Protein AF-A0A0W4ZV36-F1 (afdb_monomer_lite)

Foldseek 3Di:
DQLQFDDPPDDDDLQPCVVPQVPLPDLVVQLVVLCVVLVVCVVVVHDLVVVDPVNVLCNDNVSVSVCSVCVLVVLVVLLVVVVVLLVVQLVDALVRHDVVSLVCLVVLLVNVSVHVVCVVSSLSSSVSVLVSLVLVLLLLLLLLQCLQVLPQVSQLVSLLVVCVQCLQFFVSNVLCSLVSNVSSVVSVVVLQVLLQVLQVCQVPPDPPLQVCLQVSLLSCVRRQVNHDPVSHHPNVVSQVSNVVVVDDYDQQPPPDDVPDPDDDSCSNSVSVVSQVVCSVRRRHGGRAPDDAPLLVLLLQLPDPVFDDDQLSSLQVCLQVCQVVCCSPPRSVVQDDVSGGDPNSNVCSVCNVVVLVVLVVVLLVVVCVQFCDNDPPDSDDSSRGPDRDDSRNVSHSVSSCSRNPPD

Structure (mmCIF, N/CA/C/O backbone):
data_AF-A0A0W4ZV36-F1
#
_entry.id   AF-A0A0W4ZV36-F1
#
loop_
_atom_site.group_PDB
_atom_site.id
_atom_site.type_symbol
_atom_site.label_atom_id
_atom_site.label_alt_id
_atom_site.label_comp_id
_atom_site.label_asym_id
_atom_site.label_entity_id
_atom_site.label_seq_id
_atom_site.pdbx_PDB_ins_code
_atom_site.Cartn_x
_atom_site.Cartn_y
_atom_site.Cartn_z
_atom_site.occupancy
_atom_site.B_iso_or_equiv
_atom_site.auth_seq_id
_atom_site.auth_comp_id
_atom_site.auth_asym_id
_atom_site.auth_atom_id
_atom_site.pdbx_PDB_model_num
ATOM 1 N N . MET A 1 1 ? 9.684 -3.241 4.837 1.00 51.72 1 MET A N 1
ATOM 2 C CA . MET A 1 1 ? 8.518 -3.578 3.984 1.00 51.72 1 MET A CA 1
ATOM 3 C C . MET A 1 1 ? 8.936 -4.071 2.609 1.00 51.72 1 MET A C 1
ATOM 5 O O . MET A 1 1 ? 8.380 -5.029 2.102 1.00 51.72 1 MET A O 1
ATOM 9 N N . THR A 1 2 ? 9.937 -3.452 2.002 1.00 51.38 2 THR A N 1
ATOM 10 C CA . THR A 1 2 ? 10.257 -3.691 0.600 1.00 51.38 2 THR A CA 1
ATOM 11 C C . THR A 1 2 ? 10.768 -5.095 0.279 1.00 51.38 2 THR A C 1
ATOM 13 O O . THR A 1 2 ? 10.339 -5.595 -0.742 1.00 51.38 2 THR A O 1
ATOM 16 N N . LEU A 1 3 ? 11.496 -5.790 1.167 1.00 56.50 3 LEU A N 1
ATOM 17 C CA . LEU A 1 3 ? 12.067 -7.150 0.975 1.00 56.50 3 LEU A CA 1
ATOM 18 C C . LEU A 1 3 ? 11.120 -8.225 0.385 1.00 56.50 3 LEU A C 1
ATOM 20 O O . LEU A 1 3 ? 11.585 -9.241 -0.123 1.00 56.50 3 LEU A O 1
ATOM 24 N N . CYS A 1 4 ? 9.811 -7.990 0.436 1.00 63.84 4 CYS A N 1
ATOM 25 C CA . CYS A 1 4 ? 8.747 -8.871 -0.036 1.00 63.84 4 CYS A CA 1
ATOM 26 C C . CYS A 1 4 ? 8.231 -8.574 -1.450 1.00 63.84 4 CYS A C 1
ATOM 28 O O . CYS A 1 4 ? 7.361 -9.280 -1.950 1.00 63.84 4 CYS A O 1
ATOM 30 N N . GLY A 1 5 ? 8.730 -7.521 -2.102 1.00 53.72 5 GLY A N 1
ATOM 31 C CA . GLY A 1 5 ? 8.316 -7.129 -3.444 1.00 53.72 5 GLY A CA 1
ATOM 32 C C . GLY A 1 5 ? 9.300 -7.532 -4.540 1.00 53.72 5 GLY A C 1
ATOM 33 O O . GLY A 1 5 ? 10.479 -7.227 -4.454 1.00 53.72 5 GLY A O 1
ATOM 34 N N . ARG A 1 6 ? 8.801 -8.135 -5.625 1.00 50.25 6 ARG A N 1
ATOM 35 C CA . ARG A 1 6 ? 9.531 -8.603 -6.832 1.00 50.25 6 ARG A CA 1
ATOM 36 C C . ARG A 1 6 ? 10.352 -9.885 -6.683 1.00 50.25 6 ARG A C 1
ATOM 38 O O . ARG A 1 6 ? 11.576 -9.848 -6.604 1.00 50.25 6 ARG A O 1
ATOM 45 N N . TRP A 1 7 ? 9.668 -11.016 -6.849 1.00 45.12 7 TRP A N 1
ATOM 46 C CA . TRP A 1 7 ? 10.294 -12.330 -7.048 1.00 45.12 7 TRP A CA 1
ATOM 47 C C . TRP A 1 7 ? 9.604 -13.201 -8.118 1.00 45.12 7 TRP A C 1
ATOM 49 O O . TRP A 1 7 ? 9.466 -14.404 -7.956 1.00 45.12 7 TRP A O 1
ATOM 59 N N . ARG A 1 8 ? 9.193 -12.622 -9.259 1.00 29.67 8 ARG A N 1
ATOM 60 C CA . ARG A 1 8 ? 8.745 -13.412 -10.435 1.00 29.67 8 ARG A CA 1
ATOM 61 C C . ARG A 1 8 ? 9.574 -13.208 -11.712 1.00 29.67 8 ARG A C 1
ATOM 63 O O . ARG A 1 8 ? 9.084 -13.447 -12.804 1.00 29.67 8 ARG A O 1
ATOM 70 N N . GLY A 1 9 ? 10.839 -12.787 -11.601 1.00 29.09 9 GLY A N 1
ATOM 71 C CA . GLY A 1 9 ? 11.669 -12.516 -12.788 1.00 29.09 9 GLY A CA 1
ATOM 72 C C . GLY A 1 9 ? 13.179 -12.720 -12.652 1.00 29.09 9 GLY A C 1
ATOM 73 O O . GLY A 1 9 ? 13.924 -12.147 -13.438 1.00 29.09 9 GLY A O 1
ATOM 74 N N . ARG A 1 10 ? 13.662 -13.488 -11.669 1.00 31.31 10 ARG A N 1
ATOM 75 C CA . ARG A 1 10 ? 15.077 -13.891 -11.605 1.00 31.31 10 ARG A CA 1
ATOM 76 C C . ARG A 1 10 ? 15.191 -15.378 -11.301 1.00 31.31 10 ARG A C 1
ATOM 78 O O . ARG A 1 10 ? 15.397 -15.776 -10.161 1.00 31.31 10 ARG A O 1
ATOM 85 N N . LEU A 1 11 ? 15.068 -16.182 -12.352 1.00 26.19 11 LEU A N 1
ATOM 86 C CA . LEU A 1 11 ? 15.804 -17.437 -12.412 1.00 26.19 11 LEU A CA 1
ATOM 87 C C . LEU A 1 11 ? 17.299 -17.076 -12.367 1.00 26.19 11 LEU A C 1
ATOM 89 O O . LEU A 1 11 ? 17.743 -16.215 -13.122 1.00 26.19 11 LEU A O 1
ATOM 93 N N . SER A 1 12 ? 18.022 -17.705 -11.438 1.00 25.83 12 SER A N 1
ATOM 94 C CA . SER A 1 12 ? 19.484 -17.875 -11.472 1.00 25.83 12 SER A CA 1
ATOM 95 C C . SER A 1 12 ? 20.330 -16.595 -11.314 1.00 25.83 12 SER A C 1
ATOM 97 O O . SER A 1 12 ? 20.608 -15.893 -12.276 1.00 25.83 12 SER A O 1
ATOM 99 N N . GLY A 1 13 ? 20.816 -16.293 -10.100 1.00 28.34 13 GLY A N 1
ATOM 100 C CA . GLY A 1 13 ? 21.916 -15.314 -9.938 1.00 28.34 13 GLY A CA 1
ATOM 101 C C . GLY A 1 13 ? 21.978 -14.525 -8.625 1.00 28.34 13 GLY A C 1
ATOM 102 O O . GLY A 1 13 ? 22.876 -13.706 -8.441 1.00 28.34 13 GLY A O 1
ATOM 103 N N . GLY A 1 14 ? 21.046 -14.742 -7.691 1.00 31.02 14 GLY A N 1
ATOM 104 C CA . GLY A 1 14 ? 20.948 -13.950 -6.453 1.00 31.02 14 GLY A CA 1
ATOM 105 C C . GLY A 1 14 ? 22.168 -14.025 -5.523 1.00 31.02 14 GLY A C 1
ATOM 106 O O . GLY A 1 14 ? 22.467 -13.042 -4.850 1.00 31.02 14 GLY A O 1
ATOM 107 N N . LEU A 1 15 ? 22.915 -15.136 -5.527 1.00 28.75 15 LEU A N 1
ATOM 108 C CA . LEU A 1 15 ? 24.068 -15.321 -4.637 1.00 28.75 15 LEU A CA 1
ATOM 109 C C . LEU A 1 15 ? 25.349 -14.592 -5.091 1.00 28.75 15 LEU A C 1
ATOM 111 O O . LEU A 1 15 ? 26.258 -14.417 -4.280 1.00 28.75 15 LEU A O 1
ATOM 115 N N . HIS A 1 16 ? 25.444 -14.128 -6.344 1.00 32.59 16 HIS A N 1
ATOM 116 C CA . HIS A 1 16 ? 26.687 -13.525 -6.851 1.00 32.59 16 HIS A CA 1
ATOM 117 C C . HIS A 1 16 ? 26.851 -12.029 -6.535 1.00 32.59 16 HIS A C 1
ATOM 119 O O . HIS A 1 16 ? 27.973 -11.527 -6.459 1.00 32.59 16 HIS A O 1
ATOM 125 N N . LEU A 1 17 ? 25.760 -11.326 -6.219 1.00 38.16 17 LEU A N 1
ATOM 126 C CA . LEU A 1 17 ? 25.756 -9.864 -6.078 1.00 38.16 17 LEU A CA 1
ATOM 127 C C . LEU A 1 17 ? 26.418 -9.330 -4.793 1.00 38.16 17 LEU A C 1
ATOM 129 O O . LEU A 1 17 ? 26.786 -8.151 -4.749 1.00 38.16 17 LEU A O 1
ATOM 133 N N . HIS A 1 18 ? 26.606 -10.152 -3.752 1.00 35.16 18 HIS A N 1
ATOM 134 C CA . HIS A 1 18 ? 27.196 -9.681 -2.489 1.00 35.16 18 HIS A CA 1
ATOM 135 C C . HIS A 1 18 ? 28.712 -9.451 -2.596 1.00 35.16 18 HIS A C 1
ATOM 137 O O . HIS A 1 18 ? 29.240 -8.501 -2.013 1.00 35.16 18 HIS A O 1
ATOM 143 N N . ARG A 1 19 ? 29.412 -10.245 -3.423 1.00 37.31 19 ARG A N 1
ATOM 144 C CA . ARG A 1 19 ? 30.846 -10.057 -3.718 1.00 37.31 19 ARG A CA 1
ATOM 145 C C . ARG A 1 19 ? 31.117 -8.866 -4.640 1.00 37.31 19 ARG A C 1
ATOM 147 O O . ARG A 1 19 ? 32.275 -8.481 -4.825 1.00 37.31 19 ARG A O 1
ATOM 154 N N . GLU A 1 20 ? 30.085 -8.243 -5.209 1.00 44.28 20 GLU A N 1
ATOM 155 C CA . GLU A 1 20 ? 30.281 -7.333 -6.333 1.00 44.28 20 GLU A CA 1
ATOM 156 C C . GLU A 1 20 ? 30.490 -5.856 -5.982 1.00 44.28 20 GLU A C 1
ATOM 158 O O . GLU A 1 20 ? 31.045 -5.112 -6.791 1.00 44.28 20 GLU A O 1
ATOM 163 N N . ARG A 1 21 ? 30.122 -5.403 -4.778 1.00 51.62 21 ARG A N 1
ATOM 164 C CA . ARG A 1 21 ? 29.979 -3.955 -4.509 1.00 51.62 21 ARG A CA 1
ATOM 165 C C . ARG A 1 21 ? 31.144 -3.284 -3.781 1.00 51.62 21 ARG A C 1
ATOM 167 O O . ARG A 1 21 ? 31.262 -2.066 -3.862 1.00 51.62 21 ARG A O 1
ATOM 174 N N . LYS A 1 22 ? 32.082 -4.043 -3.199 1.00 41.53 22 LYS A N 1
ATOM 175 C CA . LYS A 1 22 ? 33.297 -3.478 -2.570 1.00 41.53 22 LYS A CA 1
ATOM 176 C C . LYS A 1 22 ? 34.319 -2.912 -3.581 1.00 41.53 22 LYS A C 1
ATOM 178 O O . LYS A 1 22 ? 35.343 -2.382 -3.175 1.00 41.53 22 LYS A O 1
ATOM 183 N N . MET A 1 23 ? 34.060 -2.997 -4.892 1.00 46.50 23 MET A N 1
ATOM 184 C CA . MET A 1 23 ? 35.067 -2.753 -5.941 1.00 46.50 23 MET A CA 1
ATOM 185 C C . MET A 1 23 ? 34.640 -1.795 -7.070 1.00 46.50 23 MET A C 1
ATOM 187 O O . MET A 1 23 ? 35.226 -1.812 -8.146 1.00 46.50 23 MET A O 1
ATOM 191 N N . ARG A 1 24 ? 33.659 -0.906 -6.863 1.00 50.53 24 ARG A N 1
ATOM 192 C CA . ARG A 1 24 ? 33.226 0.059 -7.907 1.00 50.53 24 ARG A CA 1
ATOM 193 C C . ARG A 1 24 ? 34.187 1.237 -8.150 1.00 50.53 24 ARG A C 1
ATOM 195 O O . ARG A 1 24 ? 33.874 2.128 -8.931 1.00 50.53 24 ARG A O 1
ATOM 202 N N . LYS A 1 25 ? 35.359 1.255 -7.505 1.00 53.41 25 LYS A N 1
ATOM 203 C CA . LYS A 1 25 ? 36.376 2.311 -7.671 1.00 53.41 25 LYS A CA 1
ATOM 204 C C . LYS A 1 25 ? 37.586 1.894 -8.515 1.00 53.41 25 LYS A C 1
ATOM 206 O O . LYS A 1 25 ? 38.404 2.760 -8.805 1.00 53.41 25 LYS A O 1
ATOM 211 N N . ASN A 1 26 ? 37.699 0.623 -8.915 1.00 66.12 26 ASN A N 1
ATOM 212 C CA . ASN A 1 26 ? 38.845 0.124 -9.676 1.00 66.12 26 ASN A CA 1
ATOM 213 C C . ASN A 1 26 ? 38.423 -0.280 -11.100 1.00 66.12 26 ASN A C 1
ATOM 215 O O . ASN A 1 26 ? 37.698 -1.256 -11.299 1.00 66.12 26 ASN A O 1
ATOM 219 N N . GLN A 1 27 ? 38.888 0.483 -12.091 1.00 73.19 27 GLN A N 1
ATOM 220 C CA . GLN A 1 27 ? 38.636 0.246 -13.513 1.00 73.19 27 GLN A CA 1
ATOM 221 C C . GLN A 1 27 ? 39.091 -1.153 -13.955 1.00 73.19 27 GLN A C 1
ATOM 223 O O . GLN A 1 27 ? 38.438 -1.774 -14.789 1.00 73.19 27 GLN A O 1
ATOM 228 N N . GLN A 1 28 ? 40.183 -1.665 -13.388 1.00 78.38 28 GLN A N 1
ATOM 229 C CA . GLN A 1 28 ? 40.723 -2.977 -13.733 1.00 78.38 28 GLN A CA 1
ATOM 230 C C . GLN A 1 28 ? 39.810 -4.109 -13.248 1.00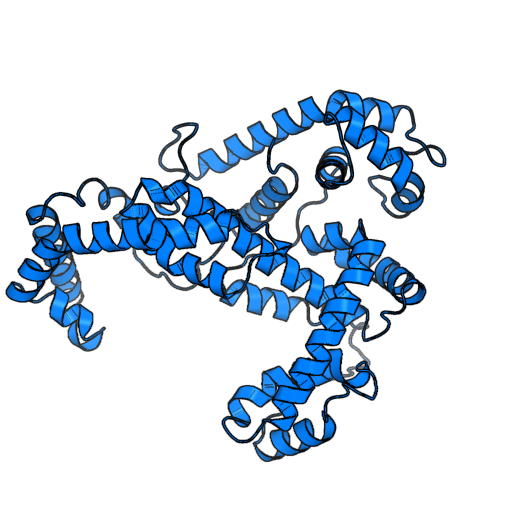 78.38 28 GLN A C 1
ATOM 232 O O . GLN A 1 28 ? 39.450 -4.982 -14.032 1.00 78.38 28 GLN A O 1
ATOM 237 N N . ALA A 1 29 ? 39.295 -4.003 -12.020 1.00 80.69 29 ALA A N 1
ATOM 238 C CA . ALA A 1 29 ? 38.321 -4.955 -11.484 1.00 80.69 29 ALA A CA 1
ATOM 239 C C . ALA A 1 29 ? 36.992 -4.963 -12.272 1.00 80.69 29 ALA A C 1
ATOM 241 O O . ALA A 1 29 ? 36.353 -6.007 -12.399 1.00 80.69 29 ALA A O 1
ATOM 242 N N . CYS A 1 30 ? 36.570 -3.810 -12.814 1.00 82.44 30 CYS A N 1
ATOM 243 C CA . CYS A 1 30 ? 35.417 -3.720 -13.723 1.00 82.44 30 CYS A CA 1
ATOM 244 C C . CYS A 1 30 ? 35.641 -4.560 -14.986 1.00 82.44 30 CYS A C 1
ATOM 246 O O . CYS A 1 30 ? 34.782 -5.362 -15.348 1.00 82.44 30 CYS A O 1
ATOM 248 N N . LYS A 1 31 ? 36.815 -4.416 -15.615 1.00 82.00 31 LYS A N 1
ATOM 249 C CA . LYS A 1 31 ? 37.173 -5.145 -16.839 1.00 82.00 31 LYS A CA 1
ATOM 250 C C . LYS A 1 31 ? 37.232 -6.651 -16.610 1.00 82.00 31 LYS A C 1
ATOM 252 O O . LYS A 1 31 ? 36.597 -7.397 -17.344 1.00 82.00 31 LYS A O 1
ATOM 257 N N . GLU A 1 32 ? 37.962 -7.089 -15.586 1.00 84.38 32 GLU A N 1
ATOM 258 C CA . GLU A 1 32 ? 38.171 -8.514 -15.296 1.00 84.38 32 GLU A CA 1
ATOM 259 C C . GLU A 1 32 ? 36.852 -9.251 -15.057 1.00 84.38 32 GLU A C 1
ATOM 261 O O . GLU A 1 32 ? 36.647 -10.351 -15.564 1.00 84.38 32 GLU A O 1
ATOM 266 N N . ARG A 1 33 ? 35.917 -8.628 -14.334 1.00 81.88 33 ARG A N 1
ATOM 267 C CA . ARG A 1 33 ? 34.604 -9.228 -14.076 1.00 81.88 33 ARG A CA 1
ATOM 268 C C . ARG A 1 33 ? 33.691 -9.218 -15.281 1.00 81.88 33 ARG A C 1
ATOM 270 O O . ARG A 1 33 ? 32.984 -10.195 -15.491 1.00 81.88 33 ARG A O 1
ATOM 277 N N . LEU A 1 34 ? 33.686 -8.129 -16.049 1.00 85.69 34 LEU A N 1
ATOM 278 C CA . LEU A 1 34 ? 32.883 -8.075 -17.263 1.00 85.69 34 LEU A CA 1
ATOM 279 C C . LEU A 1 34 ? 33.354 -9.141 -18.251 1.00 85.69 34 LEU A C 1
ATOM 281 O O . LEU A 1 34 ? 32.524 -9.865 -18.785 1.00 85.69 34 LEU A O 1
ATOM 285 N N . LYS A 1 35 ? 34.676 -9.307 -18.389 1.00 85.38 35 LYS A N 1
ATOM 286 C CA . LYS A 1 35 ? 35.276 -10.398 -19.154 1.00 85.38 35 LYS A CA 1
ATOM 287 C C . LYS A 1 35 ? 34.821 -11.761 -18.628 1.00 85.38 35 LYS A C 1
ATOM 289 O O . LYS A 1 35 ? 34.248 -12.519 -19.393 1.00 85.38 35 LYS A O 1
ATOM 294 N N . LYS A 1 36 ? 34.952 -12.019 -17.320 1.00 88.44 36 LYS A N 1
ATOM 295 C CA . LYS A 1 36 ? 34.502 -13.280 -16.706 1.00 88.44 36 LYS A CA 1
ATOM 296 C C . LYS A 1 36 ? 33.027 -13.583 -16.985 1.00 88.44 36 LYS A C 1
ATOM 298 O O . LYS A 1 36 ? 32.703 -14.710 -17.319 1.00 88.44 36 LYS A O 1
ATOM 303 N N . HIS A 1 37 ? 32.139 -12.596 -16.871 1.00 85.62 37 HIS A N 1
ATOM 304 C CA . HIS A 1 37 ? 30.719 -12.797 -17.173 1.00 85.62 37 HIS A CA 1
ATOM 305 C C . HIS A 1 37 ? 30.449 -13.052 -18.654 1.00 85.62 37 HIS A C 1
ATOM 307 O O . HIS A 1 37 ? 29.553 -13.821 -18.980 1.00 85.62 37 HIS A O 1
ATOM 313 N N . CYS A 1 38 ? 31.192 -12.412 -19.551 1.00 87.75 38 CYS A N 1
ATOM 314 C CA . CYS A 1 38 ? 31.082 -12.677 -20.981 1.00 87.75 38 CYS A CA 1
ATOM 315 C C . CYS A 1 38 ? 31.623 -14.064 -21.346 1.00 87.75 38 CYS A C 1
ATOM 317 O O . CYS A 1 38 ? 31.006 -14.750 -22.154 1.00 87.75 38 CYS A O 1
ATOM 319 N N . ASP A 1 39 ? 32.709 -14.500 -20.705 1.00 87.88 39 ASP A N 1
ATOM 320 C CA . ASP A 1 39 ? 33.247 -15.854 -20.844 1.00 87.88 39 ASP A CA 1
ATOM 321 C C . ASP A 1 39 ? 32.231 -16.889 -20.317 1.00 87.88 39 ASP A C 1
ATOM 323 O O . ASP A 1 39 ? 31.890 -17.819 -21.034 1.00 87.88 39 ASP A O 1
ATOM 327 N N . GLU A 1 40 ? 31.626 -16.664 -19.141 1.00 88.88 40 GLU A N 1
ATOM 328 C CA . GLU A 1 40 ? 30.563 -17.522 -18.580 1.00 88.88 40 GLU A CA 1
ATOM 329 C C . GLU A 1 40 ? 29.320 -17.620 -19.487 1.00 88.88 40 GLU A C 1
ATOM 331 O O . GLU A 1 40 ? 28.683 -18.672 -19.555 1.00 88.88 40 GLU A O 1
ATOM 336 N N . LEU A 1 41 ? 28.951 -16.536 -20.181 1.00 86.19 41 LEU A N 1
ATOM 337 C CA . LEU A 1 41 ? 27.867 -16.554 -21.170 1.00 86.19 41 LEU A CA 1
ATOM 338 C C . LEU A 1 41 ? 28.238 -17.411 -22.385 1.00 86.19 41 LEU A C 1
ATOM 340 O O . LEU A 1 41 ? 27.430 -18.232 -22.818 1.00 86.19 41 LEU A O 1
ATOM 344 N N . ASN A 1 42 ? 29.460 -17.254 -22.897 1.00 83.50 42 ASN A N 1
ATOM 345 C CA . ASN A 1 42 ? 29.959 -18.045 -24.020 1.00 83.50 42 ASN A CA 1
ATOM 346 C C . ASN A 1 42 ? 30.053 -19.536 -23.660 1.00 83.50 42 ASN A C 1
ATOM 348 O O . ASN A 1 42 ? 29.600 -20.368 -24.440 1.00 83.50 42 ASN A O 1
ATOM 352 N N . ASP A 1 43 ? 30.552 -19.869 -22.466 1.00 88.44 43 ASP A N 1
ATOM 353 C CA . ASP A 1 43 ? 30.640 -21.244 -21.953 1.00 88.44 43 ASP A CA 1
ATOM 354 C C . ASP A 1 43 ? 29.255 -21.899 -21.810 1.00 88.44 43 ASP A C 1
ATOM 356 O O . ASP A 1 43 ? 29.104 -23.111 -21.963 1.00 88.44 43 ASP A O 1
ATOM 360 N N . ALA A 1 44 ? 28.218 -21.098 -21.551 1.00 88.69 44 ALA A N 1
ATOM 361 C CA . ALA A 1 44 ? 26.827 -21.541 -21.526 1.00 88.69 44 ALA A CA 1
ATOM 362 C C . ALA A 1 44 ? 26.178 -21.629 -22.925 1.00 88.69 44 ALA A C 1
ATOM 364 O O . ALA A 1 44 ? 24.967 -21.840 -23.012 1.00 88.69 44 ALA A O 1
ATOM 365 N N . ASN A 1 45 ? 26.946 -21.455 -24.010 1.00 85.06 45 ASN A N 1
ATOM 366 C CA . ASN A 1 45 ? 26.462 -21.325 -25.390 1.00 85.06 45 ASN A CA 1
ATOM 367 C C . ASN A 1 45 ? 25.407 -20.215 -25.565 1.00 85.06 45 ASN A C 1
ATOM 369 O O . ASN A 1 45 ? 24.520 -20.308 -26.413 1.00 85.06 45 ASN A O 1
ATOM 373 N N . LEU A 1 46 ? 25.486 -19.156 -24.753 1.00 85.06 46 LEU A N 1
ATOM 374 C CA . LEU A 1 46 ? 24.596 -18.003 -24.827 1.00 85.06 46 LEU A CA 1
ATOM 375 C C . LEU A 1 46 ? 25.290 -16.855 -25.558 1.00 85.06 46 LEU A C 1
ATOM 377 O O . LEU A 1 46 ? 26.131 -16.149 -25.001 1.00 85.06 46 LEU A O 1
ATOM 381 N N . ASN A 1 47 ? 24.890 -16.621 -26.805 1.00 78.50 47 ASN A N 1
ATOM 382 C CA . ASN A 1 47 ? 25.427 -15.523 -27.593 1.00 78.50 47 ASN A CA 1
ATOM 383 C C . ASN A 1 47 ? 24.902 -14.171 -27.078 1.00 78.50 47 ASN A C 1
ATOM 385 O O . ASN A 1 47 ? 23.701 -13.886 -27.089 1.00 78.50 47 ASN A O 1
ATOM 389 N N . ALA A 1 48 ? 25.816 -13.294 -26.658 1.00 79.38 48 ALA A N 1
ATOM 390 C CA . ALA A 1 48 ? 25.488 -11.956 -26.172 1.00 79.38 48 ALA A CA 1
ATOM 391 C C . ALA A 1 48 ? 24.693 -11.113 -27.190 1.00 79.38 48 ALA A C 1
ATOM 393 O O . ALA A 1 48 ? 23.884 -10.272 -26.787 1.00 79.38 48 ALA A O 1
ATOM 394 N N . GLU A 1 49 ? 24.909 -11.329 -28.492 1.00 78.88 49 GLU A N 1
ATOM 395 C CA . GLU A 1 49 ? 24.177 -10.657 -29.571 1.00 78.88 49 GLU A CA 1
ATOM 396 C C . GLU A 1 49 ? 22.715 -11.100 -29.653 1.00 78.88 49 GLU A C 1
ATOM 398 O O . GLU A 1 49 ? 21.832 -10.258 -29.822 1.00 78.88 49 GLU A O 1
ATOM 403 N N . GLU A 1 50 ? 22.465 -12.393 -29.458 1.00 79.12 50 GLU A N 1
ATOM 404 C CA . GLU A 1 50 ? 21.124 -12.984 -29.465 1.00 79.12 50 GLU A CA 1
ATOM 405 C C . GLU A 1 50 ? 20.334 -12.611 -28.208 1.00 79.12 50 GLU A C 1
ATOM 407 O O . GLU A 1 50 ? 19.115 -12.460 -28.262 1.00 79.12 50 GLU A O 1
ATOM 412 N N . ILE A 1 51 ? 21.021 -12.392 -27.079 1.00 81.38 51 ILE A N 1
ATOM 413 C CA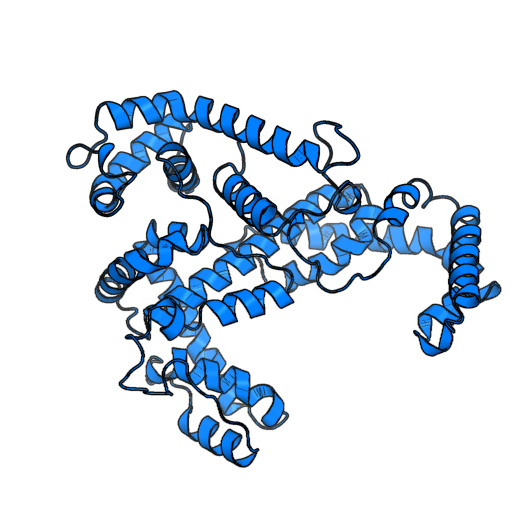 . ILE A 1 51 ? 20.382 -11.937 -25.841 1.00 81.38 51 ILE A CA 1
ATOM 414 C C . ILE A 1 51 ? 19.968 -10.465 -25.949 1.00 81.38 51 ILE A C 1
ATOM 416 O O . ILE A 1 51 ? 18.814 -10.121 -25.680 1.00 81.38 51 ILE A O 1
ATOM 420 N N . HIS A 1 52 ? 20.915 -9.566 -26.250 1.00 81.00 52 HIS A N 1
ATOM 421 C CA . HIS A 1 52 ? 20.640 -8.130 -26.338 1.00 81.00 52 HIS A CA 1
ATOM 422 C C . HIS A 1 52 ? 21.813 -7.355 -26.966 1.00 81.00 52 HIS A C 1
ATOM 424 O O . HIS A 1 52 ? 22.934 -7.410 -26.467 1.00 81.00 52 HIS A O 1
ATOM 430 N N . GLY A 1 53 ? 21.560 -6.470 -27.939 1.00 80.75 53 GLY A N 1
ATOM 431 C CA . GLY A 1 53 ? 22.627 -5.692 -28.605 1.00 80.75 53 GLY A CA 1
ATOM 432 C C . GLY A 1 53 ? 23.540 -4.884 -27.660 1.00 80.75 53 GLY A C 1
ATOM 433 O O . GLY A 1 53 ? 24.753 -4.835 -27.834 1.00 80.75 53 GLY A O 1
ATOM 434 N N . LYS A 1 54 ? 22.994 -4.316 -26.572 1.00 82.56 54 LYS A N 1
ATOM 435 C CA . LYS A 1 54 ? 23.814 -3.652 -25.528 1.00 82.56 54 LYS A CA 1
ATOM 436 C C . LYS A 1 54 ? 24.788 -4.592 -24.798 1.00 82.56 54 LYS A C 1
ATOM 438 O O . LYS A 1 54 ? 25.797 -4.101 -24.294 1.00 82.56 54 LYS A O 1
ATOM 443 N N . LEU A 1 55 ? 24.473 -5.885 -24.697 1.00 83.06 55 LEU A N 1
ATOM 444 C CA . LEU A 1 55 ? 25.327 -6.895 -24.068 1.00 83.06 55 LEU A CA 1
ATOM 445 C C . LEU A 1 55 ? 26.497 -7.260 -24.988 1.00 83.06 55 LEU A C 1
ATOM 447 O O . LEU A 1 55 ? 27.629 -7.291 -24.516 1.00 83.06 55 LEU A O 1
ATOM 451 N N . LYS A 1 56 ? 26.259 -7.380 -26.303 1.00 84.12 56 LYS A N 1
ATOM 452 C CA . LYS A 1 56 ? 27.327 -7.495 -27.315 1.00 84.12 56 LYS A CA 1
ATOM 453 C C . LYS A 1 56 ? 28.373 -6.389 -27.157 1.00 84.12 56 LYS A C 1
ATOM 455 O O . LYS A 1 56 ? 29.561 -6.657 -27.021 1.00 84.12 56 LYS A O 1
ATOM 460 N N . ASP A 1 57 ? 27.925 -5.137 -27.060 1.00 84.19 57 ASP A N 1
ATOM 461 C CA . ASP A 1 57 ? 28.826 -3.997 -26.855 1.00 84.19 57 ASP A CA 1
ATOM 462 C C . ASP A 1 57 ? 29.514 -3.974 -25.478 1.00 84.19 57 ASP A C 1
ATOM 464 O O . ASP A 1 57 ? 30.396 -3.145 -25.251 1.00 84.19 57 ASP A O 1
ATOM 468 N N . LEU A 1 58 ? 29.032 -4.738 -24.496 1.00 84.56 58 LEU A N 1
ATOM 469 C CA . LEU A 1 58 ? 29.673 -4.874 -23.184 1.00 84.56 58 LEU A CA 1
ATOM 470 C C . LEU A 1 58 ? 30.731 -5.982 -23.188 1.00 84.56 58 LEU A C 1
ATOM 472 O O . LEU A 1 58 ? 31.710 -5.846 -22.466 1.00 84.56 58 LEU A O 1
ATOM 476 N N . CYS A 1 59 ? 30.565 -7.019 -24.009 1.00 85.50 59 CYS A N 1
ATOM 477 C CA . CYS A 1 59 ? 31.524 -8.117 -24.139 1.00 85.50 59 CYS A CA 1
ATOM 478 C C . CYS A 1 59 ? 32.657 -7.852 -25.142 1.00 85.50 59 CYS A C 1
ATOM 480 O O . CYS A 1 59 ? 33.644 -8.579 -25.165 1.00 85.50 59 CYS A O 1
ATOM 482 N N . ASP A 1 60 ? 32.569 -6.781 -25.932 1.00 86.19 60 ASP A N 1
ATOM 483 C CA . ASP A 1 60 ? 33.681 -6.306 -26.755 1.00 86.19 60 ASP A CA 1
ATOM 484 C C . ASP A 1 60 ? 34.803 -5.694 -25.889 1.00 86.19 60 ASP A C 1
ATOM 486 O O . ASP A 1 60 ? 34.578 -4.770 -25.101 1.00 86.19 60 ASP A O 1
ATOM 490 N N . ASN A 1 61 ? 36.039 -6.179 -26.043 1.00 78.62 61 ASN A N 1
ATOM 491 C CA . ASN A 1 61 ? 37.194 -5.767 -25.229 1.00 78.62 61 ASN A CA 1
ATOM 492 C C . ASN A 1 61 ? 37.534 -4.266 -25.336 1.00 78.62 61 ASN A C 1
ATOM 494 O O . ASN A 1 61 ? 37.950 -3.649 -24.353 1.00 78.62 61 ASN A O 1
ATOM 498 N N . LYS A 1 62 ? 37.356 -3.647 -26.510 1.00 81.94 62 LYS A N 1
ATOM 499 C CA . LYS A 1 62 ? 37.683 -2.228 -26.714 1.00 81.94 62 LYS A CA 1
ATOM 500 C C . LYS A 1 62 ? 36.588 -1.338 -26.122 1.00 81.94 62 LYS A C 1
ATOM 502 O O . LYS A 1 62 ? 36.885 -0.397 -25.383 1.00 81.94 62 LYS A O 1
ATOM 507 N N . LYS A 1 63 ? 35.320 -1.670 -26.380 1.00 82.44 63 LYS A N 1
ATOM 508 C CA . LYS A 1 63 ? 34.152 -0.936 -25.865 1.00 82.44 63 LYS A CA 1
ATOM 509 C C . LYS A 1 63 ? 33.980 -1.099 -24.354 1.00 82.44 63 LYS A C 1
ATOM 511 O O . LYS A 1 63 ? 33.623 -0.138 -23.672 1.00 82.44 63 LYS A O 1
ATOM 516 N N . SER A 1 64 ? 34.248 -2.282 -23.804 1.00 80.19 64 SER A N 1
ATOM 517 C CA . SER A 1 64 ? 34.227 -2.525 -22.354 1.00 80.19 64 SER A CA 1
ATOM 518 C C . SER A 1 64 ? 35.241 -1.659 -21.613 1.00 80.19 64 SER A C 1
ATOM 520 O O . SER A 1 64 ? 34.915 -1.087 -20.570 1.00 80.19 64 SER A O 1
ATOM 522 N N . GLN A 1 65 ? 36.447 -1.499 -22.166 1.00 81.00 65 GLN A N 1
ATOM 523 C CA . GLN A 1 65 ? 37.485 -0.655 -21.586 1.00 81.00 65 GLN A CA 1
ATOM 524 C C . GLN A 1 65 ? 37.040 0.804 -21.472 1.00 81.00 65 GLN A C 1
ATOM 526 O O . GLN A 1 65 ? 37.148 1.379 -20.386 1.00 81.00 65 GLN A O 1
ATOM 531 N N . GLU A 1 66 ? 36.507 1.373 -22.550 1.00 84.00 66 GLU A N 1
ATOM 532 C CA . GLU A 1 66 ? 36.000 2.747 -22.566 1.00 84.00 66 GLU A CA 1
ATOM 533 C C . GLU A 1 66 ? 34.811 2.921 -21.604 1.00 84.00 66 GLU A C 1
ATOM 535 O O . GLU A 1 66 ? 34.748 3.876 -20.823 1.00 84.00 66 GLU A O 1
ATOM 540 N N . LYS A 1 67 ? 33.883 1.955 -21.590 1.00 82.31 67 LYS A N 1
ATOM 541 C CA . LYS A 1 67 ? 32.735 1.966 -20.674 1.00 82.31 67 LYS A CA 1
ATOM 542 C C . LYS A 1 67 ? 33.175 1.921 -19.214 1.00 82.31 67 LYS A C 1
ATOM 544 O O . LYS A 1 67 ? 32.674 2.723 -18.434 1.00 82.31 67 LYS A O 1
ATOM 549 N N . CYS A 1 68 ? 34.118 1.053 -18.842 1.00 83.88 68 CYS A N 1
ATOM 550 C CA . CYS A 1 68 ? 34.648 0.979 -17.477 1.00 83.88 68 CYS A CA 1
ATOM 551 C C . CYS A 1 68 ? 35.443 2.240 -17.082 1.00 83.88 68 CYS A C 1
ATOM 553 O O . CYS A 1 68 ? 35.375 2.635 -15.919 1.00 83.88 68 CYS A O 1
ATOM 555 N N . GLN A 1 69 ? 36.162 2.891 -18.011 1.00 83.69 69 GLN A N 1
ATOM 556 C CA . GLN A 1 69 ? 36.845 4.176 -17.755 1.00 83.69 69 GLN A CA 1
ATOM 557 C C . GLN A 1 69 ? 35.851 5.271 -17.379 1.00 83.69 69 GLN A C 1
ATOM 559 O O . GLN A 1 69 ? 35.983 5.922 -16.344 1.00 83.69 69 GLN A O 1
ATOM 564 N N . ASN A 1 70 ? 34.814 5.422 -18.200 1.00 83.25 70 ASN A N 1
ATOM 565 C CA . ASN A 1 70 ? 33.837 6.496 -18.061 1.00 83.25 70 ASN A CA 1
ATOM 566 C C . ASN A 1 70 ? 32.735 6.184 -17.037 1.00 83.25 70 ASN A C 1
ATOM 568 O O . ASN A 1 70 ? 31.936 7.056 -16.702 1.00 83.25 70 ASN A O 1
ATOM 572 N N . LEU A 1 71 ? 32.662 4.949 -16.529 1.00 83.56 71 LEU A N 1
ATOM 573 C CA . LEU A 1 71 ? 31.603 4.518 -15.616 1.00 83.56 71 LEU A CA 1
ATOM 574 C C . LEU A 1 71 ? 31.611 5.319 -14.315 1.00 83.56 71 LEU A C 1
ATOM 576 O O . LEU A 1 71 ? 30.549 5.695 -13.833 1.00 83.56 71 LEU A O 1
ATOM 580 N N . LYS A 1 72 ? 32.791 5.589 -13.748 1.00 80.31 72 LYS A N 1
ATOM 581 C CA . LYS A 1 72 ? 32.901 6.275 -12.454 1.00 80.31 72 LYS A CA 1
ATOM 582 C C . LYS A 1 72 ? 32.351 7.701 -12.519 1.00 80.31 72 LYS A C 1
ATOM 584 O O . LYS A 1 72 ? 31.547 8.066 -11.669 1.00 80.31 72 LYS A O 1
ATOM 589 N N . SER A 1 73 ? 32.757 8.482 -13.521 1.00 84.62 73 SER A N 1
ATOM 590 C CA . SER A 1 73 ? 32.282 9.859 -13.706 1.00 84.62 73 SER A CA 1
ATOM 591 C C . SER A 1 73 ? 30.799 9.899 -14.069 1.00 84.62 73 SER A C 1
ATOM 593 O O . SER A 1 73 ? 30.052 10.671 -13.478 1.00 84.62 73 SER A O 1
ATOM 595 N N . LYS A 1 74 ? 30.338 9.007 -14.959 1.00 86.88 74 LYS A N 1
ATOM 596 C CA . LYS A 1 74 ? 28.910 8.886 -15.296 1.00 86.88 74 LYS A CA 1
ATOM 597 C C . LYS A 1 74 ? 28.061 8.528 -14.078 1.00 86.88 74 LYS A C 1
ATOM 599 O O . LYS A 1 74 ? 27.032 9.154 -13.864 1.00 86.88 74 LYS A O 1
ATOM 604 N N . LEU A 1 75 ? 28.496 7.559 -13.269 1.00 85.06 75 LEU A N 1
ATOM 605 C CA . LEU A 1 75 ? 27.796 7.187 -12.040 1.00 85.06 75 LEU A CA 1
ATOM 606 C C . LEU A 1 75 ? 27.758 8.346 -11.050 1.00 85.06 75 LEU A C 1
ATOM 608 O O . LEU A 1 75 ? 26.697 8.598 -10.503 1.00 85.06 75 LEU A O 1
ATOM 612 N N . GLN A 1 76 ? 28.873 9.051 -10.842 1.00 85.38 76 GLN A N 1
ATOM 613 C CA . GLN A 1 76 ? 28.909 10.192 -9.928 1.00 85.38 76 GLN A CA 1
ATOM 614 C C . GLN A 1 76 ? 27.933 11.292 -10.372 1.00 85.38 76 GLN A C 1
ATOM 616 O O . GLN A 1 76 ? 27.101 11.719 -9.579 1.00 85.38 76 GLN A O 1
ATOM 621 N N . ASN A 1 77 ? 27.952 11.657 -11.655 1.00 90.00 77 ASN A N 1
ATOM 622 C CA . ASN A 1 77 ? 27.033 12.651 -12.210 1.00 90.00 77 ASN A CA 1
ATOM 623 C C . ASN A 1 77 ? 25.562 12.226 -12.067 1.00 90.00 77 ASN A C 1
ATOM 625 O O . ASN A 1 77 ? 24.715 13.048 -11.722 1.00 90.00 77 ASN A O 1
ATOM 629 N N . GLU A 1 78 ? 25.249 10.947 -12.296 1.00 90.19 78 GLU A N 1
ATOM 630 C CA . GLU A 1 78 ? 23.907 10.396 -12.064 1.00 90.19 78 GLU A CA 1
ATOM 631 C C . GLU A 1 78 ? 23.527 10.430 -10.576 1.00 90.19 78 GLU A C 1
ATOM 633 O O . GLU A 1 78 ? 22.402 10.807 -10.250 1.00 90.19 78 GLU A O 1
ATOM 638 N N . CYS A 1 79 ? 24.451 10.093 -9.663 1.00 89.12 79 CYS A N 1
ATOM 639 C CA . CYS A 1 79 ? 24.216 10.192 -8.221 1.00 89.12 79 CYS A CA 1
ATOM 640 C C . CYS A 1 79 ? 23.853 11.634 -7.827 1.00 89.12 79 CYS A C 1
ATOM 642 O O . CYS A 1 79 ? 22.866 11.855 -7.124 1.00 89.12 79 CYS A O 1
ATOM 644 N N . ASP A 1 80 ? 24.641 12.605 -8.289 1.00 91.12 80 ASP A N 1
ATOM 645 C CA . ASP A 1 80 ? 24.508 14.010 -7.901 1.00 91.12 80 ASP A CA 1
ATOM 646 C C . ASP A 1 80 ? 23.247 14.640 -8.502 1.00 91.12 80 ASP A C 1
ATOM 648 O O . ASP A 1 80 ? 22.490 15.308 -7.798 1.00 91.12 80 ASP A O 1
ATOM 652 N N . THR A 1 81 ? 22.952 14.341 -9.770 1.00 93.38 81 THR A N 1
ATOM 653 C CA . THR A 1 81 ? 21.743 14.833 -10.452 1.00 93.38 81 THR A CA 1
ATOM 654 C C . THR A 1 81 ? 20.471 14.238 -9.847 1.00 93.38 81 THR A C 1
ATOM 656 O O . THR A 1 81 ? 19.447 14.912 -9.742 1.00 93.38 81 THR A O 1
ATOM 659 N N . PHE A 1 82 ? 20.508 12.967 -9.435 1.00 93.19 82 PHE A N 1
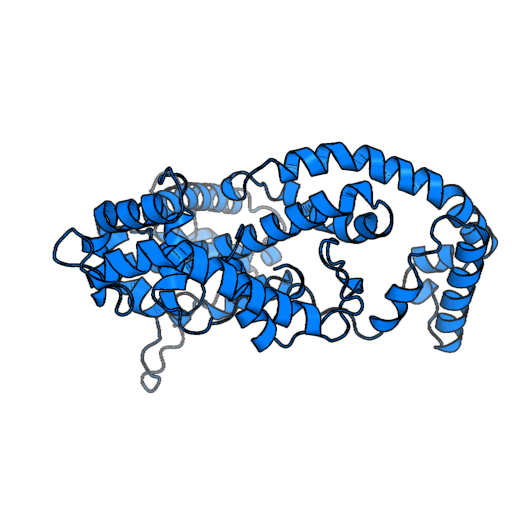ATOM 660 C CA . PHE A 1 82 ? 19.336 12.281 -8.895 1.00 93.19 82 PHE A CA 1
ATOM 661 C C . PHE A 1 82 ? 19.039 12.636 -7.430 1.00 93.19 82 PHE A C 1
ATOM 663 O O . PHE A 1 82 ? 17.906 12.456 -6.980 1.00 93.19 82 PHE A O 1
ATOM 670 N N . LYS A 1 83 ? 20.015 13.186 -6.699 1.00 91.56 83 LYS A N 1
ATOM 671 C CA . LYS A 1 83 ? 19.885 13.522 -5.276 1.00 91.56 83 LYS A CA 1
ATOM 672 C C . LYS A 1 83 ? 18.711 14.461 -4.985 1.00 91.56 83 LYS A C 1
ATOM 674 O O . LYS A 1 83 ? 17.914 14.173 -4.095 1.00 91.56 83 LYS A O 1
ATOM 679 N N . THR A 1 84 ? 18.579 15.557 -5.735 1.00 91.50 84 THR A N 1
ATOM 680 C CA . THR A 1 84 ? 17.526 16.559 -5.493 1.00 91.50 84 THR A CA 1
ATOM 681 C C . THR A 1 84 ? 16.122 16.011 -5.782 1.00 91.50 84 THR A C 1
ATOM 683 O O . THR A 1 84 ? 15.309 16.009 -4.856 1.00 91.50 84 THR A O 1
ATOM 686 N N . PRO A 1 85 ? 15.830 15.441 -6.975 1.00 91.44 85 PRO A N 1
ATOM 687 C CA . PRO A 1 85 ? 14.519 14.843 -7.247 1.00 91.44 85 PRO A CA 1
ATOM 688 C C . PRO A 1 85 ? 14.128 13.751 -6.248 1.00 91.44 85 PRO A C 1
ATOM 690 O O . PRO A 1 85 ? 12.961 13.638 -5.873 1.00 91.44 85 PRO A O 1
ATOM 693 N N . LEU A 1 86 ? 15.099 12.943 -5.808 1.00 93.12 86 LEU A N 1
ATOM 694 C CA . LEU A 1 86 ? 14.870 11.906 -4.811 1.00 93.12 86 LEU A CA 1
ATOM 695 C C . LEU A 1 86 ? 14.498 12.511 -3.449 1.00 93.12 86 LEU A C 1
ATOM 697 O O . LEU A 1 86 ? 13.506 12.093 -2.854 1.00 93.12 86 LEU A O 1
ATOM 701 N N . SER A 1 87 ? 15.252 13.507 -2.976 1.00 91.56 87 SER A N 1
ATOM 702 C CA . SER A 1 87 ? 14.975 14.183 -1.704 1.00 91.56 87 SER A CA 1
ATOM 703 C C . SER A 1 87 ? 13.590 14.834 -1.703 1.00 91.56 87 SER A C 1
ATOM 705 O O . SER A 1 87 ? 12.833 14.691 -0.740 1.00 91.56 87 SER A O 1
ATOM 707 N N . ASP A 1 88 ? 13.214 15.490 -2.800 1.00 92.31 88 ASP A N 1
ATOM 708 C CA . ASP A 1 88 ? 11.903 16.127 -2.935 1.00 92.31 88 ASP A CA 1
ATOM 709 C C . ASP A 1 88 ? 10.769 15.098 -2.933 1.00 92.31 88 ASP A C 1
ATOM 711 O O . ASP A 1 88 ? 9.773 15.279 -2.229 1.00 92.31 88 ASP A O 1
ATOM 715 N N . ALA A 1 89 ? 10.940 13.974 -3.635 1.00 93.31 89 ALA A N 1
ATOM 716 C CA . ALA A 1 89 ? 9.983 12.869 -3.618 1.00 93.31 89 ALA A CA 1
ATOM 717 C C . ALA A 1 89 ? 9.829 12.249 -2.218 1.00 93.31 89 ALA A C 1
ATOM 719 O O . ALA A 1 89 ? 8.723 11.922 -1.797 1.00 93.31 89 ALA A O 1
ATOM 720 N N . VAL A 1 90 ? 10.924 12.112 -1.469 1.00 92.12 90 VAL A N 1
ATOM 721 C CA . VAL A 1 90 ? 10.941 11.526 -0.120 1.00 92.12 90 VAL A CA 1
ATOM 722 C C . VAL A 1 90 ? 10.323 12.444 0.938 1.00 92.12 90 VAL A C 1
ATOM 724 O O . VAL A 1 90 ? 9.760 11.960 1.926 1.00 92.12 90 VAL A O 1
ATOM 727 N N . LYS A 1 91 ? 10.425 13.765 0.755 1.00 92.62 91 LYS A N 1
ATOM 728 C CA . LYS A 1 91 ? 9.760 14.761 1.612 1.00 92.62 91 LYS A CA 1
ATOM 729 C C . LYS A 1 91 ? 8.246 14.754 1.424 1.00 92.62 91 LYS A C 1
ATOM 731 O O . LYS A 1 91 ? 7.518 15.120 2.350 1.00 92.62 91 LYS A O 1
ATOM 736 N N . LYS A 1 92 ? 7.750 14.325 0.259 1.00 89.44 92 LYS A N 1
ATOM 737 C CA . LYS A 1 92 ? 6.318 14.094 0.068 1.00 89.44 92 LYS A CA 1
ATOM 738 C C . LYS A 1 92 ? 5.901 12.938 0.987 1.00 89.44 92 LYS A C 1
ATOM 740 O O . LYS A 1 92 ? 6.484 11.860 0.985 1.00 89.44 92 LYS A O 1
ATOM 745 N N . GLY A 1 93 ? 4.887 13.158 1.821 1.00 83.94 93 GLY A N 1
ATOM 746 C CA . GLY A 1 93 ? 4.230 12.059 2.533 1.00 83.94 93 GLY A CA 1
ATOM 747 C C . GLY A 1 93 ? 3.461 11.162 1.555 1.00 83.94 93 GLY A C 1
ATOM 748 O O . GLY A 1 93 ? 3.149 11.591 0.447 1.00 83.94 93 GLY A O 1
ATOM 749 N N . ILE A 1 94 ? 3.084 9.946 1.974 1.00 87.06 94 ILE A N 1
ATOM 750 C CA . ILE A 1 94 ? 2.400 8.938 1.125 1.00 87.06 94 ILE A CA 1
ATOM 751 C C . ILE A 1 94 ? 1.213 9.527 0.342 1.00 87.06 94 ILE A C 1
ATOM 753 O O . ILE A 1 94 ? 1.032 9.208 -0.829 1.00 87.06 94 ILE A O 1
ATOM 757 N N . SER A 1 95 ? 0.425 10.407 0.967 1.00 84.12 95 SER A N 1
ATOM 758 C CA . SER A 1 95 ? -0.760 11.033 0.364 1.00 84.12 95 SER A CA 1
ATOM 759 C C . SER A 1 95 ? -0.458 12.054 -0.737 1.00 84.12 95 SER A C 1
ATOM 761 O O . SER A 1 95 ? -1.341 12.340 -1.540 1.00 84.12 95 SER A O 1
ATOM 763 N N . LYS A 1 96 ? 0.758 12.613 -0.769 1.00 89.75 96 LYS A N 1
ATOM 764 C CA . LYS A 1 96 ? 1.202 13.620 -1.747 1.00 89.75 96 LYS A CA 1
ATOM 765 C C . LYS A 1 96 ? 2.162 13.055 -2.793 1.00 89.75 96 LYS A C 1
ATOM 767 O O . LYS A 1 96 ? 2.525 13.782 -3.710 1.00 89.75 96 LYS A O 1
ATOM 772 N N . LEU A 1 97 ? 2.600 11.801 -2.651 1.00 91.81 97 LEU A N 1
ATOM 773 C CA . LEU A 1 97 ? 3.415 11.158 -3.677 1.00 91.81 97 LEU A CA 1
ATOM 774 C C . LEU A 1 97 ? 2.611 11.034 -4.969 1.00 91.81 97 LEU A C 1
ATOM 776 O O . LEU A 1 97 ? 1.471 10.565 -4.972 1.00 91.81 97 LEU A O 1
ATOM 780 N N . GLU A 1 98 ? 3.248 11.338 -6.086 1.00 90.62 98 GLU A N 1
ATOM 781 C CA . GLU A 1 98 ? 2.734 11.106 -7.429 1.00 90.62 98 GLU A CA 1
ATOM 782 C C . GLU A 1 98 ? 3.300 9.802 -8.005 1.00 90.62 98 GLU A C 1
ATOM 784 O O . GLU A 1 98 ? 4.143 9.136 -7.402 1.00 90.62 98 GLU A O 1
ATOM 789 N N . ASP A 1 99 ? 2.772 9.354 -9.140 1.00 87.56 99 ASP A N 1
ATOM 790 C CA . ASP A 1 99 ? 3.280 8.141 -9.794 1.00 87.56 99 ASP A CA 1
ATOM 791 C C . ASP A 1 99 ? 4.625 8.407 -10.497 1.00 87.56 99 ASP A C 1
ATOM 793 O O . ASP A 1 99 ? 5.464 7.511 -10.600 1.00 87.56 99 ASP A O 1
ATOM 797 N N . SER A 1 100 ? 4.869 9.663 -10.888 1.00 88.75 100 SER A N 1
ATOM 798 C CA . SER A 1 100 ? 6.162 10.184 -11.346 1.00 88.75 100 SER A CA 1
ATOM 799 C C . SER A 1 100 ? 7.248 10.054 -10.270 1.00 88.75 100 SER A C 1
ATOM 801 O O . SER A 1 100 ? 8.361 9.631 -10.577 1.00 88.75 100 SER A O 1
ATOM 803 N N . ASP A 1 101 ? 6.912 10.322 -9.004 1.00 93.00 101 ASP A N 1
ATOM 804 C CA . ASP A 1 101 ? 7.825 10.142 -7.871 1.00 93.00 101 ASP A CA 1
ATOM 805 C C . ASP A 1 101 ? 8.210 8.666 -7.709 1.00 93.00 101 ASP A C 1
ATOM 807 O O . ASP A 1 101 ? 9.387 8.339 -7.572 1.00 93.00 101 ASP A O 1
ATOM 811 N N . CYS A 1 102 ? 7.238 7.752 -7.792 1.00 90.56 102 CYS A N 1
ATOM 812 C CA . CYS A 1 102 ? 7.492 6.314 -7.661 1.00 90.56 102 CYS A CA 1
ATOM 813 C C . CYS A 1 102 ? 8.196 5.691 -8.870 1.00 90.56 102 CYS A C 1
ATOM 815 O O . CYS A 1 102 ? 8.865 4.666 -8.736 1.00 90.56 102 CYS A O 1
ATOM 817 N N . ALA A 1 103 ? 8.162 6.329 -10.043 1.00 88.06 103 ALA A N 1
ATOM 818 C CA . ALA A 1 103 ? 8.982 5.900 -11.176 1.00 88.06 103 ALA A CA 1
ATOM 819 C C . ALA A 1 103 ? 10.491 5.907 -10.841 1.00 88.06 103 ALA A C 1
ATOM 821 O O . ALA A 1 103 ? 11.256 5.110 -11.402 1.00 88.06 103 ALA A O 1
ATOM 822 N N . ASN A 1 104 ? 10.909 6.735 -9.875 1.00 88.56 104 ASN A N 1
ATOM 823 C CA . ASN A 1 104 ? 12.285 6.817 -9.391 1.00 88.56 104 ASN A CA 1
ATOM 824 C C . ASN A 1 104 ? 12.745 5.578 -8.599 1.00 88.56 104 ASN A C 1
ATOM 826 O O . ASN A 1 104 ? 13.952 5.361 -8.477 1.00 88.56 104 ASN A O 1
ATOM 830 N N . GLU A 1 105 ? 11.841 4.696 -8.147 1.00 86.06 105 GLU A N 1
ATOM 831 C CA . GLU A 1 105 ? 12.217 3.433 -7.489 1.00 86.06 105 GLU A CA 1
ATOM 832 C C . GLU A 1 105 ? 13.135 2.576 -8.371 1.00 86.06 105 GLU A C 1
ATOM 834 O O . GLU A 1 105 ? 14.078 1.951 -7.882 1.00 86.06 105 GLU A O 1
ATOM 839 N N . LYS A 1 106 ? 12.902 2.575 -9.693 1.00 83.56 106 LYS A N 1
ATOM 840 C CA . LYS A 1 106 ? 13.755 1.851 -10.647 1.00 83.56 106 LYS A CA 1
ATOM 841 C C . LYS A 1 106 ? 15.185 2.386 -10.614 1.00 83.56 106 LYS A C 1
ATOM 843 O O . LYS A 1 106 ? 16.113 1.589 -10.527 1.00 83.56 106 LYS A O 1
ATOM 848 N N . LYS A 1 107 ? 15.361 3.713 -10.640 1.00 85.62 107 LYS A N 1
ATOM 849 C CA . LYS A 1 107 ? 16.683 4.355 -10.537 1.00 85.62 107 LYS A CA 1
ATOM 850 C C . LYS A 1 107 ? 17.347 4.021 -9.203 1.00 85.62 107 LYS A C 1
ATOM 852 O O . LYS A 1 107 ? 18.512 3.635 -9.191 1.00 85.62 107 LYS A O 1
ATOM 857 N N . CYS A 1 108 ? 16.586 4.052 -8.111 1.00 86.00 108 CYS A N 1
ATOM 858 C CA . CYS A 1 108 ? 17.067 3.673 -6.788 1.00 86.00 108 CYS A CA 1
ATOM 859 C C . CYS A 1 108 ? 17.636 2.252 -6.725 1.00 86.00 108 CYS A C 1
ATOM 861 O O . CYS A 1 108 ? 18.716 2.064 -6.176 1.00 86.00 108 CYS A O 1
ATOM 863 N N . VAL A 1 109 ? 16.984 1.261 -7.342 1.00 79.06 109 VAL A N 1
ATOM 864 C CA . VAL A 1 109 ? 17.498 -0.124 -7.377 1.00 79.06 109 VAL A CA 1
ATOM 865 C C . VAL A 1 109 ? 18.896 -0.211 -8.009 1.00 79.06 109 VAL A C 1
ATOM 867 O O . VAL A 1 109 ? 19.720 -1.016 -7.569 1.00 79.06 109 VAL A O 1
ATOM 870 N N . PHE A 1 110 ? 19.186 0.615 -9.018 1.00 78.06 110 PHE A N 1
ATOM 871 C CA . PHE A 1 110 ? 20.494 0.636 -9.678 1.00 78.06 110 PHE A CA 1
ATOM 872 C C . PHE A 1 110 ? 21.532 1.471 -8.914 1.00 78.06 110 PHE A C 1
ATOM 874 O O . PHE A 1 110 ? 22.681 1.038 -8.762 1.00 78.06 110 PHE A O 1
ATOM 881 N N . LEU A 1 111 ? 21.129 2.645 -8.421 1.00 82.00 111 LEU A N 1
ATOM 882 C CA . LEU A 1 111 ? 22.028 3.642 -7.840 1.00 82.00 111 LEU A CA 1
ATOM 883 C C . LEU A 1 111 ? 22.333 3.409 -6.358 1.00 82.00 111 LEU A C 1
ATOM 885 O O . LEU A 1 111 ? 23.444 3.705 -5.946 1.00 82.00 111 LEU A O 1
ATOM 889 N N . GLU A 1 112 ? 21.446 2.799 -5.569 1.00 75.94 112 GLU A N 1
ATOM 890 C CA . GLU A 1 112 ? 21.660 2.532 -4.130 1.00 75.94 112 GLU A CA 1
ATOM 891 C C . GLU A 1 112 ? 22.947 1.730 -3.858 1.00 75.94 112 GLU A C 1
ATOM 893 O O . GLU A 1 112 ? 23.633 1.942 -2.864 1.00 75.94 112 GLU A O 1
ATOM 898 N N . GLY A 1 113 ? 23.326 0.830 -4.773 1.00 70.38 113 GLY A N 1
ATOM 899 C CA . GLY A 1 113 ? 24.580 0.077 -4.673 1.00 70.38 113 GLY A CA 1
ATOM 900 C C . GLY A 1 113 ? 25.832 0.823 -5.154 1.00 70.38 113 GLY A C 1
ATOM 901 O O . GLY A 1 113 ? 26.934 0.309 -4.978 1.00 70.38 113 GLY A O 1
ATOM 902 N N . ALA A 1 114 ? 25.680 1.963 -5.835 1.00 74.19 114 ALA A N 1
ATOM 903 C CA . ALA A 1 114 ? 26.773 2.806 -6.338 1.00 74.19 114 ALA A CA 1
ATOM 904 C C . ALA A 1 114 ? 26.976 4.059 -5.474 1.00 74.19 114 ALA A C 1
ATOM 906 O O . ALA A 1 114 ? 28.111 4.452 -5.222 1.00 74.19 114 ALA A O 1
ATOM 907 N N . CYS A 1 115 ? 25.875 4.657 -5.030 1.00 82.44 115 CYS A N 1
ATOM 908 C CA . CYS A 1 115 ? 25.787 5.939 -4.357 1.00 82.44 115 CYS A CA 1
ATOM 909 C C . CYS A 1 115 ? 25.311 5.698 -2.917 1.00 82.44 115 CYS A C 1
ATOM 911 O O . CYS A 1 115 ? 24.111 5.719 -2.643 1.00 82.44 115 CYS A O 1
ATOM 913 N N . LEU A 1 116 ? 26.239 5.461 -1.984 1.00 75.50 116 LEU A N 1
ATOM 914 C CA . LEU A 1 116 ? 25.880 5.231 -0.573 1.00 75.50 116 LEU A CA 1
ATOM 915 C C . LEU A 1 116 ? 25.092 6.409 0.024 1.00 75.50 116 LEU A C 1
ATOM 917 O O . LEU A 1 116 ? 24.209 6.202 0.847 1.00 75.50 116 LEU A O 1
ATOM 921 N N . THR A 1 117 ? 25.355 7.627 -0.455 1.00 82.12 117 THR A N 1
ATOM 922 C CA . THR A 1 117 ? 24.653 8.858 -0.065 1.00 82.12 117 THR A CA 1
ATOM 923 C C . THR A 1 117 ? 23.170 8.876 -0.434 1.00 82.12 117 THR A C 1
ATOM 925 O O . THR A 1 117 ? 22.435 9.686 0.116 1.00 82.12 117 THR A O 1
ATOM 928 N N . LEU A 1 118 ? 22.720 8.011 -1.350 1.00 86.88 118 LEU A N 1
ATOM 929 C CA . LEU A 1 118 ? 21.319 7.918 -1.767 1.00 86.88 118 LEU A CA 1
ATOM 930 C C . LEU A 1 118 ? 20.582 6.747 -1.114 1.00 86.88 118 LEU A C 1
ATOM 932 O O . LEU A 1 118 ? 19.375 6.619 -1.300 1.00 86.88 118 LEU A O 1
ATOM 936 N N . ALA A 1 119 ? 21.283 5.868 -0.391 1.00 81.94 119 ALA A N 1
ATOM 937 C CA . ALA A 1 119 ? 20.709 4.617 0.094 1.00 81.94 119 ALA A CA 1
ATOM 938 C C . ALA A 1 119 ? 19.507 4.845 1.022 1.00 81.94 119 ALA A C 1
ATOM 940 O O . ALA A 1 119 ? 18.483 4.177 0.876 1.00 81.94 119 ALA A O 1
ATOM 941 N N . GLU A 1 120 ? 19.601 5.822 1.926 1.00 84.31 120 GLU A N 1
ATOM 942 C CA . GLU A 1 120 ? 18.541 6.125 2.892 1.00 84.31 120 GLU A CA 1
ATOM 943 C C . GLU A 1 120 ? 17.277 6.626 2.200 1.00 84.31 120 GLU A C 1
ATOM 945 O O . GLU A 1 120 ? 16.205 6.029 2.327 1.00 84.31 120 GLU A O 1
ATOM 950 N N . ASP A 1 121 ? 17.426 7.673 1.392 1.00 89.81 121 ASP A N 1
ATOM 951 C CA . ASP A 1 121 ? 16.323 8.272 0.656 1.00 89.81 121 ASP A CA 1
ATOM 952 C C . ASP A 1 121 ? 15.708 7.275 -0.336 1.00 89.81 121 ASP A C 1
ATOM 954 O O . ASP A 1 121 ? 14.487 7.179 -0.454 1.00 89.81 121 ASP A O 1
ATOM 958 N N . CYS A 1 122 ? 16.522 6.444 -0.990 1.00 87.88 122 CYS A N 1
ATOM 959 C CA . CYS A 1 122 ? 16.022 5.381 -1.854 1.00 87.88 122 CYS A CA 1
ATOM 960 C C . CYS A 1 122 ? 15.248 4.306 -1.089 1.00 87.88 122 CYS A C 1
ATOM 962 O O . CYS A 1 122 ? 14.231 3.808 -1.578 1.00 87.88 122 CYS A O 1
ATOM 964 N N . ASN A 1 123 ? 15.694 3.922 0.107 1.00 84.62 123 ASN A N 1
ATOM 965 C CA . ASN A 1 123 ? 14.943 3.013 0.966 1.00 84.62 123 ASN A CA 1
ATOM 966 C C . ASN A 1 123 ? 13.602 3.629 1.382 1.00 84.62 123 ASN A C 1
ATOM 968 O O . ASN A 1 123 ? 12.557 2.983 1.250 1.00 84.62 123 ASN A O 1
ATOM 972 N N . LYS A 1 124 ? 13.625 4.898 1.796 1.00 88.12 124 LYS A N 1
ATOM 973 C CA . LYS A 1 124 ? 12.441 5.642 2.219 1.00 88.12 124 LYS A CA 1
ATOM 974 C C . LYS A 1 124 ? 11.431 5.801 1.086 1.00 88.12 124 LYS A C 1
ATOM 976 O O . LYS A 1 124 ? 10.280 5.414 1.277 1.00 88.12 124 LYS A O 1
ATOM 981 N N . LEU A 1 125 ? 11.853 6.259 -0.098 1.00 90.62 125 LEU A N 1
ATOM 982 C CA . LEU A 1 125 ? 10.990 6.383 -1.279 1.00 90.62 125 LEU A CA 1
ATOM 983 C C . LEU A 1 125 ? 10.305 5.054 -1.600 1.00 90.62 125 LEU A C 1
ATOM 985 O O . LEU A 1 125 ? 9.092 5.001 -1.771 1.00 90.62 125 LEU A O 1
ATOM 989 N N . ARG A 1 126 ? 11.075 3.967 -1.621 1.00 88.25 126 ARG A N 1
ATOM 990 C CA . ARG A 1 126 ? 10.566 2.634 -1.950 1.00 88.25 126 ARG A CA 1
ATOM 991 C C . ARG A 1 126 ? 9.525 2.148 -0.946 1.00 88.25 126 ARG A C 1
ATOM 993 O O . ARG A 1 126 ? 8.505 1.592 -1.327 1.00 88.25 126 ARG A O 1
ATOM 1000 N N . ASN A 1 127 ? 9.743 2.383 0.349 1.00 87.19 127 ASN A N 1
ATOM 1001 C CA . ASN A 1 127 ? 8.747 2.049 1.370 1.00 87.19 127 ASN A CA 1
ATOM 1002 C C . ASN A 1 127 ? 7.477 2.909 1.227 1.00 87.19 127 ASN A C 1
ATOM 1004 O O . ASN A 1 127 ? 6.374 2.390 1.399 1.00 87.19 127 ASN A O 1
ATOM 1008 N N . LEU A 1 128 ? 7.614 4.202 0.900 1.00 90.94 128 LEU A N 1
ATOM 1009 C CA . LEU A 1 128 ? 6.477 5.099 0.659 1.00 90.94 128 LEU A CA 1
ATOM 1010 C C . LEU A 1 128 ? 5.656 4.645 -0.556 1.00 90.94 128 LEU A C 1
ATOM 1012 O O . LEU A 1 128 ? 4.439 4.515 -0.449 1.00 90.94 128 LEU A O 1
ATOM 1016 N N . CYS A 1 129 ? 6.314 4.353 -1.677 1.00 92.38 129 CYS A N 1
ATOM 1017 C CA . CYS A 1 129 ? 5.683 3.885 -2.910 1.00 92.38 129 CYS A CA 1
ATOM 1018 C C . CYS A 1 129 ? 5.040 2.506 -2.763 1.00 92.38 129 CYS A C 1
ATOM 1020 O O . CYS A 1 129 ? 3.900 2.312 -3.184 1.00 92.38 129 CYS A O 1
ATOM 1022 N N . TYR A 1 130 ? 5.714 1.578 -2.082 1.00 91.31 130 TYR A N 1
ATOM 1023 C CA . TYR A 1 130 ? 5.156 0.266 -1.770 1.00 91.31 130 TYR A CA 1
ATOM 1024 C C . TYR A 1 130 ? 3.863 0.382 -0.954 1.00 91.31 130 TYR A C 1
ATOM 1026 O O . TYR A 1 130 ? 2.844 -0.210 -1.309 1.00 91.31 130 TYR A O 1
ATOM 1034 N N . GLN A 1 131 ? 3.870 1.197 0.109 1.00 92.19 131 GLN A N 1
ATOM 1035 C CA . GLN A 1 131 ? 2.672 1.426 0.917 1.00 92.19 131 GLN A CA 1
ATOM 1036 C C . GLN A 1 131 ? 1.581 2.167 0.133 1.00 92.19 131 GLN A C 1
ATOM 1038 O O . GLN A 1 131 ? 0.403 1.856 0.291 1.00 92.19 131 GLN A O 1
ATOM 1043 N N . LYS A 1 132 ? 1.951 3.122 -0.731 1.00 93.25 132 LYS A N 1
ATOM 1044 C CA . LYS A 1 132 ? 1.008 3.838 -1.599 1.00 93.25 132 LYS A CA 1
ATOM 1045 C C . LYS A 1 132 ? 0.233 2.868 -2.489 1.00 93.25 132 LYS A C 1
ATOM 1047 O O . LYS A 1 132 ? -0.987 2.968 -2.561 1.00 93.25 132 LYS A O 1
ATOM 1052 N N . GLU A 1 133 ? 0.908 1.919 -3.136 1.00 93.12 133 GLU A N 1
ATOM 1053 C CA . GLU A 1 133 ? 0.232 0.932 -3.986 1.00 93.12 133 GLU A CA 1
ATOM 1054 C C . GLU A 1 133 ? -0.648 -0.032 -3.172 1.00 93.12 133 GLU A C 1
ATOM 1056 O O . GLU A 1 133 ? -1.754 -0.338 -3.614 1.00 93.12 133 GLU A O 1
ATOM 1061 N N . ARG A 1 134 ? -0.233 -0.453 -1.964 1.00 95.00 134 ARG A N 1
ATOM 1062 C CA . ARG A 1 134 ? -1.100 -1.250 -1.068 1.00 95.00 134 ARG A CA 1
ATOM 1063 C C . ARG A 1 134 ? -2.365 -0.487 -0.665 1.00 95.00 134 ARG A C 1
ATOM 1065 O O . ARG A 1 134 ? -3.461 -1.035 -0.765 1.00 95.00 134 ARG A O 1
ATOM 1072 N N . ASN A 1 135 ? -2.225 0.789 -0.294 1.00 94.31 135 ASN A N 1
ATOM 1073 C CA . ASN A 1 135 ? -3.360 1.656 0.036 1.00 94.31 135 ASN A CA 1
ATOM 1074 C C . ASN A 1 135 ? -4.316 1.799 -1.156 1.00 94.31 135 ASN A C 1
ATOM 1076 O O . ASN A 1 135 ? -5.515 1.589 -0.997 1.00 94.31 135 ASN A O 1
ATOM 1080 N N . LYS A 1 136 ? -3.786 2.060 -2.363 1.00 93.12 136 LYS A N 1
ATOM 1081 C CA . LYS A 1 136 ? -4.593 2.156 -3.593 1.00 93.12 136 LYS A CA 1
ATOM 1082 C C . LYS A 1 136 ? -5.404 0.887 -3.853 1.00 93.12 136 LYS A C 1
ATOM 1084 O O . LYS A 1 136 ? -6.539 0.971 -4.310 1.00 93.12 136 LYS A O 1
ATOM 1089 N N . VAL A 1 137 ? -4.833 -0.293 -3.603 1.00 95.50 137 VAL A N 1
ATOM 1090 C CA . VAL A 1 137 ? -5.541 -1.568 -3.794 1.00 95.50 137 VAL A CA 1
ATOM 1091 C C . VAL A 1 137 ? -6.702 -1.706 -2.807 1.00 95.50 137 VAL A C 1
ATOM 1093 O O . VAL A 1 137 ? -7.804 -2.056 -3.227 1.00 95.50 137 VAL A O 1
ATOM 1096 N N . ALA A 1 138 ? -6.483 -1.394 -1.527 1.00 96.25 138 ALA A N 1
ATOM 1097 C CA . ALA A 1 138 ? -7.530 -1.440 -0.506 1.00 96.25 138 ALA A CA 1
ATOM 1098 C C . ALA A 1 138 ? -8.647 -0.411 -0.768 1.00 96.25 138 ALA A C 1
ATOM 1100 O O . ALA A 1 138 ? -9.828 -0.744 -0.699 1.00 96.25 138 ALA A O 1
ATOM 1101 N N . GLU A 1 139 ? -8.285 0.812 -1.159 1.00 93.38 139 GLU A N 1
ATOM 1102 C CA . GLU A 1 139 ? -9.227 1.867 -1.559 1.00 93.38 139 GLU A CA 1
ATOM 1103 C C . GLU A 1 139 ? -10.054 1.448 -2.775 1.00 93.38 139 GLU A C 1
ATOM 1105 O O . GLU A 1 139 ? -11.278 1.579 -2.778 1.00 93.38 139 GLU A O 1
ATOM 1110 N N . LYS A 1 140 ? -9.405 0.852 -3.782 1.00 92.12 140 LYS A N 1
ATOM 1111 C CA . LYS A 1 140 ? -10.086 0.324 -4.966 1.00 92.12 140 LYS A CA 1
ATOM 1112 C C . LYS A 1 140 ? -11.053 -0.807 -4.615 1.00 92.12 140 LYS A C 1
ATOM 1114 O O . LYS A 1 140 ? -12.143 -0.848 -5.182 1.00 92.12 140 LYS A O 1
ATOM 1119 N N . ALA A 1 141 ? -10.676 -1.700 -3.699 1.00 94.19 141 ALA A N 1
ATOM 1120 C CA . ALA A 1 141 ? -11.546 -2.771 -3.222 1.00 94.19 141 ALA A CA 1
ATOM 1121 C C . ALA A 1 141 ? -12.799 -2.207 -2.532 1.00 94.19 141 ALA A C 1
ATOM 1123 O O . ALA A 1 141 ? -13.909 -2.572 -2.908 1.00 94.19 141 ALA A O 1
ATOM 1124 N N . LEU A 1 142 ? -12.646 -1.257 -1.602 1.00 93.00 142 LEU A N 1
ATOM 1125 C CA . LEU A 1 142 ? -13.791 -0.628 -0.934 1.00 93.00 142 LEU A CA 1
ATOM 1126 C C . LEU A 1 142 ? -14.655 0.202 -1.888 1.00 93.00 142 LEU A C 1
ATOM 1128 O O . LEU A 1 142 ? -15.879 0.166 -1.778 1.00 93.00 142 LEU A O 1
ATOM 1132 N N . SER A 1 143 ? -14.055 0.895 -2.859 1.00 89.19 143 SER A N 1
ATOM 1133 C CA . SER A 1 143 ? -14.817 1.622 -3.881 1.00 89.19 143 SER A CA 1
ATOM 1134 C C . SER A 1 143 ? -15.757 0.690 -4.664 1.00 89.19 143 SER A C 1
ATOM 1136 O O . SER A 1 143 ? -16.940 1.002 -4.829 1.00 89.19 143 SER A O 1
ATOM 1138 N N . ARG A 1 144 ? -15.281 -0.509 -5.045 1.00 89.81 144 ARG A N 1
ATOM 1139 C CA . ARG A 1 144 ? -16.114 -1.535 -5.705 1.00 89.81 144 ARG A CA 1
ATOM 1140 C C . ARG A 1 144 ? -17.290 -1.987 -4.839 1.00 89.81 144 ARG A C 1
ATOM 1142 O O . ARG A 1 144 ? -18.366 -2.219 -5.374 1.00 89.81 144 ARG A O 1
ATOM 1149 N N . VAL A 1 145 ? -17.110 -2.079 -3.519 1.00 89.19 145 VAL A N 1
ATOM 1150 C CA . VAL A 1 145 ? -18.208 -2.426 -2.597 1.00 89.19 145 VAL A CA 1
ATOM 1151 C C . VAL A 1 145 ? -19.257 -1.320 -2.527 1.00 89.19 145 VAL A C 1
ATOM 1153 O O . VAL A 1 145 ? -20.462 -1.579 -2.519 1.00 89.19 145 VAL A O 1
ATOM 1156 N N . LEU A 1 146 ? -18.809 -0.067 -2.444 1.00 84.38 146 LEU A N 1
ATOM 1157 C CA . LEU A 1 146 ? -19.715 1.067 -2.298 1.00 84.38 146 LEU A CA 1
ATOM 1158 C C . LEU A 1 146 ? -20.591 1.253 -3.537 1.00 84.38 146 LEU A C 1
ATOM 1160 O O . LEU A 1 146 ? -21.749 1.663 -3.379 1.00 84.38 146 LEU A O 1
ATOM 1164 N N . ASN A 1 147 ? -20.066 0.895 -4.719 1.00 76.19 147 ASN A N 1
ATOM 1165 C CA . ASN A 1 147 ? -20.764 0.909 -6.005 1.00 76.19 147 ASN A CA 1
ATOM 1166 C C . ASN A 1 147 ? -21.603 2.190 -6.145 1.00 76.19 147 ASN A C 1
ATOM 1168 O O . ASN A 1 147 ? -22.825 2.131 -6.230 1.00 76.19 147 ASN A O 1
ATOM 1172 N N . GLY A 1 148 ? -20.968 3.360 -6.011 1.00 62.78 148 GLY A N 1
ATOM 1173 C CA . GLY A 1 148 ? -21.628 4.651 -6.236 1.00 62.78 148 GLY A CA 1
ATOM 1174 C C . GLY A 1 148 ? -22.318 5.329 -5.073 1.00 62.78 148 GLY A C 1
ATOM 1175 O O . GLY A 1 148 ? -22.584 6.531 -5.137 1.00 62.78 148 GLY A O 1
ATOM 1176 N N . ASN A 1 149 ? -22.587 4.603 -3.993 1.00 65.50 149 ASN A N 1
ATOM 1177 C CA . ASN A 1 149 ? -23.312 5.155 -2.855 1.00 65.50 149 ASN A CA 1
ATOM 1178 C C . ASN A 1 149 ? -22.365 5.901 -1.909 1.00 65.50 149 ASN A C 1
ATOM 1180 O O . ASN A 1 149 ? -22.118 5.481 -0.781 1.00 65.50 149 ASN A O 1
ATOM 1184 N N . PHE A 1 150 ? -21.836 7.025 -2.393 1.00 65.75 150 PHE A N 1
ATOM 1185 C CA . PHE A 1 150 ? -20.838 7.838 -1.694 1.00 65.75 150 PHE A CA 1
ATOM 1186 C C . PHE A 1 150 ? -21.436 8.960 -0.836 1.00 65.75 150 PHE A C 1
ATOM 1188 O O . PHE A 1 150 ? -20.691 9.727 -0.234 1.00 65.75 150 PHE A O 1
ATOM 1195 N N . GLN A 1 151 ? -22.768 9.080 -0.759 1.00 70.38 151 GLN A N 1
ATOM 1196 C CA . GLN A 1 151 ? -23.394 9.957 0.235 1.00 70.38 151 GLN A CA 1
ATOM 1197 C C . GLN A 1 151 ? -22.954 9.512 1.633 1.00 70.38 151 GLN A C 1
ATOM 1199 O O . GLN A 1 151 ? -23.108 8.341 1.966 1.00 70.38 151 GLN A O 1
ATOM 1204 N N . THR A 1 152 ? -22.432 10.432 2.447 1.00 69.94 152 THR A N 1
ATOM 1205 C CA . THR A 1 152 ? -21.719 10.125 3.700 1.00 69.94 152 THR A CA 1
ATOM 1206 C C . THR A 1 152 ? -22.426 9.100 4.592 1.00 69.94 152 THR A C 1
ATOM 1208 O O . THR A 1 152 ? -21.792 8.139 5.014 1.00 69.94 152 THR A O 1
ATOM 1211 N N . ASN A 1 153 ? -23.732 9.246 4.841 1.00 76.31 153 ASN A N 1
ATOM 1212 C CA . ASN A 1 153 ? -24.471 8.312 5.703 1.00 76.31 153 ASN A CA 1
ATOM 1213 C C . ASN A 1 153 ? -24.615 6.922 5.062 1.00 76.31 153 ASN A C 1
ATOM 1215 O O . ASN A 1 153 ? -24.328 5.915 5.703 1.00 76.31 153 ASN A O 1
ATOM 1219 N N . VAL A 1 154 ? -24.962 6.870 3.772 1.00 84.56 154 VAL A N 1
ATOM 1220 C CA . VAL A 1 154 ? -25.107 5.613 3.017 1.00 84.56 154 VAL A CA 1
ATOM 1221 C C . VAL A 1 154 ? -23.761 4.897 2.875 1.00 84.56 154 VAL A C 1
ATOM 1223 O O . VAL A 1 154 ? -23.683 3.673 2.984 1.00 84.56 154 VAL A O 1
ATOM 1226 N N . CYS A 1 155 ? -22.686 5.662 2.675 1.00 87.81 155 CYS A N 1
ATOM 1227 C CA . CYS A 1 155 ? -21.332 5.140 2.589 1.00 87.81 155 CYS A CA 1
ATOM 1228 C C . CYS A 1 155 ? -20.924 4.449 3.892 1.00 87.81 155 CYS A C 1
ATOM 1230 O O . CYS A 1 155 ? -20.471 3.308 3.850 1.00 87.81 155 CYS A O 1
ATOM 1232 N N . LYS A 1 156 ? -21.143 5.092 5.048 1.00 85.69 156 LYS A N 1
ATOM 1233 C CA . LYS A 1 156 ? -20.805 4.518 6.359 1.00 85.69 156 LYS A CA 1
ATOM 1234 C C . LYS A 1 156 ? -21.551 3.215 6.628 1.00 85.69 156 LYS A C 1
ATOM 1236 O O . LYS A 1 156 ? -20.937 2.237 7.043 1.00 85.69 156 LYS A O 1
ATOM 1241 N N . GLU A 1 157 ? -22.853 3.166 6.352 1.00 87.56 157 GLU A N 1
ATOM 1242 C CA . GLU A 1 157 ? -23.651 1.952 6.561 1.00 87.56 157 GLU A CA 1
ATOM 1243 C C . GLU A 1 157 ? -23.179 0.784 5.688 1.00 87.56 157 GLU A C 1
ATOM 1245 O O . GLU A 1 157 ? -23.024 -0.339 6.178 1.00 87.56 157 GLU A O 1
ATOM 1250 N N . LYS A 1 158 ? -22.907 1.041 4.402 1.00 88.88 158 LYS A N 1
ATOM 1251 C CA . LYS A 1 158 ? -22.345 0.024 3.506 1.00 88.88 158 LYS A CA 1
ATOM 1252 C C . LYS A 1 158 ? -20.953 -0.408 3.943 1.00 88.88 158 LYS A C 1
ATOM 1254 O O . LYS A 1 158 ? -20.674 -1.604 3.961 1.00 88.88 158 LYS A O 1
ATOM 1259 N N . LEU A 1 159 ? -20.100 0.546 4.307 1.00 90.44 159 LEU A N 1
ATOM 1260 C CA . LEU A 1 159 ? -18.738 0.271 4.740 1.00 90.44 159 LEU A CA 1
ATOM 1261 C C . LEU A 1 159 ? -18.736 -0.571 6.018 1.00 90.44 159 LEU A C 1
ATOM 1263 O O . LEU A 1 159 ? -18.002 -1.548 6.086 1.00 90.44 159 LEU A O 1
ATOM 1267 N N . LYS A 1 160 ? -19.617 -0.285 6.983 1.00 88.75 160 LYS A N 1
ATOM 1268 C CA . LYS A 1 160 ? -19.768 -1.091 8.202 1.00 88.75 160 LYS A CA 1
ATOM 1269 C C . LYS A 1 160 ? -20.077 -2.558 7.891 1.00 88.75 160 LYS A C 1
ATOM 1271 O O . LYS A 1 160 ? -19.453 -3.433 8.483 1.00 88.75 160 LYS A O 1
ATOM 1276 N N . LYS A 1 161 ? -20.983 -2.831 6.945 1.00 89.56 161 LYS A N 1
ATOM 1277 C CA . LYS A 1 161 ? -21.289 -4.203 6.494 1.00 89.56 161 LYS A CA 1
ATOM 1278 C C . LYS A 1 161 ? -20.094 -4.836 5.779 1.00 89.56 161 LYS A C 1
ATOM 1280 O O . LYS A 1 161 ? -19.666 -5.920 6.152 1.00 89.56 161 LYS A O 1
ATOM 1285 N N . ALA A 1 162 ? -19.502 -4.117 4.826 1.00 92.00 162 ALA A N 1
ATOM 1286 C CA . ALA A 1 162 ? -18.340 -4.573 4.065 1.00 92.00 162 ALA A CA 1
ATOM 1287 C C . ALA A 1 162 ? -17.146 -4.931 4.960 1.00 92.00 162 ALA A C 1
ATOM 1289 O O . ALA A 1 162 ? -16.453 -5.919 4.739 1.00 92.00 162 ALA A O 1
ATOM 1290 N N . CYS A 1 163 ? -16.916 -4.133 5.999 1.00 91.94 163 CYS A N 1
ATOM 1291 C CA . CYS A 1 163 ? -15.809 -4.298 6.926 1.00 91.94 163 CYS A CA 1
ATOM 1292 C C . CYS A 1 163 ? -15.908 -5.556 7.783 1.00 91.94 163 CYS A C 1
ATOM 1294 O O . CYS A 1 163 ? -14.879 -6.017 8.263 1.00 91.94 163 CYS A O 1
ATOM 1296 N N . ILE A 1 164 ? -17.098 -6.133 7.966 1.00 89.19 164 ILE A N 1
ATOM 1297 C CA . ILE A 1 164 ? -17.237 -7.424 8.652 1.00 89.19 164 ILE A CA 1
ATOM 1298 C C . ILE A 1 164 ? -16.536 -8.524 7.846 1.00 89.19 164 ILE A C 1
ATOM 1300 O O . ILE A 1 164 ? -15.865 -9.365 8.435 1.00 89.19 164 ILE A O 1
ATOM 1304 N N . GLU A 1 165 ? -16.638 -8.473 6.516 1.00 91.06 165 GLU A N 1
ATOM 1305 C CA . GLU A 1 165 ? -16.070 -9.479 5.613 1.00 91.06 165 GLU A CA 1
ATOM 1306 C C . GLU A 1 165 ? -14.635 -9.147 5.170 1.00 91.06 165 GLU A C 1
ATOM 1308 O O . GLU A 1 165 ? -13.814 -10.044 5.018 1.00 91.06 165 GLU A O 1
ATOM 1313 N N . LEU A 1 166 ? -14.308 -7.865 4.965 1.00 93.94 166 LEU A N 1
ATOM 1314 C CA . LEU A 1 166 ? -13.066 -7.464 4.287 1.00 93.94 166 LEU A CA 1
ATOM 1315 C C . LEU A 1 166 ? -11.925 -7.041 5.211 1.00 93.94 166 LEU A C 1
ATOM 1317 O O . LEU A 1 166 ? -10.773 -7.034 4.778 1.00 93.94 166 LEU A O 1
ATOM 1321 N N . ARG A 1 167 ? -12.196 -6.665 6.469 1.00 91.06 167 ARG A N 1
ATOM 1322 C CA . ARG A 1 167 ? -11.154 -6.105 7.354 1.00 91.06 167 ARG A CA 1
ATOM 1323 C C . ARG A 1 167 ? -10.008 -7.076 7.631 1.00 91.06 167 ARG A C 1
ATOM 1325 O O . ARG A 1 167 ? -8.926 -6.646 7.993 1.00 91.06 167 ARG A O 1
ATOM 1332 N N . GLU A 1 168 ? -10.247 -8.374 7.493 1.00 91.94 168 GLU A N 1
ATOM 1333 C CA . GLU A 1 168 ? -9.232 -9.394 7.742 1.00 91.94 168 GLU A CA 1
ATOM 1334 C C . GLU A 1 168 ? -8.383 -9.690 6.507 1.00 91.94 168 GLU A C 1
ATOM 1336 O O . GLU A 1 168 ? -7.361 -10.343 6.645 1.00 91.94 168 GLU A O 1
ATOM 1341 N N . GLU A 1 169 ? -8.765 -9.215 5.319 1.00 95.38 169 GLU A N 1
ATOM 1342 C CA . GLU A 1 169 ? -8.080 -9.551 4.065 1.00 95.38 169 GLU A CA 1
ATOM 1343 C C . GLU A 1 169 ? -6.760 -8.783 3.884 1.00 95.38 169 GLU A C 1
ATOM 1345 O O . GLU A 1 169 ? -5.831 -9.281 3.246 1.00 95.38 169 GLU A O 1
ATOM 1350 N N . SER A 1 170 ? -6.628 -7.596 4.490 1.00 95.62 170 SER A N 1
ATOM 1351 C CA . SER A 1 170 ? -5.354 -6.877 4.592 1.00 95.62 170 SER A CA 1
ATOM 1352 C C . SER A 1 170 ? -5.341 -5.843 5.722 1.00 95.62 170 SER A C 1
ATOM 1354 O O . SER A 1 170 ? -6.381 -5.319 6.121 1.00 95.62 170 SER A O 1
ATOM 1356 N N . ASP A 1 171 ? -4.145 -5.475 6.195 1.00 95.00 171 ASP A N 1
ATOM 1357 C CA . ASP A 1 171 ? -3.990 -4.412 7.201 1.00 95.00 171 ASP A CA 1
ATOM 1358 C C . ASP A 1 171 ? -4.493 -3.049 6.697 1.00 95.00 171 ASP A C 1
ATOM 1360 O O . ASP A 1 171 ? -5.024 -2.243 7.461 1.00 95.00 171 ASP A O 1
ATOM 1364 N N . GLU A 1 172 ? -4.351 -2.777 5.395 1.00 95.62 172 GLU A N 1
ATOM 1365 C CA . GLU A 1 172 ? -4.877 -1.559 4.783 1.00 95.62 172 GLU A CA 1
ATOM 1366 C C . GLU A 1 172 ? -6.406 -1.515 4.805 1.00 95.62 172 GLU A C 1
ATOM 1368 O O . GLU A 1 172 ? -6.972 -0.461 5.093 1.00 95.62 172 GLU A O 1
ATOM 1373 N N . LEU A 1 173 ? -7.078 -2.640 4.533 1.00 95.62 173 LEU A N 1
ATOM 1374 C CA . LEU A 1 173 ? -8.536 -2.731 4.620 1.00 95.62 173 LEU A CA 1
ATOM 1375 C C . LEU A 1 173 ? -9.002 -2.541 6.062 1.00 95.62 173 LEU A C 1
ATOM 1377 O O . LEU A 1 173 ? -9.912 -1.750 6.301 1.00 95.62 173 LEU A O 1
ATOM 1381 N N . LEU A 1 174 ? -8.332 -3.176 7.027 1.00 93.00 174 LEU A N 1
ATOM 1382 C CA . LEU A 1 174 ? -8.592 -2.955 8.448 1.00 93.00 174 LEU A CA 1
ATOM 1383 C C . LEU A 1 174 ? -8.456 -1.478 8.830 1.00 93.00 174 LEU A C 1
ATOM 1385 O O . LEU A 1 174 ? -9.342 -0.930 9.486 1.00 93.00 174 LEU A O 1
ATOM 1389 N N . LYS A 1 175 ? -7.386 -0.811 8.384 1.00 91.88 175 LYS A N 1
ATOM 1390 C CA . LYS A 1 175 ? -7.195 0.621 8.632 1.00 91.88 175 LYS A CA 1
ATOM 1391 C C . LYS A 1 175 ? -8.354 1.442 8.070 1.00 91.88 175 LYS A C 1
ATOM 1393 O O . LYS A 1 175 ? -8.931 2.240 8.797 1.00 91.88 175 LYS A O 1
ATOM 1398 N N . LEU A 1 176 ? -8.726 1.244 6.808 1.00 93.00 176 LEU A N 1
ATOM 1399 C CA . LEU A 1 176 ? -9.840 1.980 6.198 1.00 93.00 176 LEU A CA 1
ATOM 1400 C C . LEU A 1 176 ? -11.170 1.713 6.927 1.00 93.00 176 LEU A C 1
ATOM 1402 O O . LEU A 1 176 ? -11.974 2.623 7.120 1.00 93.00 176 LEU A O 1
ATOM 1406 N N . CYS A 1 177 ? -11.369 0.490 7.417 1.00 91.12 177 CYS A N 1
ATOM 1407 C CA . CYS A 1 177 ? -12.522 0.127 8.232 1.00 91.12 177 CYS A CA 1
ATOM 1408 C C . CYS A 1 177 ? -12.567 0.838 9.589 1.00 91.12 177 CYS A C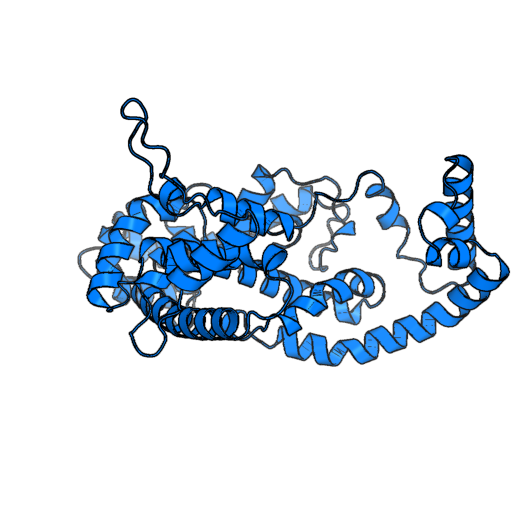 1
ATOM 1410 O O . CYS A 1 177 ? -13.656 1.194 10.044 1.00 91.12 177 CYS A O 1
ATOM 1412 N N . LEU A 1 178 ? -11.415 1.078 10.221 1.00 87.44 178 LEU A N 1
ATOM 1413 C CA . LEU A 1 178 ? -11.322 1.822 11.482 1.00 87.44 178 LEU A CA 1
ATOM 1414 C C . LEU A 1 178 ? -11.604 3.325 11.300 1.00 87.44 178 LEU A C 1
ATOM 1416 O O . LEU A 1 178 ? -12.183 3.940 12.192 1.00 87.44 178 LEU A O 1
ATOM 1420 N N . TYR A 1 179 ? -11.261 3.892 10.138 1.00 86.69 179 TYR A N 1
ATOM 1421 C CA . TYR A 1 179 ? -11.422 5.314 9.800 1.00 86.69 179 TYR A CA 1
ATOM 1422 C C . TYR A 1 179 ? -12.522 5.532 8.749 1.00 86.69 179 TYR A C 1
ATOM 1424 O O . TYR A 1 179 ? -12.262 5.993 7.635 1.00 86.69 179 TYR A O 1
ATOM 1432 N N . GLN A 1 180 ? -13.761 5.146 9.066 1.00 86.00 180 GLN A N 1
ATOM 1433 C CA . GLN A 1 180 ? -14.862 5.120 8.089 1.00 86.00 180 GLN A CA 1
ATOM 1434 C C . GLN A 1 180 ? -15.194 6.501 7.512 1.00 86.00 180 GLN A C 1
ATOM 1436 O O . GLN A 1 180 ? -15.459 6.625 6.316 1.00 86.00 180 GLN A O 1
ATOM 1441 N N . ASP A 1 181 ? -15.159 7.544 8.340 1.00 83.94 181 ASP A N 1
ATOM 1442 C CA . ASP A 1 181 ? -15.506 8.912 7.950 1.00 83.94 181 ASP A CA 1
ATOM 1443 C C . ASP A 1 181 ? -14.516 9.471 6.924 1.00 83.94 181 ASP A C 1
ATOM 1445 O O . ASP A 1 181 ? -14.910 9.971 5.865 1.00 83.94 181 ASP A O 1
ATOM 1449 N N . GLU A 1 182 ? -13.225 9.363 7.226 1.00 86.88 182 GLU A N 1
ATOM 1450 C CA . GLU A 1 182 ? -12.130 9.759 6.346 1.00 86.88 182 GLU A CA 1
ATOM 1451 C C . GLU A 1 182 ? -12.119 8.907 5.077 1.00 86.88 182 GLU A C 1
ATOM 1453 O O . GLU A 1 182 ? -11.958 9.443 3.979 1.00 86.88 182 GLU A O 1
ATOM 1458 N N . THR A 1 183 ? -12.350 7.600 5.215 1.00 90.31 183 THR A N 1
ATOM 1459 C CA . THR A 1 183 ? -12.411 6.656 4.094 1.00 90.31 183 THR A CA 1
ATOM 1460 C C . THR A 1 183 ? -13.530 7.020 3.126 1.00 90.31 183 THR A C 1
ATOM 1462 O O . THR A 1 183 ? -13.279 7.143 1.929 1.00 90.31 183 THR A O 1
ATOM 1465 N N . CYS A 1 184 ? -14.743 7.284 3.620 1.00 89.12 184 CYS A N 1
ATOM 1466 C CA . CYS A 1 184 ? -15.869 7.696 2.784 1.00 89.12 184 CYS A CA 1
ATOM 1467 C C . CYS A 1 184 ? -15.585 9.001 2.030 1.00 89.12 184 CYS A C 1
ATOM 1469 O O . CYS A 1 184 ? -15.780 9.062 0.816 1.00 89.12 184 CYS A O 1
ATOM 1471 N N . LYS A 1 185 ? -15.054 10.025 2.716 1.00 88.50 185 LYS A N 1
ATOM 1472 C CA . LYS A 1 185 ? -14.671 11.303 2.084 1.00 88.50 185 LYS A CA 1
ATOM 1473 C C . LYS A 1 185 ? -13.601 11.108 1.010 1.00 88.50 185 LYS A C 1
ATOM 1475 O O . LYS A 1 185 ? -13.648 11.746 -0.045 1.00 88.50 185 LYS A O 1
ATOM 1480 N N . LYS A 1 186 ? -12.622 10.243 1.283 1.00 88.50 186 LYS A N 1
ATOM 1481 C CA . LYS A 1 186 ? -11.533 9.944 0.356 1.00 88.50 186 LYS A CA 1
ATOM 1482 C C . LYS A 1 186 ? -12.049 9.240 -0.898 1.00 88.50 186 LYS A C 1
ATOM 1484 O O . LYS A 1 186 ? -11.790 9.732 -1.997 1.00 88.50 186 LYS A O 1
ATOM 1489 N N . ILE A 1 187 ? -12.819 8.163 -0.737 1.00 87.56 187 ILE A N 1
ATOM 1490 C CA . ILE A 1 187 ? -13.375 7.406 -1.864 1.00 87.56 187 ILE A CA 1
ATOM 1491 C C . ILE A 1 187 ? -14.303 8.297 -2.701 1.00 87.56 187 ILE A C 1
ATOM 1493 O O . ILE A 1 187 ? -14.185 8.310 -3.922 1.00 87.56 187 ILE A O 1
ATOM 1497 N N . GLU A 1 188 ? -15.153 9.123 -2.080 1.00 84.62 188 GLU A N 1
ATOM 1498 C CA . GLU A 1 188 ? -16.025 10.049 -2.819 1.00 84.62 188 GLU A CA 1
ATOM 1499 C C . GLU A 1 188 ? -15.224 10.996 -3.735 1.00 84.62 188 GLU A C 1
ATOM 1501 O O . GLU A 1 188 ? -15.617 11.266 -4.876 1.00 84.62 188 GLU A O 1
ATOM 1506 N N . LYS A 1 189 ? -14.094 11.523 -3.246 1.00 85.81 189 LYS A N 1
ATOM 1507 C CA . LYS A 1 189 ? -13.223 12.410 -4.028 1.00 85.81 189 LYS A CA 1
ATOM 1508 C C . LYS A 1 189 ? -12.556 11.668 -5.187 1.00 85.81 189 LYS A C 1
ATOM 1510 O O . LYS A 1 189 ? -12.510 12.198 -6.296 1.00 85.81 189 LYS A O 1
ATOM 1515 N N . GLU A 1 190 ? -12.037 10.472 -4.937 1.00 84.38 190 GLU A N 1
ATOM 1516 C CA . GLU A 1 190 ? -11.375 9.654 -5.959 1.00 84.38 190 GLU A CA 1
ATOM 1517 C C . GLU A 1 190 ? -12.344 9.224 -7.059 1.00 84.38 190 GLU A C 1
ATOM 1519 O O . GLU A 1 190 ? -12.010 9.293 -8.238 1.00 84.38 190 GLU A O 1
ATOM 1524 N N . GLU A 1 191 ? -13.580 8.896 -6.701 1.00 81.81 191 GLU A N 1
ATOM 1525 C CA . GLU A 1 191 ? -14.599 8.453 -7.649 1.00 81.81 191 GLU A CA 1
ATOM 1526 C C . GLU A 1 191 ? -15.054 9.563 -8.596 1.00 81.81 191 GLU A C 1
ATOM 1528 O O . GLU A 1 191 ? -15.212 9.335 -9.797 1.00 81.81 191 GLU A O 1
ATOM 1533 N N . LYS A 1 192 ? -15.146 10.808 -8.110 1.00 82.94 192 LYS A N 1
ATOM 1534 C CA . LYS A 1 192 ? -15.374 11.976 -8.982 1.00 82.94 192 LYS A CA 1
ATOM 1535 C C . LYS A 1 192 ? -14.294 12.084 -10.063 1.00 82.94 192 LYS A C 1
ATOM 1537 O O . LYS A 1 192 ? -14.622 12.270 -11.237 1.00 82.94 192 LYS A O 1
ATOM 1542 N N . ASN A 1 193 ? -13.028 11.914 -9.678 1.00 85.12 193 ASN A N 1
ATOM 1543 C CA . ASN A 1 193 ? -11.900 11.946 -10.608 1.00 85.12 193 ASN A CA 1
ATOM 1544 C C . ASN A 1 193 ? -11.920 10.739 -11.562 1.00 85.12 193 ASN A C 1
ATOM 1546 O O . ASN A 1 193 ? -11.703 10.908 -12.763 1.00 85.12 193 ASN A O 1
ATOM 1550 N N . ASN A 1 194 ? -12.230 9.541 -11.054 1.00 84.56 194 ASN A N 1
ATOM 1551 C CA . ASN A 1 194 ? -12.313 8.311 -11.844 1.00 84.56 194 ASN A CA 1
ATOM 1552 C C . ASN A 1 194 ? -13.379 8.409 -12.939 1.00 84.56 194 ASN A C 1
ATOM 1554 O O . ASN A 1 194 ? -13.100 8.033 -14.078 1.00 84.56 194 ASN A O 1
ATOM 1558 N N . CYS A 1 195 ? -14.560 8.947 -12.619 1.00 87.06 195 CYS A N 1
ATOM 1559 C CA . CYS A 1 195 ? -15.636 9.191 -13.578 1.00 87.06 195 CYS A CA 1
ATOM 1560 C C . CYS A 1 195 ? -15.216 10.165 -14.682 1.00 87.06 195 CYS A C 1
ATOM 1562 O O . CYS A 1 195 ? -15.413 9.888 -15.864 1.00 87.06 195 CYS A O 1
ATOM 1564 N N . GLN A 1 196 ? -14.592 11.287 -14.308 1.00 88.69 196 GLN A N 1
ATOM 1565 C CA . GLN A 1 196 ? -14.127 12.281 -15.274 1.00 88.69 196 GLN A CA 1
ATOM 1566 C C . GLN A 1 196 ? -13.049 11.707 -16.202 1.00 88.69 196 GLN A C 1
ATOM 1568 O O . GLN A 1 196 ? -13.161 11.841 -17.419 1.00 88.69 196 GLN A O 1
ATOM 1573 N N . SER A 1 197 ? -12.049 11.014 -15.648 1.00 89.06 197 SER A N 1
ATOM 1574 C CA . SER A 1 197 ? -11.008 10.342 -16.436 1.00 89.06 197 SER A CA 1
ATOM 1575 C C . SER A 1 197 ? -11.598 9.272 -17.357 1.00 89.06 197 SER A C 1
ATOM 1577 O O . SER A 1 197 ? -11.244 9.229 -18.533 1.00 89.06 197 SER A O 1
ATOM 1579 N N . LEU A 1 198 ? -12.524 8.444 -16.859 1.00 90.00 198 LEU A N 1
ATOM 1580 C CA . LEU A 1 198 ? -13.156 7.387 -17.650 1.00 90.00 198 LEU A CA 1
ATOM 1581 C C . LEU A 1 198 ? -13.935 7.970 -18.833 1.00 90.00 198 LEU A C 1
ATOM 1583 O O . LEU A 1 198 ? -13.802 7.477 -19.951 1.00 90.00 198 LEU A O 1
ATOM 1587 N N . LYS A 1 199 ? -14.688 9.052 -18.606 1.00 90.81 199 LYS A N 1
ATOM 1588 C CA . LYS A 1 199 ? -15.392 9.784 -19.664 1.00 90.81 199 LYS A CA 1
ATOM 1589 C C . LYS A 1 199 ? -14.416 10.310 -20.720 1.00 90.81 199 LYS A C 1
ATOM 1591 O O . LYS A 1 199 ? -14.580 10.002 -21.893 1.00 90.81 199 LYS A O 1
ATOM 1596 N N . THR A 1 200 ? -13.363 11.022 -20.313 1.00 90.06 200 THR A N 1
ATOM 1597 C CA . THR A 1 200 ? -12.356 11.561 -21.243 1.00 90.06 200 THR A CA 1
ATOM 1598 C C . THR A 1 200 ? -11.660 10.464 -22.053 1.00 90.06 200 THR A C 1
ATOM 1600 O O . THR A 1 200 ? -11.427 10.633 -23.249 1.00 90.06 200 THR A O 1
ATOM 1603 N N . GLU A 1 201 ? -11.342 9.326 -21.433 1.00 89.38 201 GLU A N 1
ATOM 1604 C CA . GLU A 1 201 ? -10.728 8.193 -22.131 1.00 89.38 201 GLU A CA 1
ATOM 1605 C C . GLU A 1 201 ? -11.677 7.543 -23.145 1.00 89.38 201 GLU A C 1
ATOM 1607 O O . GLU A 1 201 ? -11.227 7.165 -24.229 1.00 89.38 201 GLU A O 1
ATOM 1612 N N . ILE A 1 202 ? -12.974 7.450 -22.825 1.00 89.12 202 ILE A N 1
ATOM 1613 C CA . ILE A 1 202 ? -14.020 6.946 -23.730 1.00 89.12 202 ILE A CA 1
ATOM 1614 C C . ILE A 1 202 ? -14.295 7.915 -24.882 1.00 89.12 202 ILE A C 1
ATOM 1616 O O . ILE A 1 202 ? -14.440 7.479 -26.023 1.00 89.12 202 ILE A O 1
ATOM 1620 N N . ASP A 1 203 ? -14.302 9.220 -24.628 1.00 85.88 203 ASP A N 1
ATOM 1621 C CA . ASP A 1 203 ? -14.518 10.234 -25.663 1.00 85.88 203 ASP A CA 1
ATOM 1622 C C . ASP A 1 203 ? -13.308 10.343 -26.612 1.00 85.88 203 ASP A C 1
ATOM 1624 O O . ASP A 1 203 ? -13.456 10.549 -27.819 1.00 85.88 203 ASP A O 1
ATOM 1628 N N . GLY A 1 204 ? -12.094 10.150 -26.083 1.00 82.88 204 GLY A N 1
ATOM 1629 C CA . GLY A 1 204 ? -10.830 10.196 -26.827 1.00 82.88 204 GLY A CA 1
ATOM 1630 C C . GLY A 1 204 ? -10.447 8.901 -27.558 1.00 82.88 204 GLY A C 1
ATOM 1631 O O . GLY A 1 204 ? -9.353 8.814 -28.125 1.00 82.88 204 GLY A O 1
ATOM 1632 N N . LEU A 1 205 ? -11.304 7.878 -27.544 1.00 75.38 205 LEU A N 1
ATOM 1633 C CA . LEU A 1 205 ? -11.028 6.555 -28.109 1.00 75.38 205 LEU A CA 1
ATOM 1634 C C . LEU A 1 205 ? -11.024 6.579 -29.648 1.00 75.38 205 LEU A C 1
ATOM 1636 O O . LEU A 1 205 ? -12.018 6.287 -30.305 1.00 75.38 205 LEU A O 1
ATOM 1640 N N . LYS A 1 206 ? -9.869 6.923 -30.230 1.00 68.75 206 LYS A N 1
ATOM 1641 C CA . LYS A 1 206 ? -9.625 6.893 -31.686 1.00 68.75 206 LYS A CA 1
ATOM 1642 C C . LYS A 1 206 ? -8.706 5.739 -32.119 1.00 68.75 206 LYS A C 1
ATOM 1644 O O . LYS A 1 206 ? -8.999 5.068 -33.102 1.00 68.75 206 LYS A O 1
ATOM 1649 N N . SER A 1 207 ? -7.623 5.460 -31.381 1.00 66.50 207 SER A N 1
ATOM 1650 C CA . SER A 1 207 ? -6.639 4.399 -31.683 1.00 66.50 207 SER A CA 1
ATOM 1651 C C . SER A 1 207 ? -6.361 3.492 -30.468 1.00 66.50 207 SER A C 1
ATOM 1653 O O . SER A 1 207 ? -6.597 3.883 -29.324 1.00 66.50 207 SER A O 1
ATOM 1655 N N . LYS A 1 208 ? -5.888 2.254 -30.708 1.00 73.12 208 LYS A N 1
ATOM 1656 C CA . LYS A 1 208 ? -5.624 1.205 -29.686 1.00 73.12 208 LYS A CA 1
ATOM 1657 C C . LYS A 1 208 ? -6.850 0.714 -28.898 1.00 73.12 208 LYS A C 1
ATOM 1659 O O . LYS A 1 208 ? -6.728 0.239 -27.771 1.00 73.12 208 LYS A O 1
ATOM 1664 N N . LEU A 1 209 ? -8.032 0.773 -29.517 1.00 78.81 209 LEU A N 1
ATOM 1665 C CA . LEU A 1 209 ? -9.301 0.307 -28.942 1.00 78.81 209 LEU A CA 1
ATOM 1666 C C . LEU A 1 209 ? -9.183 -1.112 -28.356 1.00 78.81 209 LEU A C 1
ATOM 1668 O O . LEU A 1 209 ? -9.494 -1.306 -27.187 1.00 78.81 209 LEU A O 1
ATOM 1672 N N . LYS A 1 210 ? -8.645 -2.076 -29.119 1.00 81.19 210 LYS A N 1
ATOM 1673 C CA . LYS A 1 210 ? -8.533 -3.482 -28.685 1.00 81.19 210 LYS A CA 1
ATOM 1674 C C . LYS A 1 210 ? -7.701 -3.653 -27.405 1.00 81.19 210 LYS A C 1
ATOM 1676 O O . LYS A 1 210 ? -8.098 -4.411 -26.529 1.00 81.19 210 LYS A O 1
ATOM 1681 N N . GLU A 1 211 ? -6.591 -2.926 -27.280 1.00 85.50 211 GLU A N 1
ATOM 1682 C CA . GLU A 1 211 ? -5.701 -2.981 -26.107 1.00 85.50 211 GLU A CA 1
ATOM 1683 C C . GLU A 1 211 ? -6.332 -2.329 -24.870 1.00 85.50 211 GLU A C 1
ATOM 1685 O O . GLU A 1 211 ? -6.161 -2.814 -23.754 1.00 85.50 211 GLU A O 1
ATOM 1690 N N . LYS A 1 212 ? -7.072 -1.229 -25.057 1.00 87.50 212 LYS A N 1
ATOM 1691 C CA . LYS A 1 212 ? -7.674 -0.466 -23.953 1.00 87.50 212 LYS A CA 1
ATOM 1692 C C . LYS A 1 212 ? -9.014 -1.028 -23.477 1.00 87.50 212 LYS A C 1
ATOM 1694 O O . LYS A 1 212 ? -9.375 -0.822 -22.319 1.00 87.50 212 LYS A O 1
ATOM 1699 N N . CYS A 1 213 ? -9.735 -1.742 -24.343 1.00 89.75 213 CYS A N 1
ATOM 1700 C CA . CYS A 1 213 ? -11.062 -2.285 -24.061 1.00 89.75 213 CYS A CA 1
ATOM 1701 C C . CYS A 1 213 ? -11.155 -3.058 -22.737 1.00 89.75 213 CYS A C 1
ATOM 1703 O O . CYS A 1 213 ? -12.027 -2.708 -21.947 1.00 89.75 213 CYS A O 1
ATOM 1705 N N . PRO A 1 214 ? -10.278 -4.032 -22.414 1.00 89.56 214 PRO A N 1
ATOM 1706 C CA . PRO A 1 214 ? -10.422 -4.807 -21.180 1.00 89.56 214 PRO A CA 1
ATOM 1707 C C . PRO A 1 214 ? -10.418 -3.931 -19.920 1.00 89.56 214 PRO A C 1
ATOM 1709 O O . PRO A 1 214 ? -11.285 -4.071 -19.061 1.00 89.56 214 PRO A O 1
ATOM 1712 N N . SER A 1 215 ? -9.488 -2.973 -19.839 1.00 89.06 215 SER A N 1
ATOM 1713 C CA . SER A 1 215 ? -9.371 -2.086 -18.678 1.00 89.06 215 SER A CA 1
ATOM 1714 C C . SER A 1 215 ? -10.523 -1.085 -18.582 1.00 89.06 215 SER A C 1
ATOM 1716 O O . SER A 1 215 ? -10.984 -0.796 -17.478 1.00 89.06 215 SER A O 1
ATOM 1718 N N . LEU A 1 216 ? -10.991 -0.547 -19.712 1.00 91.12 216 LEU A N 1
ATOM 1719 C CA . LEU A 1 216 ? -12.094 0.415 -19.723 1.00 91.12 216 LEU A CA 1
ATOM 1720 C C . LEU A 1 216 ? -13.444 -0.256 -19.453 1.00 91.12 216 LEU A C 1
ATOM 1722 O O . LEU A 1 216 ? -14.263 0.313 -18.739 1.00 91.12 216 LEU A O 1
ATOM 1726 N N . LEU A 1 217 ? -13.661 -1.473 -19.961 1.00 91.62 217 LEU A N 1
ATOM 1727 C CA . LEU A 1 217 ? -14.866 -2.256 -19.683 1.00 91.62 217 LEU A CA 1
ATOM 1728 C C . LEU A 1 217 ? -14.944 -2.662 -18.205 1.00 91.62 217 LEU A C 1
ATOM 1730 O O . LEU A 1 217 ? -15.999 -2.499 -17.600 1.00 91.62 217 LEU A O 1
ATOM 1734 N N . GLU A 1 218 ? -13.829 -3.096 -17.601 1.00 89.94 218 GLU A N 1
ATOM 1735 C CA . GLU A 1 218 ? -13.745 -3.354 -16.154 1.00 89.94 218 GLU A CA 1
ATOM 1736 C C . GLU A 1 218 ? -14.133 -2.101 -15.350 1.00 89.94 218 GLU A C 1
ATOM 1738 O O . GLU A 1 218 ? -14.922 -2.169 -14.410 1.00 89.94 218 GLU A O 1
ATOM 1743 N N . ARG A 1 219 ? -13.610 -0.928 -15.733 1.00 89.12 219 ARG A N 1
ATOM 1744 C CA . ARG A 1 219 ? -13.953 0.338 -15.068 1.00 89.12 219 ARG A CA 1
ATOM 1745 C C . ARG A 1 219 ? -15.420 0.719 -15.269 1.00 89.12 219 ARG A C 1
ATOM 1747 O O . ARG A 1 219 ? -16.050 1.180 -14.326 1.00 89.12 219 ARG A O 1
ATOM 1754 N N . CYS A 1 220 ? -15.971 0.518 -16.461 1.00 89.69 220 CYS A N 1
AT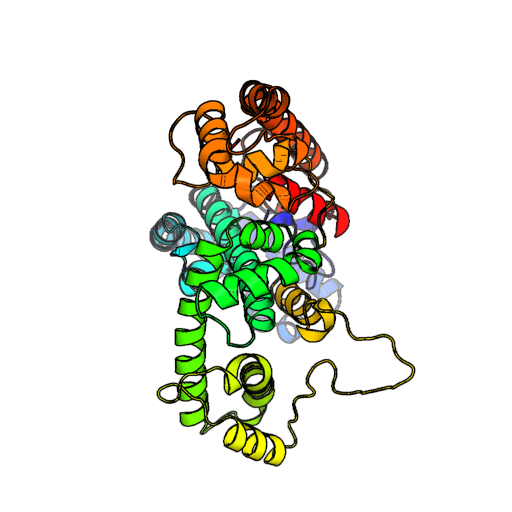OM 1755 C CA . CYS A 1 220 ? -17.389 0.746 -16.719 1.00 89.69 220 CYS A CA 1
ATOM 1756 C C . CYS A 1 220 ? -18.283 -0.144 -15.854 1.00 89.69 220 CYS A C 1
ATOM 1758 O O . CYS A 1 220 ? -19.264 0.355 -15.314 1.00 89.69 220 CYS A O 1
ATOM 1760 N N . HIS A 1 221 ? -17.917 -1.415 -15.672 1.00 88.44 221 HIS A N 1
ATOM 1761 C CA . HIS A 1 221 ? -18.657 -2.337 -14.815 1.00 88.44 221 HIS A CA 1
ATOM 1762 C C . HIS A 1 221 ? -18.680 -1.885 -13.347 1.00 88.44 221 HIS A C 1
ATOM 1764 O O . HIS A 1 221 ? -19.746 -1.827 -12.751 1.00 88.44 221 HIS A O 1
ATOM 1770 N N . PHE A 1 222 ? -17.527 -1.523 -12.775 1.00 86.19 222 PHE A N 1
ATOM 1771 C CA . PHE A 1 222 ? -17.453 -1.172 -11.350 1.00 86.19 222 PHE A CA 1
ATOM 1772 C C . PHE A 1 222 ? -17.828 0.283 -11.023 1.00 86.19 222 PHE A C 1
ATOM 1774 O O . PHE A 1 222 ? -18.221 0.572 -9.896 1.00 86.19 222 PHE A O 1
ATOM 1781 N N . TYR A 1 223 ? -17.672 1.215 -11.969 1.00 82.56 223 TYR A N 1
ATOM 1782 C CA . TYR A 1 223 ? -17.777 2.656 -11.692 1.00 82.56 223 TYR A CA 1
ATOM 1783 C C . TYR A 1 223 ? -18.789 3.385 -12.588 1.00 82.56 223 TYR A C 1
ATOM 1785 O O . TYR A 1 223 ? -19.255 4.465 -12.232 1.00 82.56 223 TYR A O 1
ATOM 1793 N N . GLY A 1 224 ? -19.146 2.829 -13.752 1.00 80.81 224 GLY A N 1
ATOM 1794 C CA . GLY A 1 224 ? -19.863 3.554 -14.808 1.00 80.81 224 GLY A CA 1
ATOM 1795 C C . GLY A 1 224 ? -21.286 3.979 -14.441 1.00 80.81 224 GLY A C 1
ATOM 1796 O O . GLY A 1 224 ? -21.675 5.117 -14.712 1.00 80.81 224 GLY A O 1
ATOM 1797 N N . GLU A 1 225 ? -22.053 3.098 -13.794 1.00 75.81 225 GLU A N 1
ATOM 1798 C CA . GLU A 1 225 ? -23.448 3.369 -13.399 1.00 75.81 225 GLU A CA 1
ATOM 1799 C C . GLU A 1 225 ? -23.570 4.513 -12.388 1.00 75.81 225 GLU A C 1
ATOM 1801 O O . GLU A 1 225 ? -24.579 5.216 -12.332 1.00 75.81 225 GLU A O 1
ATOM 1806 N N . ASN A 1 226 ? -22.493 4.741 -11.649 1.00 72.12 226 ASN A N 1
ATOM 1807 C CA . ASN A 1 226 ? -22.460 5.559 -10.450 1.00 72.12 226 ASN A CA 1
ATOM 1808 C C . ASN A 1 226 ? -21.981 6.989 -10.687 1.00 72.12 226 ASN A C 1
ATOM 1810 O O . ASN A 1 226 ? -22.018 7.841 -9.794 1.00 72.12 226 ASN A O 1
ATOM 1814 N N . CYS A 1 227 ? -21.516 7.268 -11.899 1.00 81.00 227 CYS A N 1
ATOM 1815 C CA . CYS A 1 227 ? -21.084 8.595 -12.280 1.00 81.00 227 CYS A CA 1
ATOM 1816 C C . CYS A 1 227 ? -22.286 9.537 -12.412 1.00 81.00 227 CYS A C 1
ATOM 1818 O O . CYS A 1 227 ? -23.283 9.238 -13.077 1.00 81.00 227 CYS A O 1
ATOM 1820 N N . LYS A 1 228 ? -22.177 10.724 -11.800 1.00 81.12 228 LYS A N 1
ATOM 1821 C CA . LYS A 1 228 ? -23.183 11.789 -11.932 1.00 81.12 228 LYS A CA 1
ATOM 1822 C C . LYS A 1 228 ? -23.385 12.138 -13.406 1.00 81.12 228 LYS A C 1
ATOM 1824 O O . LYS A 1 228 ? -22.438 12.087 -14.182 1.00 81.12 228 LYS A O 1
ATOM 1829 N N . LYS A 1 229 ? -24.591 12.584 -13.781 1.00 79.31 229 LYS A N 1
ATOM 1830 C CA . LYS A 1 229 ? -24.957 12.902 -15.179 1.00 79.31 229 LYS A CA 1
ATOM 1831 C C . LYS A 1 229 ? -23.907 13.745 -15.923 1.00 79.31 229 LYS A C 1
ATOM 1833 O O . LYS A 1 229 ? -23.606 13.449 -17.071 1.00 79.31 229 LYS A O 1
ATOM 1838 N N . SER A 1 230 ? -23.307 14.748 -15.276 1.00 78.69 230 SER A N 1
ATOM 1839 C CA . SER A 1 230 ? -22.282 15.610 -15.889 1.00 78.69 230 SER A CA 1
ATOM 1840 C C . SER A 1 230 ? -20.973 14.879 -16.235 1.00 78.69 230 SER A C 1
ATOM 1842 O O . SER A 1 230 ? -20.341 15.179 -17.253 1.00 78.69 230 SER A O 1
ATOM 1844 N N . THR A 1 231 ? -20.577 13.895 -15.428 1.00 82.06 231 THR A N 1
ATOM 1845 C CA . THR A 1 231 ? -19.348 13.101 -15.581 1.00 82.06 231 THR A CA 1
ATOM 1846 C C . THR A 1 231 ? -19.618 11.668 -16.035 1.00 82.06 231 THR A C 1
ATOM 1848 O O . THR A 1 231 ? -18.713 10.839 -15.982 1.00 82.06 231 THR A O 1
ATOM 1851 N N . LYS A 1 232 ? -20.841 11.362 -16.487 1.00 87.19 232 LYS A N 1
ATOM 1852 C CA . LYS A 1 232 ? -21.231 10.004 -16.860 1.00 87.19 232 LYS A CA 1
ATOM 1853 C C . LYS A 1 232 ? -20.487 9.561 -18.131 1.00 87.19 232 LYS A C 1
ATOM 1855 O O . LYS A 1 232 ? -20.620 10.232 -19.157 1.00 87.19 232 LYS A O 1
ATOM 1860 N N . PRO A 1 233 ? -19.694 8.479 -18.073 1.00 88.44 233 PRO A N 1
ATOM 1861 C CA . PRO A 1 233 ? -19.053 7.902 -19.247 1.00 88.44 233 PRO A CA 1
ATOM 1862 C C . PRO A 1 233 ? -20.070 7.184 -20.142 1.00 88.44 233 PRO A C 1
ATOM 1864 O O . PRO A 1 233 ? -21.011 6.562 -19.645 1.00 88.44 233 PRO A O 1
ATOM 1867 N N . ASP A 1 234 ? -19.847 7.199 -21.458 1.00 90.62 234 ASP A N 1
ATOM 1868 C CA . ASP A 1 234 ? -20.659 6.447 -22.424 1.00 90.62 234 ASP A CA 1
ATOM 1869 C C . ASP A 1 234 ? -20.210 4.973 -22.502 1.00 90.62 234 ASP A C 1
ATOM 1871 O O . ASP A 1 234 ? -19.587 4.502 -23.461 1.00 90.62 234 ASP A O 1
ATOM 1875 N N . CYS A 1 235 ? -20.479 4.240 -21.420 1.00 90.44 235 CYS A N 1
ATOM 1876 C CA . CYS A 1 235 ? -20.109 2.832 -21.293 1.00 90.44 235 CYS A CA 1
ATOM 1877 C C . CYS A 1 235 ? -20.846 1.928 -22.290 1.00 90.44 235 CYS A C 1
ATOM 1879 O O . CYS A 1 235 ? -20.280 0.934 -22.741 1.00 90.44 235 CYS A O 1
ATOM 1881 N N . GLU A 1 236 ? -22.071 2.272 -22.692 1.00 89.75 236 GLU A N 1
ATOM 1882 C CA . GLU A 1 236 ? -22.821 1.509 -23.695 1.00 89.75 236 GLU A CA 1
ATOM 1883 C C . GLU A 1 236 ? -22.145 1.567 -25.066 1.00 89.75 236 GLU A C 1
ATOM 1885 O O . GLU A 1 236 ? -21.956 0.534 -25.721 1.00 89.75 236 GLU A O 1
ATOM 1890 N N . LYS A 1 237 ? -21.720 2.763 -25.488 1.00 89.56 237 LYS A N 1
ATOM 1891 C CA . LYS A 1 237 ? -20.933 2.935 -26.711 1.00 89.56 237 LYS A CA 1
ATOM 1892 C C . LYS A 1 237 ? -19.605 2.198 -26.628 1.00 89.56 237 LYS A C 1
ATOM 1894 O O . LYS A 1 237 ? -19.227 1.531 -27.592 1.00 89.56 237 LYS A O 1
ATOM 1899 N N . LEU A 1 238 ? -18.914 2.255 -25.485 1.00 91.44 238 LEU A N 1
ATOM 1900 C CA . LEU A 1 238 ? -17.684 1.489 -25.277 1.00 91.44 238 LEU A CA 1
ATOM 1901 C C . LEU A 1 238 ? -17.925 -0.020 -25.453 1.00 91.44 238 LEU A C 1
ATOM 1903 O O . LEU A 1 238 ? -17.174 -0.667 -26.181 1.00 91.44 238 LEU A O 1
ATOM 1907 N N . ILE A 1 239 ? -18.980 -0.574 -24.846 1.00 90.94 239 ILE A N 1
ATOM 1908 C CA . ILE A 1 239 ? -19.336 -1.997 -24.965 1.00 90.94 239 ILE A CA 1
ATOM 1909 C C . ILE A 1 239 ? -19.555 -2.381 -26.430 1.00 90.94 239 ILE A C 1
ATOM 1911 O O . ILE A 1 239 ? -18.993 -3.378 -26.887 1.00 90.94 239 ILE A O 1
ATOM 1915 N N . LYS A 1 240 ? -20.325 -1.588 -27.186 1.00 90.31 240 LYS A N 1
ATOM 1916 C CA . LYS A 1 240 ? -20.570 -1.829 -28.620 1.00 90.31 240 LYS A CA 1
ATOM 1917 C C . LYS A 1 240 ? -19.266 -1.793 -29.426 1.00 90.31 240 LYS A C 1
ATOM 1919 O O . LYS A 1 240 ? -18.987 -2.719 -30.188 1.00 90.31 240 LYS A O 1
ATOM 1924 N N . ASN A 1 241 ? -18.432 -0.779 -29.199 1.00 89.12 241 ASN A N 1
ATOM 1925 C CA . ASN A 1 241 ? -17.154 -0.613 -29.893 1.00 89.12 241 ASN A CA 1
ATOM 1926 C C . ASN A 1 241 ? -16.169 -1.755 -29.596 1.00 89.12 241 ASN A C 1
ATOM 1928 O O . ASN A 1 241 ? -15.498 -2.247 -30.502 1.00 89.12 241 ASN A O 1
ATOM 1932 N N . CYS A 1 242 ? -16.087 -2.200 -28.341 1.00 91.25 242 CYS A N 1
ATOM 1933 C CA . CYS A 1 242 ? -15.215 -3.301 -27.940 1.00 91.25 242 CYS A CA 1
ATOM 1934 C C . CYS A 1 242 ? -15.696 -4.654 -28.475 1.00 91.25 242 CYS A C 1
ATOM 1936 O O . CYS A 1 242 ? -14.883 -5.424 -28.996 1.00 91.25 242 CYS A O 1
ATOM 1938 N N . LYS A 1 243 ? -17.013 -4.911 -28.449 1.00 91.12 243 LYS A N 1
ATOM 1939 C CA . LYS A 1 243 ? -17.616 -6.106 -29.061 1.00 91.12 243 LYS A CA 1
ATOM 1940 C C . LYS A 1 243 ? -17.306 -6.194 -30.554 1.00 91.12 243 LYS A C 1
ATOM 1942 O O . LYS A 1 243 ? -16.904 -7.255 -31.014 1.00 91.12 243 LYS A O 1
ATOM 1947 N N . ALA A 1 244 ? -17.361 -5.077 -31.284 1.00 89.25 244 ALA A N 1
ATOM 1948 C CA . ALA A 1 244 ? -16.975 -5.019 -32.699 1.00 89.25 244 ALA A CA 1
ATOM 1949 C C . ALA A 1 244 ? -15.491 -5.366 -32.966 1.00 89.25 244 ALA A C 1
ATOM 1951 O O . ALA A 1 244 ? -15.091 -5.564 -34.112 1.00 89.25 244 ALA A O 1
ATOM 1952 N N . LYS A 1 245 ? -14.651 -5.435 -31.924 1.00 87.88 245 LYS A N 1
ATOM 1953 C CA . LYS A 1 245 ? -13.250 -5.889 -31.986 1.00 87.88 245 LYS A CA 1
ATOM 1954 C C . LYS A 1 245 ? -13.030 -7.257 -31.334 1.00 87.88 245 LYS A C 1
ATOM 1956 O O . LYS A 1 245 ? -11.878 -7.611 -31.071 1.00 87.88 245 LYS A O 1
ATOM 1961 N N . ASN A 1 246 ? -14.103 -8.012 -31.090 1.00 89.00 246 ASN A N 1
ATOM 1962 C CA . ASN A 1 246 ? -14.098 -9.301 -30.395 1.00 89.00 246 ASN A CA 1
ATOM 1963 C C . ASN A 1 246 ? -13.468 -9.220 -28.995 1.00 89.00 246 ASN A C 1
ATOM 1965 O O . ASN A 1 246 ? -12.771 -10.136 -28.566 1.00 89.00 246 ASN A O 1
ATOM 1969 N N . VAL A 1 247 ? -13.677 -8.101 -28.292 1.00 88.25 247 VAL A N 1
ATOM 1970 C CA . VAL A 1 247 ? -13.275 -7.938 -26.892 1.00 88.25 247 VAL A CA 1
ATOM 1971 C C . VAL A 1 247 ? -14.520 -7.775 -26.034 1.00 88.25 247 VAL A C 1
ATOM 1973 O O . VAL A 1 247 ? -15.263 -6.802 -26.168 1.00 88.25 247 VAL A O 1
ATOM 1976 N N . THR A 1 248 ? -14.720 -8.717 -25.122 1.00 86.69 248 THR A N 1
ATOM 1977 C CA . THR A 1 248 ? -15.784 -8.695 -24.117 1.00 86.69 248 THR A CA 1
ATOM 1978 C C . THR A 1 248 ? -15.179 -8.716 -22.722 1.00 86.69 248 THR A C 1
ATOM 1980 O O . THR A 1 248 ? -14.098 -9.261 -22.509 1.00 86.69 248 THR A O 1
ATOM 1983 N N . TYR A 1 249 ? -15.884 -8.120 -21.767 1.00 84.88 249 TYR A N 1
ATOM 1984 C CA . TYR A 1 249 ? -15.558 -8.220 -20.351 1.00 84.88 249 TYR A CA 1
ATOM 1985 C C . TYR A 1 249 ? -16.590 -9.122 -19.689 1.00 84.88 249 TYR A C 1
ATOM 1987 O O . TYR A 1 249 ? -17.790 -8.880 -19.817 1.00 84.88 249 TYR A O 1
ATOM 1995 N N . ILE A 1 250 ? -16.110 -10.167 -19.026 1.00 81.94 250 ILE A N 1
ATOM 1996 C CA . ILE A 1 250 ? -16.941 -11.051 -18.219 1.00 81.94 250 ILE A CA 1
ATOM 1997 C C . ILE A 1 250 ? -16.841 -10.511 -16.800 1.00 81.94 250 ILE A C 1
ATOM 1999 O O . ILE A 1 250 ? -15.772 -10.565 -16.189 1.00 81.94 250 ILE A O 1
ATOM 2003 N N . ALA A 1 251 ? -17.928 -9.916 -16.318 1.00 79.56 251 ALA A N 1
ATOM 2004 C CA . ALA A 1 251 ? -17.985 -9.463 -14.943 1.00 79.56 251 ALA A CA 1
ATOM 2005 C C . ALA A 1 251 ? -17.917 -10.659 -13.979 1.00 79.56 251 ALA A C 1
ATOM 2007 O O . ALA A 1 251 ? -18.395 -11.751 -14.313 1.00 79.56 251 ALA A O 1
ATOM 2008 N N . PRO A 1 252 ? -17.355 -10.457 -12.778 1.00 75.38 252 PRO A N 1
ATOM 2009 C CA . PRO A 1 252 ? -17.466 -11.436 -11.708 1.00 75.38 252 PRO A CA 1
ATOM 2010 C C . PRO A 1 252 ? -18.948 -11.745 -11.464 1.00 75.38 252 PRO A C 1
ATOM 2012 O O . PRO A 1 252 ? -19.779 -10.843 -11.552 1.00 75.38 252 PRO A O 1
ATOM 2015 N N . ASN A 1 253 ? -19.279 -13.001 -11.149 1.00 66.88 253 ASN A N 1
ATOM 2016 C CA . ASN A 1 253 ? -20.642 -13.435 -10.802 1.00 66.88 253 ASN A CA 1
ATOM 2017 C C . ASN A 1 253 ? -21.682 -13.476 -11.956 1.00 66.88 253 ASN A C 1
ATOM 2019 O O . ASN A 1 253 ? -22.878 -13.516 -11.687 1.00 66.88 253 ASN A O 1
ATOM 2023 N N . LEU A 1 254 ? -21.273 -13.480 -13.234 1.00 63.75 254 LEU A N 1
ATOM 2024 C CA . LEU A 1 254 ? -22.214 -13.653 -14.364 1.00 63.75 254 LEU A CA 1
ATOM 2025 C C . LEU A 1 254 ? -22.512 -15.115 -14.743 1.00 63.75 254 LEU A C 1
ATOM 2027 O O . LEU A 1 254 ? -23.432 -15.359 -15.519 1.00 63.75 254 LEU A O 1
ATOM 2031 N N . ASP A 1 255 ? -21.765 -16.079 -14.205 1.00 63.53 255 ASP A N 1
ATOM 2032 C CA . ASP A 1 255 ? -22.039 -17.510 -14.372 1.00 63.53 255 ASP A CA 1
ATOM 2033 C C . ASP A 1 255 ? -22.993 -17.964 -13.257 1.00 63.53 255 ASP A C 1
ATOM 2035 O O . ASP A 1 255 ? -22.558 -18.504 -12.237 1.00 63.53 255 ASP A O 1
ATOM 2039 N N . PHE A 1 256 ? -24.283 -17.628 -13.395 1.00 58.97 256 PHE A N 1
ATOM 2040 C CA . PHE A 1 256 ? -25.310 -18.075 -12.454 1.00 58.97 256 PHE A CA 1
ATOM 2041 C C . PHE A 1 256 ? -25.486 -19.586 -12.595 1.00 58.97 256 PHE A C 1
ATOM 2043 O O . PHE A 1 256 ? -26.151 -20.074 -13.509 1.00 58.97 256 PHE A O 1
ATOM 2050 N N . ASP A 1 257 ? -24.884 -20.310 -11.663 1.00 71.19 257 ASP A N 1
ATOM 2051 C CA . ASP A 1 257 ? -25.113 -21.728 -11.461 1.00 71.19 257 ASP A CA 1
ATOM 2052 C C . ASP A 1 257 ? -25.968 -21.884 -10.192 1.00 71.19 257 ASP A C 1
ATOM 2054 O O . ASP A 1 257 ? -25.474 -21.592 -9.099 1.00 71.19 257 ASP A O 1
ATOM 2058 N N . PRO A 1 258 ? -27.237 -22.319 -10.301 1.00 71.38 258 PRO A N 1
ATOM 2059 C CA . PRO A 1 258 ? -28.143 -22.439 -9.158 1.00 71.38 258 PRO A CA 1
ATOM 2060 C C . PRO A 1 258 ? -27.694 -23.484 -8.122 1.00 71.38 258 PRO A C 1
ATOM 2062 O O . PRO A 1 258 ? -28.287 -23.559 -7.048 1.00 71.38 258 PRO A O 1
ATOM 2065 N N . ILE A 1 259 ? -26.675 -24.294 -8.432 1.00 80.56 259 ILE A N 1
ATOM 2066 C CA . ILE A 1 259 ? -26.095 -25.298 -7.532 1.00 80.56 259 ILE A CA 1
ATOM 2067 C C . ILE A 1 259 ? -24.873 -24.727 -6.788 1.00 80.56 259 ILE A C 1
ATOM 2069 O O . ILE A 1 259 ? -24.479 -25.253 -5.743 1.00 80.56 259 ILE A O 1
ATOM 2073 N N . LYS A 1 260 ? -24.263 -23.639 -7.285 1.00 75.75 260 LYS A N 1
ATOM 2074 C CA . LYS A 1 260 ? -23.116 -23.006 -6.621 1.00 75.75 260 LYS A CA 1
ATOM 2075 C C . LYS A 1 260 ? -23.569 -22.196 -5.396 1.00 75.75 260 LYS A C 1
ATOM 2077 O O . LYS A 1 260 ? -24.637 -21.585 -5.422 1.00 75.75 260 LYS A O 1
ATOM 2082 N N . PRO A 1 261 ? -22.750 -22.151 -4.326 1.00 74.94 261 PRO A N 1
ATOM 2083 C CA . PRO A 1 261 ? -22.985 -21.263 -3.193 1.00 74.94 261 PRO A CA 1
ATOM 2084 C C . PRO A 1 261 ? -23.116 -19.803 -3.631 1.00 74.94 261 PRO A C 1
ATOM 2086 O O . PRO A 1 261 ? -22.549 -19.398 -4.648 1.00 74.94 261 PRO A O 1
ATOM 2089 N N . GLU A 1 262 ? -23.820 -18.999 -2.830 1.00 76.44 262 GLU A N 1
ATOM 2090 C CA . GLU A 1 262 ? -23.899 -17.561 -3.074 1.00 76.44 262 GLU A CA 1
ATOM 2091 C C . GLU A 1 262 ? -22.492 -16.950 -3.114 1.00 76.44 262 GLU A C 1
ATOM 2093 O O . GLU A 1 262 ? -21.647 -17.235 -2.261 1.00 76.44 262 GLU A O 1
ATOM 2098 N N . THR A 1 263 ? -22.243 -16.091 -4.103 1.00 81.06 263 THR A N 1
ATOM 2099 C CA . THR A 1 263 ? -20.950 -15.428 -4.244 1.00 81.06 263 THR A CA 1
ATOM 2100 C C . THR A 1 263 ? -20.657 -14.511 -3.066 1.00 81.06 263 THR A C 1
ATOM 2102 O O . THR A 1 263 ? -21.447 -13.634 -2.685 1.00 81.06 263 THR A O 1
ATOM 2105 N N . THR A 1 264 ? -19.463 -14.695 -2.519 1.00 88.44 264 THR A N 1
ATOM 2106 C CA . THR A 1 264 ? -18.919 -13.899 -1.420 1.00 88.44 264 THR A CA 1
ATOM 2107 C C . THR A 1 264 ? -18.657 -12.457 -1.859 1.00 88.44 264 THR A C 1
ATOM 2109 O O . THR A 1 264 ? -18.518 -12.155 -3.051 1.00 88.44 264 THR A O 1
ATOM 2112 N N . LEU A 1 265 ? -18.550 -11.525 -0.905 1.00 90.56 265 LEU A N 1
ATOM 2113 C CA . LEU A 1 265 ? -18.228 -10.135 -1.233 1.00 90.56 265 LEU A CA 1
ATOM 2114 C C . LEU A 1 265 ? -16.862 -10.001 -1.924 1.00 90.56 265 LEU A C 1
ATOM 2116 O O . LEU A 1 265 ? -16.722 -9.190 -2.839 1.00 90.56 265 LEU A O 1
ATOM 2120 N N . THR A 1 266 ? -15.869 -10.803 -1.524 1.00 91.69 266 THR A N 1
ATOM 2121 C CA . THR A 1 266 ? -14.518 -10.801 -2.112 1.00 91.69 266 THR A CA 1
ATOM 2122 C C . THR A 1 266 ? -14.528 -11.227 -3.583 1.00 91.69 266 THR A C 1
ATOM 2124 O O . THR A 1 266 ? -13.790 -10.648 -4.384 1.00 91.69 266 THR A O 1
ATOM 2127 N N . GLU A 1 267 ? -15.393 -12.173 -3.959 1.00 90.06 267 GLU A N 1
ATOM 2128 C CA . GLU A 1 267 ? -15.626 -12.581 -5.351 1.00 90.06 267 GLU A CA 1
ATOM 2129 C C . GLU A 1 267 ? -16.373 -11.503 -6.139 1.00 90.06 267 GLU A C 1
ATOM 2131 O O . GLU A 1 267 ? -15.945 -11.146 -7.237 1.00 90.06 267 GLU A O 1
ATOM 2136 N N . LYS A 1 268 ? -17.435 -10.920 -5.563 1.00 89.00 268 LYS A N 1
ATOM 2137 C CA . LYS A 1 268 ? -18.223 -9.842 -6.192 1.00 89.00 268 LYS A CA 1
ATOM 2138 C C . LYS A 1 268 ? -17.360 -8.627 -6.555 1.00 89.00 268 LYS A C 1
ATOM 2140 O O . LYS A 1 268 ? -17.560 -8.023 -7.606 1.00 89.00 268 LYS A O 1
ATOM 2145 N N . ILE A 1 269 ? -16.374 -8.281 -5.723 1.00 91.38 269 ILE A N 1
ATOM 2146 C CA . ILE A 1 269 ? -15.438 -7.176 -5.999 1.00 91.38 269 ILE A CA 1
ATOM 2147 C C . ILE A 1 269 ? -14.161 -7.605 -6.723 1.00 91.38 269 ILE A C 1
ATOM 2149 O O . ILE A 1 269 ? -13.294 -6.759 -6.961 1.00 91.38 269 ILE A O 1
ATOM 2153 N N . ASP A 1 270 ? -14.017 -8.888 -7.061 1.00 92.12 270 ASP A N 1
ATOM 2154 C CA . ASP A 1 270 ? -12.840 -9.449 -7.728 1.00 92.12 270 ASP A CA 1
ATOM 2155 C C . ASP A 1 270 ? -11.523 -9.098 -7.003 1.00 92.12 270 ASP A C 1
ATOM 2157 O O . ASP A 1 270 ? -10.555 -8.594 -7.588 1.00 92.12 270 ASP A O 1
ATOM 2161 N N . LEU A 1 271 ? -11.511 -9.303 -5.678 1.00 94.06 271 LEU A N 1
ATOM 2162 C CA . LEU A 1 271 ? -10.385 -8.949 -4.807 1.00 94.06 271 LEU A CA 1
ATOM 2163 C C . LEU A 1 271 ? -9.113 -9.715 -5.191 1.00 94.06 271 LEU A C 1
ATOM 2165 O O . LEU A 1 271 ? -8.019 -9.148 -5.200 1.00 94.06 271 LEU A O 1
ATOM 2169 N N . LYS A 1 272 ? -9.264 -10.985 -5.580 1.00 93.25 272 LYS A N 1
ATOM 2170 C CA . LYS A 1 272 ? -8.158 -11.838 -6.024 1.00 93.25 272 LYS A CA 1
ATOM 2171 C C . LYS A 1 272 ? -7.412 -11.222 -7.209 1.00 93.25 272 LYS A C 1
ATOM 2173 O O . LYS A 1 272 ? -6.195 -11.069 -7.144 1.00 93.25 272 LYS A O 1
ATOM 2178 N N . ASN A 1 273 ? -8.121 -10.787 -8.249 1.00 92.25 273 ASN A N 1
ATOM 2179 C CA . ASN A 1 273 ? -7.503 -10.139 -9.407 1.00 92.25 273 ASN A CA 1
ATOM 2180 C C . ASN A 1 273 ? -6.840 -8.801 -9.040 1.00 92.25 273 ASN A C 1
ATOM 2182 O O . ASN A 1 273 ? -5.808 -8.443 -9.607 1.00 92.25 273 ASN A O 1
ATOM 2186 N N . LEU A 1 274 ? -7.387 -8.047 -8.074 1.00 94.38 274 LEU A N 1
ATOM 2187 C CA . LEU A 1 274 ? -6.710 -6.849 -7.560 1.00 94.38 274 LEU A CA 1
ATOM 2188 C C . LEU A 1 274 ? -5.350 -7.194 -6.942 1.00 94.38 274 LEU A C 1
ATOM 2190 O O . LEU A 1 274 ? -4.366 -6.502 -7.219 1.00 94.38 274 LEU A O 1
ATOM 2194 N N . TYR A 1 275 ? -5.282 -8.265 -6.150 1.00 94.88 275 TYR A N 1
ATOM 2195 C CA . TYR A 1 275 ? -4.038 -8.724 -5.531 1.00 94.88 275 TYR A CA 1
ATOM 2196 C C . TYR A 1 275 ? -3.070 -9.310 -6.563 1.00 94.88 275 TYR A C 1
ATOM 2198 O O . TYR A 1 275 ? -1.883 -9.000 -6.517 1.00 94.88 275 TYR A O 1
ATOM 2206 N N . GLU A 1 276 ? -3.551 -10.054 -7.560 1.00 93.44 276 GLU A N 1
ATOM 2207 C CA . GLU A 1 276 ? -2.721 -10.570 -8.658 1.00 93.44 276 GLU A CA 1
ATOM 2208 C C . GLU A 1 276 ? -2.116 -9.435 -9.498 1.00 93.44 276 GLU A C 1
ATOM 2210 O O . GLU A 1 276 ? -0.906 -9.413 -9.740 1.00 93.44 276 GLU A O 1
ATOM 2215 N N . LYS A 1 277 ? -2.916 -8.423 -9.866 1.00 91.62 277 LYS A N 1
ATOM 2216 C CA . LYS A 1 277 ? -2.434 -7.211 -10.555 1.00 91.62 277 LYS A CA 1
ATOM 2217 C C . LYS A 1 277 ? -1.389 -6.460 -9.723 1.00 91.62 277 LYS A C 1
ATOM 2219 O O . LYS A 1 277 ? -0.422 -5.935 -10.281 1.00 91.62 277 LYS A O 1
ATOM 2224 N N . ALA A 1 278 ? -1.557 -6.404 -8.401 1.00 92.69 278 ALA A N 1
ATOM 2225 C CA . ALA A 1 278 ? -0.575 -5.815 -7.491 1.00 92.69 278 ALA A CA 1
ATOM 2226 C C . ALA A 1 278 ? 0.719 -6.654 -7.440 1.00 92.69 278 ALA A C 1
ATOM 2228 O O . ALA A 1 278 ? 1.819 -6.111 -7.584 1.00 92.69 278 ALA A O 1
ATOM 2229 N N . ALA A 1 279 ? 0.599 -7.980 -7.362 1.00 91.06 279 ALA A N 1
ATOM 2230 C CA . ALA A 1 279 ? 1.720 -8.914 -7.354 1.00 91.06 279 ALA A CA 1
ATOM 2231 C C . ALA A 1 279 ? 2.554 -8.841 -8.643 1.00 91.06 279 ALA A C 1
ATOM 2233 O O . ALA A 1 279 ? 3.784 -8.871 -8.576 1.00 91.06 279 ALA A O 1
ATOM 2234 N N . MET A 1 280 ? 1.926 -8.636 -9.810 1.00 88.00 280 MET A N 1
ATOM 2235 C CA . MET A 1 280 ? 2.636 -8.406 -11.081 1.00 88.00 280 MET A CA 1
ATOM 2236 C C . MET A 1 280 ? 3.532 -7.158 -11.049 1.00 88.00 280 MET A C 1
ATOM 2238 O O . MET A 1 280 ? 4.565 -7.115 -11.716 1.00 88.00 280 MET A O 1
ATOM 2242 N N . LYS A 1 281 ? 3.183 -6.150 -10.241 1.00 86.00 281 LYS A N 1
ATOM 2243 C CA . LYS A 1 281 ? 4.025 -4.966 -10.000 1.00 86.00 281 LYS A CA 1
ATOM 2244 C C . LYS A 1 281 ? 5.081 -5.189 -8.910 1.00 86.00 281 LYS A C 1
ATOM 2246 O O . LYS A 1 281 ? 5.930 -4.325 -8.688 1.00 86.00 281 LYS A O 1
ATOM 2251 N N . GLY A 1 282 ? 5.064 -6.351 -8.260 1.00 86.06 282 GLY A N 1
ATOM 2252 C CA . GLY A 1 282 ? 5.898 -6.678 -7.112 1.00 86.06 282 GLY A CA 1
ATOM 2253 C C . GLY A 1 282 ? 5.350 -6.145 -5.791 1.00 86.06 282 GLY A C 1
ATOM 2254 O O . GLY A 1 282 ? 6.141 -5.917 -4.886 1.00 86.06 282 GLY A O 1
ATOM 2255 N N . ILE A 1 283 ? 4.042 -5.922 -5.671 1.00 90.69 283 ILE A N 1
ATOM 2256 C CA . ILE A 1 283 ? 3.387 -5.547 -4.414 1.00 90.69 283 ILE A CA 1
ATOM 2257 C C . ILE A 1 283 ? 2.743 -6.796 -3.818 1.00 90.69 283 ILE A C 1
ATOM 2259 O O . ILE A 1 283 ? 1.877 -7.402 -4.442 1.00 90.69 283 ILE A O 1
ATOM 2263 N N . HIS A 1 284 ? 3.178 -7.186 -2.621 1.00 92.25 284 HIS A N 1
ATOM 2264 C CA . HIS A 1 284 ? 2.624 -8.331 -1.902 1.00 92.25 284 HIS A CA 1
ATOM 2265 C C . HIS A 1 284 ? 1.505 -7.855 -0.985 1.00 92.25 284 HIS A C 1
ATOM 2267 O O . HIS A 1 284 ? 1.704 -6.946 -0.176 1.00 92.25 284 HIS A O 1
ATOM 2273 N N . ILE A 1 285 ? 0.341 -8.483 -1.106 1.00 93.62 285 ILE A N 1
ATOM 2274 C CA . ILE A 1 285 ? -0.797 -8.297 -0.212 1.00 93.62 285 ILE A CA 1
ATOM 2275 C C . ILE A 1 285 ? -1.287 -9.695 0.133 1.00 93.62 285 ILE A C 1
ATOM 2277 O O . ILE A 1 285 ? -1.577 -10.488 -0.758 1.00 93.62 285 ILE A O 1
ATOM 2281 N N . GLY A 1 286 ? -1.321 -10.003 1.422 1.00 91.00 286 GLY A N 1
ATOM 2282 C CA . GLY A 1 286 ? -1.779 -11.287 1.925 1.00 91.00 286 GLY A CA 1
ATOM 2283 C C . GLY A 1 286 ? -2.558 -11.096 3.213 1.00 91.00 286 GLY A C 1
ATOM 2284 O O . GLY A 1 286 ? -2.398 -10.072 3.880 1.00 91.00 286 GLY A O 1
ATOM 2285 N N . LYS A 1 287 ? -3.361 -12.106 3.551 1.00 94.69 287 LYS A N 1
ATOM 2286 C CA . LYS A 1 287 ? -4.200 -12.134 4.747 1.00 94.69 287 LYS A CA 1
ATOM 2287 C C . LYS A 1 287 ? -3.330 -12.127 6.017 1.00 94.69 287 LYS A C 1
ATOM 2289 O O . LYS A 1 287 ? -2.647 -13.127 6.268 1.00 94.69 287 LYS A O 1
ATOM 2294 N N . PRO A 1 288 ? -3.279 -11.026 6.792 1.00 93.19 288 PRO A N 1
ATOM 2295 C CA . PRO A 1 288 ? -2.439 -10.942 7.979 1.00 93.19 288 PRO A CA 1
ATOM 2296 C C . PRO A 1 288 ? -2.930 -11.885 9.089 1.00 93.19 288 PRO A C 1
ATOM 2298 O O . PRO A 1 288 ? -4.095 -12.285 9.105 1.00 93.19 288 PRO A O 1
ATOM 2301 N N . PRO A 1 289 ? -2.059 -12.243 10.051 1.00 90.56 289 PRO A N 1
ATOM 2302 C CA . PRO A 1 289 ? -2.522 -12.871 11.283 1.00 90.56 289 PRO A CA 1
ATOM 2303 C C . PRO A 1 289 ? -3.446 -11.915 12.052 1.00 90.56 289 PRO A C 1
ATOM 2305 O O . PRO A 1 289 ? -3.296 -10.695 11.960 1.00 90.56 289 PRO A O 1
ATOM 2308 N N . ALA A 1 290 ? -4.356 -12.476 12.852 1.00 88.56 290 ALA A N 1
ATOM 2309 C CA . ALA A 1 290 ? -5.189 -11.693 13.758 1.00 88.56 290 ALA A CA 1
ATOM 2310 C C . ALA A 1 290 ? -4.326 -10.810 14.677 1.00 88.56 290 ALA A C 1
ATOM 2312 O O . ALA A 1 290 ? -3.249 -11.220 15.120 1.00 88.56 290 ALA A O 1
ATOM 2313 N N . ARG A 1 291 ? -4.805 -9.590 14.935 1.00 89.00 291 ARG A N 1
ATOM 2314 C CA . ARG A 1 291 ? -4.107 -8.574 15.725 1.00 89.00 291 ARG A CA 1
ATOM 2315 C C . ARG A 1 291 ? -4.794 -8.368 17.064 1.00 89.00 291 ARG A C 1
ATOM 2317 O O . ARG A 1 291 ? -6.023 -8.369 17.135 1.00 89.00 291 ARG A O 1
ATOM 2324 N N . ASP A 1 292 ? -3.969 -8.226 18.090 1.00 90.38 292 ASP A N 1
ATOM 2325 C CA . ASP A 1 292 ? -4.376 -7.949 19.460 1.00 90.38 292 ASP A CA 1
ATOM 2326 C C . ASP A 1 292 ? -4.685 -6.460 19.666 1.00 90.38 292 ASP A C 1
ATOM 2328 O O . ASP A 1 292 ? -4.535 -5.618 18.773 1.00 90.38 292 ASP A O 1
ATOM 2332 N N . GLU A 1 293 ? -5.165 -6.152 20.863 1.00 91.06 293 GLU A N 1
ATOM 2333 C CA . GLU A 1 293 ? -5.509 -4.819 21.330 1.00 91.06 293 GLU A CA 1
ATOM 2334 C C . GLU A 1 293 ? -4.338 -3.845 21.156 1.00 91.06 293 GLU A C 1
ATOM 2336 O O . GLU A 1 293 ? -4.521 -2.749 20.622 1.00 91.06 293 GLU A O 1
ATOM 2341 N N . THR A 1 294 ? -3.130 -4.266 21.537 1.00 90.69 294 THR A N 1
ATOM 2342 C CA . THR A 1 294 ? -1.907 -3.459 21.485 1.00 90.69 294 THR A CA 1
ATOM 2343 C C . THR A 1 294 ? -1.571 -3.045 20.059 1.00 90.69 294 THR A C 1
ATOM 2345 O O . THR A 1 294 ? -1.366 -1.859 19.796 1.00 90.69 294 THR A O 1
ATOM 2348 N N . ALA A 1 295 ? -1.557 -3.985 19.108 1.00 90.56 295 ALA A N 1
ATOM 2349 C CA . ALA A 1 295 ? -1.283 -3.675 17.709 1.00 90.56 295 ALA A CA 1
ATOM 2350 C C . ALA A 1 295 ? -2.346 -2.737 17.120 1.00 90.56 295 ALA A C 1
ATOM 2352 O O . ALA A 1 295 ? -2.008 -1.763 16.446 1.00 90.56 295 ALA A O 1
ATOM 2353 N N . LEU A 1 296 ? -3.631 -2.977 17.396 1.00 90.69 296 LEU A N 1
ATOM 2354 C CA . LEU A 1 296 ? -4.701 -2.108 16.904 1.00 90.69 296 LEU A CA 1
ATOM 2355 C C . LEU A 1 296 ? -4.601 -0.689 17.477 1.00 90.69 296 LEU A C 1
ATOM 2357 O O . LEU A 1 296 ? -4.740 0.277 16.727 1.00 90.69 296 LEU A O 1
ATOM 2361 N N . LEU A 1 297 ? -4.297 -0.541 18.769 1.00 90.62 297 LEU A N 1
ATOM 2362 C CA . LEU A 1 297 ? -4.050 0.769 19.376 1.00 90.62 297 LEU A CA 1
ATOM 2363 C C . LEU A 1 297 ? -2.811 1.441 18.776 1.00 90.62 297 LEU A C 1
ATOM 2365 O O . LEU A 1 297 ? -2.868 2.633 18.478 1.00 90.62 297 LEU A O 1
ATOM 2369 N N . ALA A 1 298 ? -1.742 0.683 18.502 1.00 90.12 298 ALA A N 1
ATOM 2370 C CA . ALA A 1 298 ? -0.544 1.178 17.819 1.00 90.12 298 ALA A CA 1
ATOM 2371 C C . ALA A 1 298 ? -0.883 1.851 16.485 1.00 90.12 298 ALA A C 1
ATOM 2373 O O . ALA A 1 298 ? -0.352 2.912 16.163 1.00 90.12 298 ALA A O 1
ATOM 2374 N N . LEU A 1 299 ? -1.789 1.249 15.709 1.00 89.62 299 LEU A N 1
ATOM 2375 C CA . LEU A 1 299 ? -2.253 1.810 14.443 1.00 89.62 299 LEU A CA 1
ATOM 2376 C C . LEU A 1 299 ? -3.056 3.100 14.638 1.00 89.62 299 LEU A C 1
ATOM 2378 O O . LEU A 1 299 ? -2.959 4.014 13.817 1.00 89.62 299 LEU A O 1
ATOM 2382 N N . LEU A 1 300 ? -3.869 3.165 15.691 1.00 88.62 300 LEU A N 1
ATOM 2383 C CA . LEU A 1 300 ? -4.749 4.300 15.952 1.00 88.62 300 LEU A CA 1
ATOM 2384 C C . LEU A 1 300 ? -3.971 5.534 16.431 1.00 88.62 300 LEU A C 1
ATOM 2386 O O . LEU A 1 300 ? -4.203 6.636 15.943 1.00 88.62 300 LEU A O 1
ATOM 2390 N N . ILE A 1 301 ? -2.960 5.351 17.284 1.00 89.06 301 ILE A N 1
ATOM 2391 C CA . ILE A 1 301 ? -2.126 6.463 17.775 1.00 89.06 301 ILE A CA 1
ATOM 2392 C C . ILE A 1 301 ? -1.165 7.040 16.717 1.00 89.06 301 ILE A C 1
ATOM 2394 O O . ILE A 1 301 ? -0.530 8.071 16.950 1.00 89.06 301 ILE A O 1
ATOM 2398 N N . GLN A 1 302 ? -1.027 6.388 15.556 1.00 83.94 302 GLN A N 1
ATOM 2399 C CA . GLN A 1 302 ? -0.259 6.923 14.425 1.00 83.94 302 GLN A CA 1
ATOM 2400 C C . GLN A 1 302 ? -0.983 8.070 13.702 1.00 83.94 302 GLN A C 1
ATOM 2402 O O . GLN A 1 302 ? -0.370 8.735 12.862 1.00 83.94 302 GLN A O 1
ATOM 2407 N N . ASP A 1 303 ? -2.268 8.302 13.978 1.00 77.50 303 ASP A N 1
ATOM 2408 C CA . ASP A 1 303 ? -3.007 9.415 13.392 1.00 77.50 303 ASP A CA 1
ATOM 2409 C C . ASP A 1 303 ? -2.503 10.763 13.942 1.00 77.50 303 ASP A C 1
ATOM 2411 O O . ASP A 1 303 ? -2.363 10.977 15.147 1.00 77.50 303 ASP A O 1
ATOM 2415 N N . SER A 1 304 ? -2.217 11.693 13.028 1.00 65.56 304 SER A N 1
ATOM 2416 C CA . SER A 1 304 ? -1.684 13.025 13.334 1.00 65.56 304 SER A CA 1
ATOM 2417 C C . SER A 1 304 ? -2.637 13.927 14.125 1.00 65.56 304 SER A C 1
ATOM 2419 O O . SER A 1 304 ? -2.219 14.978 14.598 1.00 65.56 304 SER A O 1
ATOM 2421 N N . THR A 1 305 ? -3.912 13.556 14.253 1.00 73.75 305 THR A N 1
ATOM 2422 C CA . THR A 1 305 ? -4.910 14.269 15.065 1.00 73.75 305 THR A CA 1
ATOM 2423 C C . THR A 1 305 ? -4.758 14.021 16.567 1.00 73.75 305 THR A C 1
ATOM 2425 O O . THR A 1 305 ? -5.516 14.600 17.353 1.00 73.75 305 THR A O 1
ATOM 2428 N N . HIS A 1 306 ? -3.808 13.173 16.970 1.00 77.00 306 HIS A N 1
ATOM 2429 C CA . HIS A 1 306 ? -3.448 12.934 18.362 1.00 77.00 306 HIS A CA 1
ATOM 2430 C C . HIS A 1 306 ? -2.074 13.536 18.673 1.00 77.00 306 HIS A C 1
ATOM 2432 O O . HIS A 1 306 ? -1.083 13.281 17.984 1.00 77.00 306 HIS A O 1
ATOM 2438 N N . SER A 1 307 ? -2.014 14.330 19.739 1.00 72.62 307 SER A N 1
ATOM 2439 C CA . SER A 1 307 ? -0.800 14.986 20.228 1.00 72.62 307 SER A CA 1
ATOM 2440 C C . SER A 1 307 ? -0.331 14.364 21.541 1.00 72.62 307 SER A C 1
ATOM 2442 O O . SER A 1 307 ? -1.139 13.821 22.283 1.00 72.62 307 SER A O 1
ATOM 2444 N N . GLY A 1 308 ? 0.960 14.489 21.843 1.00 82.06 308 GLY A N 1
ATOM 2445 C CA . GLY A 1 308 ? 1.543 13.990 23.091 1.00 82.06 308 GLY A CA 1
ATOM 2446 C C . GLY A 1 308 ? 2.294 12.671 22.928 1.00 82.06 308 GLY A C 1
ATOM 2447 O O . GLY A 1 308 ? 2.607 12.246 21.809 1.00 82.06 308 GLY A O 1
ATOM 2448 N N . ASN A 1 309 ? 2.632 12.057 24.060 1.00 85.25 309 ASN A N 1
ATOM 2449 C CA . ASN A 1 309 ? 3.306 10.758 24.088 1.00 85.25 309 ASN A CA 1
ATOM 2450 C C . ASN A 1 309 ? 2.323 9.619 23.725 1.00 85.25 309 ASN A C 1
ATOM 2452 O O . ASN A 1 309 ? 1.133 9.846 23.498 1.00 85.25 309 ASN A O 1
ATOM 2456 N N . SER A 1 310 ? 2.810 8.378 23.648 1.00 86.38 310 SER A N 1
ATOM 2457 C CA . SER A 1 310 ? 1.983 7.216 23.283 1.00 86.38 310 SER A CA 1
ATOM 2458 C C . SER A 1 310 ? 0.764 7.032 24.194 1.00 86.38 310 SER A C 1
ATOM 2460 O O . SER A 1 310 ? -0.308 6.664 23.711 1.00 86.38 310 SER A O 1
ATOM 2462 N N . LYS A 1 311 ? 0.906 7.331 25.491 1.00 89.31 311 LYS A N 1
ATOM 2463 C CA . LYS A 1 311 ? -0.177 7.244 26.473 1.00 89.31 311 LYS A CA 1
ATOM 2464 C C . LYS A 1 311 ? -1.247 8.306 26.217 1.00 89.31 311 LYS A C 1
ATOM 2466 O O . LYS A 1 311 ? -2.417 7.952 26.112 1.00 89.31 311 LYS A O 1
ATOM 2471 N N . ASP A 1 312 ? -0.856 9.569 26.052 1.00 89.25 312 ASP A N 1
ATOM 2472 C CA . ASP A 1 312 ? -1.787 10.681 25.810 1.00 89.25 312 ASP A CA 1
ATOM 2473 C C . ASP A 1 312 ? -2.600 10.437 24.530 1.00 89.25 312 ASP A C 1
ATOM 2475 O O . ASP A 1 312 ? -3.828 10.546 24.510 1.00 89.25 312 ASP A O 1
ATOM 2479 N N . LYS A 1 313 ? -1.915 10.000 23.465 1.00 91.62 313 LYS A N 1
ATOM 2480 C CA . LYS A 1 313 ? -2.555 9.639 22.197 1.00 91.62 313 LYS A CA 1
ATOM 2481 C C . LYS A 1 313 ? -3.543 8.488 22.365 1.00 91.62 313 LYS A C 1
ATOM 2483 O O . LYS A 1 313 ? -4.630 8.536 21.795 1.00 91.62 313 LYS A O 1
ATOM 2488 N N . CYS A 1 314 ? -3.180 7.466 23.137 1.00 91.81 314 CYS A N 1
ATOM 2489 C CA . CYS A 1 314 ? -4.039 6.318 23.419 1.00 91.81 314 CYS A CA 1
ATOM 2490 C C . CYS A 1 314 ? -5.304 6.726 24.193 1.00 91.81 314 CYS A C 1
ATOM 2492 O O . CYS A 1 314 ? -6.413 6.336 23.823 1.00 91.81 314 CYS A O 1
ATOM 2494 N N . GLU A 1 315 ? -5.172 7.578 25.212 1.00 90.19 315 GLU A N 1
ATOM 2495 C CA . GLU A 1 315 ? -6.319 8.107 25.958 1.00 90.19 315 GLU A CA 1
ATOM 2496 C C . GLU A 1 315 ? -7.258 8.925 25.055 1.00 90.19 315 GLU A C 1
ATOM 2498 O O . GLU A 1 315 ? -8.484 8.806 25.148 1.00 90.19 315 GLU A O 1
ATOM 2503 N N . ASP A 1 316 ? -6.706 9.713 24.133 1.00 89.50 316 ASP A N 1
ATOM 2504 C CA . ASP A 1 316 ? -7.494 10.473 23.161 1.00 89.50 316 ASP A CA 1
ATOM 2505 C C . ASP A 1 316 ? -8.189 9.590 22.119 1.00 89.50 316 ASP A C 1
ATOM 2507 O O . ASP A 1 316 ? -9.316 9.897 21.716 1.00 89.50 316 ASP A O 1
ATOM 2511 N N . VAL A 1 317 ? -7.559 8.489 21.697 1.00 90.25 317 VAL A N 1
ATOM 2512 C CA . VAL A 1 317 ? -8.196 7.468 20.851 1.00 90.25 317 VAL A CA 1
ATOM 2513 C C . VAL A 1 317 ? -9.447 6.927 21.542 1.00 90.25 317 VAL A C 1
ATOM 2515 O O . VAL A 1 317 ? -10.512 6.884 20.928 1.00 90.25 317 VAL A O 1
ATOM 2518 N N . PHE A 1 318 ? -9.374 6.581 22.830 1.00 89.88 318 PHE A N 1
ATOM 2519 C CA . PHE A 1 318 ? -10.541 6.069 23.553 1.00 89.88 318 PHE A CA 1
ATOM 2520 C C . PHE A 1 318 ? -11.674 7.095 23.659 1.00 89.88 318 PHE A C 1
ATOM 2522 O O . PHE A 1 318 ? -12.825 6.754 23.377 1.00 89.88 318 PHE A O 1
ATOM 2529 N N . LYS A 1 319 ? -11.364 8.361 23.972 1.00 86.06 319 LYS A N 1
ATOM 2530 C CA . LYS A 1 319 ? -12.373 9.439 24.043 1.00 86.06 319 LYS A CA 1
ATOM 2531 C C . LYS A 1 319 ? -13.130 9.625 22.725 1.00 86.06 319 LYS A C 1
ATOM 2533 O O . LYS A 1 319 ? -14.324 9.915 22.738 1.00 86.06 319 LYS A 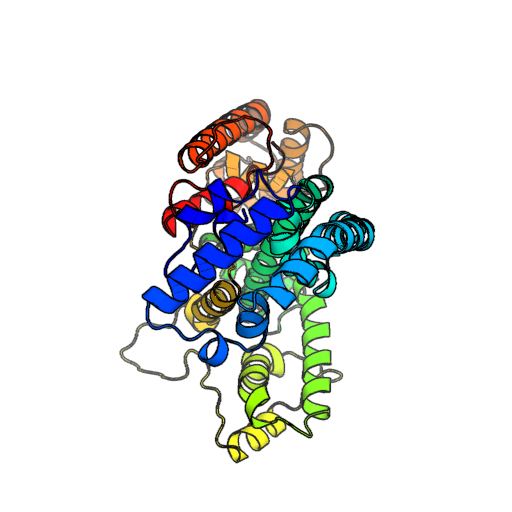O 1
ATOM 2538 N N . LYS A 1 320 ? -12.442 9.493 21.586 1.00 84.56 320 LYS A N 1
ATOM 2539 C CA . LYS A 1 320 ? -13.030 9.706 20.255 1.00 84.56 320 LYS A CA 1
ATOM 2540 C C . LYS A 1 320 ? -13.724 8.452 19.705 1.00 84.56 320 LYS A C 1
ATOM 2542 O O . LYS A 1 320 ? -14.748 8.575 19.034 1.00 84.56 320 LYS A O 1
ATOM 2547 N N . ASN A 1 321 ? -13.198 7.256 19.987 1.00 86.44 321 ASN A N 1
ATOM 2548 C CA . ASN A 1 321 ? -13.535 6.042 19.235 1.00 86.44 321 ASN A CA 1
ATOM 2549 C C . ASN A 1 321 ? -14.231 4.941 20.056 1.00 86.44 321 ASN A C 1
ATOM 2551 O O . ASN A 1 321 ? -14.686 3.964 19.464 1.00 86.44 321 ASN A O 1
ATOM 2555 N N . CYS A 1 322 ? -14.416 5.072 21.378 1.00 86.38 322 CYS A N 1
ATOM 2556 C CA . CYS A 1 322 ? -15.066 4.008 22.166 1.00 86.38 322 CYS A CA 1
ATOM 2557 C C . CYS A 1 322 ? -16.461 3.600 21.646 1.00 86.38 322 CYS A C 1
ATOM 2559 O O . CYS A 1 322 ? -16.824 2.422 21.685 1.00 86.38 322 CYS A O 1
ATOM 2561 N N . LYS A 1 323 ? -17.226 4.536 21.064 1.00 82.25 323 LYS A N 1
ATOM 2562 C CA . LYS A 1 323 ? -18.512 4.228 20.411 1.00 82.25 323 LYS A CA 1
ATOM 2563 C C . LYS A 1 323 ? -18.362 3.274 19.225 1.00 82.25 323 LYS A C 1
ATOM 2565 O O . LYS A 1 323 ? -19.193 2.381 19.072 1.00 82.25 323 LYS A O 1
ATOM 2570 N N . SER A 1 324 ? -17.326 3.450 18.403 1.00 79.31 324 SER A N 1
ATOM 2571 C CA . SER A 1 324 ? -17.086 2.624 17.214 1.00 79.31 324 SER A CA 1
ATOM 2572 C C . SER A 1 324 ? -16.407 1.296 17.549 1.00 79.31 324 SER A C 1
ATOM 2574 O O . SER A 1 324 ? -16.630 0.306 16.854 1.00 79.31 324 SER A O 1
ATOM 2576 N N . PHE A 1 325 ? -15.658 1.215 18.654 1.00 85.44 325 PHE A N 1
ATOM 2577 C CA . PHE A 1 325 ? -15.021 -0.029 19.109 1.00 85.44 325 PHE A CA 1
ATOM 2578 C C . PHE A 1 325 ? -16.009 -1.147 19.445 1.00 85.44 325 PHE A C 1
ATOM 2580 O O . PHE A 1 325 ? -15.638 -2.317 19.395 1.00 85.44 325 PHE A O 1
ATOM 2587 N N . LYS A 1 326 ? -17.284 -0.828 19.699 1.00 78.31 326 LYS A N 1
ATOM 2588 C CA . LYS A 1 326 ? -18.343 -1.823 19.942 1.00 78.31 326 LYS A CA 1
ATOM 2589 C C . LYS A 1 326 ? -18.500 -2.838 18.803 1.00 78.31 326 LYS A C 1
ATOM 2591 O O . LYS A 1 326 ? -18.898 -3.972 19.065 1.00 78.31 326 LYS A O 1
ATOM 2596 N N . ASP A 1 327 ? -18.150 -2.451 17.576 1.00 77.50 327 ASP A N 1
ATOM 2597 C CA . ASP A 1 327 ? -18.221 -3.302 16.381 1.00 77.50 327 ASP A CA 1
ATOM 2598 C C . ASP A 1 327 ? -16.953 -4.165 16.165 1.00 77.50 327 ASP A C 1
ATOM 2600 O O . ASP A 1 327 ? -16.898 -5.013 15.265 1.00 77.50 327 ASP A O 1
ATOM 2604 N N . TYR A 1 328 ? -15.923 -3.978 16.998 1.00 82.06 328 TYR A N 1
ATOM 2605 C CA . TYR A 1 328 ? -14.633 -4.660 16.908 1.00 82.06 328 TYR A CA 1
ATOM 2606 C C . TYR A 1 328 ? -14.429 -5.564 18.117 1.00 82.06 328 TYR A C 1
ATOM 2608 O O . TYR A 1 328 ? -14.157 -5.088 19.214 1.00 82.06 328 TYR A O 1
ATOM 2616 N N . LYS A 1 329 ? -14.514 -6.885 17.910 1.00 84.31 329 LYS A N 1
ATOM 2617 C CA . LYS A 1 329 ? -14.412 -7.887 18.986 1.00 84.31 329 LYS A CA 1
ATOM 2618 C C . LYS A 1 329 ? -13.190 -7.668 19.889 1.00 84.31 329 LYS A C 1
ATOM 2620 O O . LYS A 1 329 ? -13.341 -7.739 21.101 1.00 84.31 329 LYS A O 1
ATOM 2625 N N . THR A 1 330 ? -12.037 -7.355 19.297 1.00 86.19 330 THR A N 1
ATOM 2626 C CA . THR A 1 330 ? -10.773 -7.107 20.006 1.00 86.19 330 THR A CA 1
ATOM 2627 C C . THR A 1 330 ? -10.812 -5.832 20.857 1.00 86.19 330 THR A C 1
ATOM 2629 O O . THR A 1 330 ? -10.369 -5.834 21.992 1.00 86.19 330 THR A O 1
ATOM 2632 N N . LEU A 1 331 ? -11.394 -4.733 20.363 1.00 88.75 331 LEU A N 1
ATOM 2633 C CA . LEU A 1 331 ? -11.369 -3.440 21.070 1.00 88.75 331 LEU A CA 1
ATOM 2634 C C . LEU A 1 331 ? -12.579 -3.213 21.985 1.00 88.75 331 LEU A C 1
ATOM 2636 O O . LEU A 1 331 ? -12.520 -2.387 22.895 1.00 88.75 331 LEU A O 1
ATOM 2640 N N . LYS A 1 332 ? -13.677 -3.949 21.773 1.00 87.31 332 LYS A N 1
ATOM 2641 C CA . LYS A 1 332 ? -14.933 -3.797 22.521 1.00 87.31 332 LYS A CA 1
ATOM 2642 C C . LYS A 1 332 ? -14.732 -3.918 24.034 1.00 87.31 332 LYS A C 1
ATOM 2644 O O . LYS A 1 332 ? -15.391 -3.207 24.783 1.00 87.31 332 LYS A O 1
ATOM 2649 N N . GLY A 1 333 ? -13.836 -4.803 24.474 1.00 88.94 333 GLY A N 1
ATOM 2650 C CA . GLY A 1 333 ? -13.573 -5.068 25.892 1.00 88.94 333 GLY A CA 1
ATOM 2651 C C . GLY A 1 333 ? -12.790 -3.977 26.628 1.00 88.94 333 GLY A C 1
ATOM 2652 O O . GLY A 1 333 ? -12.587 -4.106 27.832 1.00 88.94 333 GLY A O 1
ATOM 2653 N N . LEU A 1 334 ? -12.348 -2.919 25.940 1.00 91.88 334 LEU A N 1
ATOM 2654 C CA . LEU A 1 334 ? -11.501 -1.860 26.508 1.00 91.88 334 LEU A CA 1
ATOM 2655 C C . LEU A 1 334 ? -12.270 -0.584 26.875 1.00 91.88 334 LEU A C 1
ATOM 2657 O O . LEU A 1 334 ? -11.691 0.341 27.444 1.00 91.88 334 LEU A O 1
ATOM 2661 N N . CYS A 1 335 ? -13.561 -0.519 26.551 1.00 90.38 335 CYS A N 1
ATOM 2662 C CA . CYS A 1 335 ? -14.395 0.656 26.776 1.00 90.38 335 CYS A CA 1
ATOM 2663 C C . CYS A 1 335 ? -15.506 0.380 27.791 1.00 90.38 335 CYS A C 1
ATOM 2665 O O . CYS A 1 335 ? -16.123 -0.684 27.774 1.00 90.38 335 CYS A O 1
ATOM 2667 N N . ASP A 1 336 ? -15.795 1.382 28.617 1.00 87.38 336 ASP A N 1
ATOM 2668 C CA . ASP A 1 336 ? -17.020 1.509 29.399 1.00 87.38 336 ASP A CA 1
ATOM 2669 C C . ASP A 1 336 ? -17.770 2.773 28.945 1.00 87.38 336 ASP A C 1
ATOM 2671 O O . ASP A 1 336 ? -17.316 3.909 29.116 1.00 87.38 336 ASP A O 1
ATOM 2675 N N . GLY A 1 337 ? -18.892 2.567 28.253 1.00 82.88 337 GLY A N 1
ATOM 2676 C CA . GLY A 1 337 ? -19.617 3.636 27.569 1.00 82.88 337 GLY A CA 1
ATOM 2677 C C . GLY A 1 337 ? -18.757 4.355 26.522 1.00 82.88 337 GLY A C 1
ATOM 2678 O O . GLY A 1 337 ? -18.391 3.773 25.499 1.00 82.88 337 GLY A O 1
ATOM 2679 N N . ASP A 1 338 ? -18.473 5.631 26.785 1.00 82.06 338 ASP A N 1
ATOM 2680 C CA . ASP A 1 338 ? -17.723 6.538 25.905 1.00 82.06 338 ASP A CA 1
ATOM 2681 C C . ASP A 1 338 ? -16.271 6.757 26.378 1.00 82.06 338 ASP A C 1
ATOM 2683 O O . ASP A 1 338 ? -15.581 7.648 25.883 1.00 82.06 338 ASP A O 1
ATOM 2687 N N . LYS A 1 339 ? -15.805 5.976 27.362 1.00 85.69 339 LYS A N 1
ATOM 2688 C CA . LYS A 1 339 ? -14.475 6.110 27.971 1.00 85.69 339 LYS A CA 1
ATOM 2689 C C . LYS A 1 339 ? -13.764 4.763 28.054 1.00 85.69 339 LYS A C 1
ATOM 2691 O O . LYS A 1 339 ? -14.395 3.713 27.988 1.00 85.69 339 LYS A O 1
ATOM 2696 N N . ALA A 1 340 ? -12.443 4.797 28.213 1.00 90.31 340 ALA A N 1
ATOM 2697 C CA . ALA A 1 340 ? -11.667 3.603 28.527 1.00 90.31 340 ALA A CA 1
ATOM 2698 C C . ALA A 1 340 ? -12.084 3.039 29.894 1.00 90.31 340 ALA A C 1
ATOM 2700 O O . ALA A 1 340 ? -12.290 3.802 30.839 1.00 90.31 340 ALA A O 1
ATOM 2701 N N . ASN A 1 341 ? -12.172 1.715 30.005 1.00 91.81 341 ASN A N 1
ATOM 2702 C CA . ASN A 1 341 ? -12.318 1.046 31.297 1.00 91.81 341 ASN A CA 1
ATOM 2703 C C . ASN A 1 341 ? -10.944 0.854 31.972 1.00 91.81 341 ASN A C 1
ATOM 2705 O O . ASN A 1 341 ? -9.928 1.382 31.510 1.00 91.81 341 ASN A O 1
ATOM 2709 N N . GLU A 1 342 ? -10.891 0.098 33.069 1.00 93.00 342 GLU A N 1
ATOM 2710 C CA . GLU A 1 342 ? -9.635 -0.177 33.778 1.00 93.00 342 GLU A CA 1
ATOM 2711 C C . GLU A 1 342 ? -8.587 -0.849 32.872 1.00 93.00 342 GLU A C 1
ATOM 2713 O O . GLU A 1 342 ? -7.435 -0.410 32.833 1.00 93.00 342 GLU A O 1
ATOM 2718 N N . ASN A 1 343 ? -8.998 -1.829 32.059 1.00 91.38 343 ASN A N 1
ATOM 2719 C CA . ASN A 1 343 ? -8.116 -2.507 31.106 1.00 91.38 343 ASN A CA 1
ATOM 2720 C C . ASN A 1 343 ? -7.633 -1.556 30.000 1.00 91.38 343 ASN A C 1
ATOM 2722 O O . ASN A 1 343 ? -6.440 -1.526 29.703 1.00 91.38 343 ASN A O 1
ATOM 2726 N N . GLY A 1 344 ? -8.527 -0.737 29.435 1.00 91.38 344 GLY A N 1
ATOM 2727 C CA . GLY A 1 344 ? -8.188 0.294 28.448 1.00 91.38 344 GLY A CA 1
ATOM 2728 C C . GLY A 1 344 ? -7.219 1.350 29.000 1.00 91.38 344 GLY A C 1
ATOM 2729 O O . GLY A 1 344 ? -6.300 1.800 28.320 1.00 91.38 344 GLY A O 1
ATOM 2730 N N . THR A 1 345 ? -7.362 1.701 30.276 1.00 92.25 345 THR A N 1
ATOM 2731 C CA . THR A 1 345 ? -6.454 2.635 30.954 1.00 92.25 345 THR A CA 1
ATOM 2732 C C . THR A 1 345 ? -5.093 1.992 31.219 1.00 92.25 345 THR A C 1
ATOM 2734 O O . THR A 1 345 ? -4.056 2.641 31.070 1.00 92.25 345 THR A O 1
ATOM 2737 N N . LYS A 1 346 ? -5.075 0.712 31.607 1.00 94.00 346 LYS A N 1
ATOM 2738 C CA . LYS A 1 346 ? -3.843 -0.046 31.837 1.00 94.00 346 LYS A CA 1
ATOM 2739 C C . LYS A 1 346 ? -3.041 -0.207 30.547 1.00 94.00 346 LYS A C 1
ATOM 2741 O O . LYS A 1 346 ? -1.859 0.132 30.543 1.00 94.00 346 LYS A O 1
ATOM 2746 N N . ILE A 1 347 ? -3.684 -0.618 29.452 1.00 93.44 347 ILE A N 1
ATOM 2747 C CA . ILE A 1 347 ? -2.993 -0.813 28.172 1.00 93.44 347 ILE A CA 1
ATOM 2748 C C . ILE A 1 347 ? -2.377 0.495 27.666 1.00 93.44 347 ILE A C 1
ATOM 2750 O O . ILE A 1 347 ? -1.234 0.477 27.235 1.00 93.44 347 ILE A O 1
ATOM 2754 N N . CYS A 1 348 ? -3.028 1.659 27.824 1.00 92.94 348 CYS A N 1
ATOM 2755 C CA . CYS A 1 348 ? -2.404 2.939 27.458 1.00 92.94 348 CYS A CA 1
ATOM 2756 C C . CYS A 1 348 ? -1.134 3.256 28.264 1.00 92.94 348 CYS A C 1
ATOM 2758 O O . CYS A 1 348 ? -0.217 3.877 27.728 1.00 92.94 348 CYS A O 1
ATOM 2760 N N . LYS A 1 349 ? -1.070 2.858 29.543 1.00 92.88 349 LYS A N 1
ATOM 2761 C CA . LYS A 1 349 ? 0.118 3.064 30.389 1.00 92.88 349 LYS A CA 1
ATOM 2762 C C . LYS A 1 349 ? 1.278 2.155 29.977 1.00 92.88 349 LYS A C 1
ATOM 2764 O O . LYS A 1 349 ? 2.427 2.569 30.089 1.00 92.88 349 LYS A O 1
ATOM 2769 N N . GLU A 1 350 ? 0.979 0.941 29.523 1.00 94.00 350 GLU A N 1
ATOM 2770 C CA . GLU A 1 350 ? 1.973 -0.079 29.152 1.00 94.00 350 GLU A CA 1
ATOM 2771 C C . GLU A 1 350 ? 2.330 -0.048 27.651 1.00 94.00 350 GLU A C 1
ATOM 2773 O O . GLU A 1 350 ? 3.369 -0.581 27.259 1.00 94.00 350 GLU A O 1
ATOM 2778 N N . LEU A 1 351 ? 1.539 0.653 26.828 1.00 91.19 351 LEU A N 1
ATOM 2779 C CA . LEU A 1 351 ? 1.616 0.648 25.365 1.00 91.19 351 LEU A CA 1
ATOM 2780 C C . LEU A 1 351 ? 3.025 0.916 24.832 1.00 91.19 351 LEU A C 1
ATOM 2782 O O . LEU A 1 351 ? 3.531 0.149 24.027 1.00 91.19 351 LEU A O 1
ATOM 2786 N N . GLU A 1 352 ? 3.690 1.980 25.279 1.00 89.38 352 GLU A N 1
ATOM 2787 C CA . GLU A 1 352 ? 5.025 2.335 24.774 1.00 89.38 352 GLU A CA 1
ATOM 2788 C C . GLU A 1 352 ? 6.056 1.222 25.012 1.00 89.38 352 GLU A C 1
ATOM 2790 O O . GLU A 1 352 ? 6.845 0.886 24.124 1.00 89.38 352 GLU A O 1
ATOM 2795 N N . LYS A 1 353 ? 5.999 0.593 26.190 1.00 91.19 353 LYS A N 1
ATOM 2796 C CA . LYS A 1 353 ? 6.863 -0.534 26.537 1.00 91.19 353 LYS A CA 1
ATOM 2797 C C . LYS A 1 353 ? 6.561 -1.741 25.646 1.00 91.19 353 LYS A C 1
ATOM 2799 O O . LYS A 1 353 ? 7.486 -2.305 25.063 1.00 91.19 353 LYS A O 1
ATOM 2804 N N . GLU A 1 354 ? 5.288 -2.102 25.493 1.00 91.31 354 GLU A N 1
ATOM 2805 C CA . GLU A 1 354 ? 4.873 -3.240 24.660 1.00 91.31 354 GLU A CA 1
ATOM 2806 C C . GLU A 1 354 ? 5.226 -3.049 23.177 1.00 91.31 354 GLU A C 1
ATOM 2808 O O . GLU A 1 354 ? 5.638 -3.997 22.497 1.00 91.31 354 GLU A O 1
ATOM 2813 N N . LEU A 1 355 ? 5.116 -1.818 22.667 1.00 88.75 355 LEU A N 1
ATOM 2814 C CA . LEU A 1 355 ? 5.511 -1.476 21.302 1.00 88.75 355 LEU A CA 1
ATOM 2815 C C . LEU A 1 355 ? 7.019 -1.617 21.104 1.00 88.75 355 LEU A C 1
ATOM 2817 O O . LEU A 1 355 ? 7.446 -2.201 20.105 1.00 88.75 355 LEU A O 1
ATOM 2821 N N . SER A 1 356 ? 7.822 -1.156 22.067 1.00 88.38 356 SER A N 1
ATOM 2822 C CA . SER A 1 356 ? 9.278 -1.312 22.028 1.00 88.38 356 SER A CA 1
ATOM 2823 C C . SER A 1 356 ? 9.690 -2.789 22.044 1.00 88.38 356 SER A C 1
ATOM 2825 O O . SER A 1 356 ? 10.489 -3.234 21.213 1.00 88.38 356 SER A O 1
ATOM 2827 N N . GLU A 1 357 ? 9.095 -3.591 22.931 1.00 91.00 357 GLU A N 1
ATOM 2828 C CA . GLU A 1 357 ? 9.344 -5.035 23.010 1.00 91.00 357 GLU A CA 1
ATOM 2829 C C . GLU A 1 357 ? 8.955 -5.748 21.703 1.00 91.00 357 GLU A C 1
ATOM 2831 O O . GLU A 1 357 ? 9.734 -6.538 21.152 1.00 91.00 357 GLU A O 1
ATOM 2836 N N . SER A 1 358 ? 7.794 -5.405 21.141 1.00 89.62 358 SER A N 1
ATOM 2837 C CA . SER A 1 358 ? 7.319 -5.937 19.860 1.00 89.62 358 SER A CA 1
ATOM 2838 C C . SER A 1 358 ? 8.257 -5.576 18.705 1.00 89.62 358 SER A C 1
ATOM 2840 O O . SER A 1 358 ? 8.649 -6.451 17.922 1.00 89.62 358 SER A O 1
ATOM 2842 N N . ALA A 1 359 ? 8.701 -4.319 18.623 1.00 86.56 359 ALA A N 1
ATOM 2843 C CA . ALA A 1 359 ? 9.644 -3.854 17.609 1.00 86.56 359 ALA A CA 1
ATOM 2844 C C . ALA A 1 359 ? 10.996 -4.586 17.700 1.00 86.56 359 ALA A C 1
ATOM 2846 O O . ALA A 1 359 ? 11.573 -4.979 16.675 1.00 86.56 359 ALA A O 1
ATOM 2847 N N . GLN A 1 360 ? 11.484 -4.863 18.914 1.00 87.56 360 GLN A N 1
ATOM 2848 C CA . GLN A 1 360 ? 12.696 -5.659 19.123 1.00 87.56 360 GLN A CA 1
ATOM 2849 C C . GLN A 1 360 ? 12.529 -7.109 18.652 1.00 87.56 360 GLN A C 1
ATOM 2851 O O . GLN A 1 360 ? 13.436 -7.661 18.016 1.00 87.56 360 GLN A O 1
ATOM 2856 N N . ILE A 1 361 ? 11.381 -7.737 18.924 1.00 89.06 361 ILE A N 1
ATOM 2857 C CA . ILE A 1 361 ? 11.075 -9.100 18.462 1.00 89.06 361 ILE A CA 1
ATOM 2858 C C . ILE A 1 361 ? 11.060 -9.154 16.932 1.00 89.06 361 ILE A C 1
ATOM 2860 O O . ILE A 1 361 ? 11.685 -10.038 16.335 1.00 89.06 361 ILE A O 1
ATOM 2864 N N . VAL A 1 362 ? 10.388 -8.203 16.283 1.00 87.19 362 VAL A N 1
ATOM 2865 C CA . VAL A 1 362 ? 10.323 -8.108 14.816 1.00 87.19 362 VAL A CA 1
ATOM 2866 C C . VAL A 1 362 ? 11.716 -7.888 14.229 1.00 87.19 362 VAL A C 1
ATOM 2868 O O . VAL A 1 362 ? 12.119 -8.600 13.308 1.00 87.19 362 VAL A O 1
ATOM 2871 N N . SER A 1 363 ? 12.509 -6.995 14.823 1.00 84.00 363 SER A N 1
ATOM 2872 C CA . SER A 1 363 ? 13.895 -6.747 14.415 1.00 84.00 363 SER A CA 1
ATOM 2873 C C . SER A 1 363 ? 14.759 -8.008 14.501 1.00 84.00 363 SER A C 1
ATOM 2875 O O . SER A 1 363 ? 15.512 -8.313 13.574 1.00 84.00 363 SER A O 1
ATOM 2877 N N . LYS A 1 364 ? 14.627 -8.796 15.579 1.00 85.50 364 LYS A N 1
ATOM 2878 C CA . LYS A 1 364 ? 15.315 -10.092 15.722 1.00 85.50 364 LYS A CA 1
ATOM 2879 C C . LYS A 1 364 ? 14.888 -11.089 14.641 1.00 85.50 364 LYS A C 1
ATOM 2881 O O . LYS A 1 364 ? 15.744 -11.808 14.132 1.00 85.50 364 LYS A O 1
ATOM 2886 N N . LYS A 1 365 ? 13.602 -11.133 14.265 1.00 84.75 365 LYS A N 1
ATOM 2887 C CA . LYS A 1 365 ? 13.113 -11.989 13.166 1.00 84.75 365 LYS A CA 1
ATOM 2888 C C . LYS A 1 365 ? 13.719 -11.580 11.826 1.00 84.75 365 LYS A C 1
ATOM 2890 O O . LYS A 1 365 ? 14.245 -12.440 11.131 1.00 84.75 365 LYS A O 1
ATOM 2895 N N . ILE A 1 366 ? 13.719 -10.285 11.500 1.00 81.31 366 ILE A N 1
ATOM 2896 C CA . ILE A 1 366 ? 14.297 -9.770 10.248 1.00 81.31 366 ILE A CA 1
ATOM 2897 C C . ILE A 1 366 ? 15.784 -10.125 10.156 1.00 81.31 366 ILE A C 1
ATOM 2899 O O . ILE A 1 366 ? 16.217 -10.648 9.132 1.00 81.31 366 ILE A O 1
ATOM 2903 N N . LYS A 1 367 ? 16.552 -9.935 11.240 1.00 80.62 367 LYS A N 1
ATOM 2904 C CA . LYS A 1 367 ? 17.993 -10.246 11.288 1.00 80.62 367 LYS A CA 1
ATOM 2905 C C . LYS A 1 367 ? 18.330 -11.693 10.913 1.00 80.62 367 LYS A C 1
ATOM 2907 O O . LYS A 1 367 ? 19.400 -11.925 10.361 1.00 80.62 367 LYS A O 1
ATOM 2912 N N . LYS A 1 368 ? 17.435 -12.662 11.152 1.00 82.38 368 LYS A N 1
ATOM 2913 C CA . LYS A 1 368 ? 17.652 -14.073 10.766 1.00 82.38 368 LYS A CA 1
ATOM 2914 C C . LYS A 1 368 ? 17.741 -14.277 9.252 1.00 82.38 368 LYS A C 1
ATOM 2916 O O . LYS A 1 368 ? 18.340 -15.252 8.809 1.00 82.38 368 LYS A O 1
ATOM 2921 N N . HIS A 1 369 ? 17.164 -13.364 8.477 1.00 77.50 369 HIS A N 1
ATOM 2922 C CA . HIS A 1 369 ? 17.162 -13.413 7.019 1.00 77.50 369 HIS A CA 1
ATOM 2923 C C . HIS A 1 369 ? 18.298 -12.600 6.393 1.00 77.50 369 HIS A C 1
ATOM 2925 O O . HIS A 1 369 ? 18.360 -12.518 5.170 1.00 77.50 369 HIS A O 1
ATOM 2931 N N . LEU A 1 370 ? 19.198 -12.013 7.190 1.00 74.56 370 LEU A N 1
ATOM 2932 C CA . LEU A 1 370 ? 20.283 -11.161 6.703 1.00 74.56 370 LEU A CA 1
ATOM 2933 C C . LEU A 1 370 ? 21.639 -11.876 6.721 1.00 74.56 370 LEU A C 1
ATOM 2935 O O . LEU A 1 370 ? 21.898 -12.744 7.553 1.00 74.56 370 LEU A O 1
ATOM 2939 N N . LEU A 1 371 ? 22.505 -11.495 5.785 1.00 67.25 371 LEU A N 1
ATOM 2940 C CA . LEU A 1 371 ? 23.891 -11.947 5.649 1.00 67.25 371 LEU A CA 1
ATOM 2941 C C . LEU A 1 371 ? 24.799 -11.257 6.671 1.00 67.25 371 LEU A C 1
ATOM 2943 O O . LEU A 1 371 ? 25.731 -11.876 7.179 1.00 67.25 371 LEU A O 1
ATOM 2947 N N . THR A 1 372 ? 24.502 -10.000 7.000 1.00 63.50 372 THR A N 1
ATOM 2948 C CA . THR A 1 372 ? 25.220 -9.186 7.982 1.00 63.50 372 THR A CA 1
ATOM 2949 C C . THR A 1 372 ? 24.253 -8.720 9.072 1.00 63.50 372 THR A C 1
ATOM 2951 O O . THR A 1 372 ? 23.170 -8.204 8.809 1.00 63.50 372 THR A O 1
ATOM 2954 N N . SER A 1 373 ? 24.631 -8.929 10.332 1.00 53.94 373 SER A N 1
ATOM 2955 C CA . SER A 1 373 ? 23.816 -8.616 11.516 1.00 53.94 373 SER A CA 1
ATOM 2956 C C . SER A 1 373 ? 24.105 -7.232 12.109 1.00 53.94 373 SER A C 1
ATOM 2958 O O . SER A 1 373 ? 23.648 -6.948 13.220 1.00 53.94 373 SER A O 1
ATOM 2960 N N . THR A 1 374 ? 24.845 -6.369 11.398 1.00 54.53 374 THR A N 1
ATOM 2961 C CA . THR A 1 374 ? 25.215 -5.033 11.885 1.00 54.53 374 THR A CA 1
ATOM 2962 C C . THR A 1 374 ? 23.966 -4.216 12.222 1.00 54.53 374 THR A C 1
ATOM 2964 O O . THR A 1 374 ? 23.177 -3.914 11.323 1.00 54.53 374 THR A O 1
ATOM 2967 N N . PRO A 1 375 ? 23.760 -3.859 13.504 1.00 44.84 375 PRO A N 1
ATOM 2968 C CA . PRO A 1 375 ? 22.698 -2.948 13.901 1.00 44.84 375 PRO A CA 1
ATOM 2969 C C . PRO A 1 375 ? 22.900 -1.595 13.207 1.00 44.84 375 PRO A C 1
ATOM 2971 O O . PRO A 1 375 ? 24.033 -1.144 13.070 1.00 44.84 375 PRO A O 1
ATOM 2974 N N . ASN A 1 376 ? 21.804 -0.950 12.806 1.00 49.50 376 ASN A N 1
ATOM 2975 C CA . ASN A 1 376 ? 21.741 0.447 12.345 1.00 49.50 376 ASN A CA 1
ATOM 2976 C C . ASN A 1 376 ? 22.208 0.762 10.914 1.00 49.50 376 ASN A C 1
ATOM 2978 O O . ASN A 1 376 ? 22.190 1.929 10.535 1.00 49.50 376 ASN A O 1
ATOM 2982 N N . ASN A 1 377 ? 22.538 -0.233 10.086 1.00 57.94 377 ASN A N 1
ATOM 2983 C CA . ASN A 1 377 ? 22.753 0.004 8.655 1.00 57.94 377 ASN A CA 1
ATOM 2984 C C . ASN A 1 377 ? 21.472 -0.246 7.850 1.00 57.94 377 ASN A C 1
ATOM 2986 O O . ASN A 1 377 ? 20.702 -1.164 8.140 1.00 57.94 377 ASN A O 1
ATOM 2990 N N . ILE A 1 378 ? 21.248 0.579 6.824 1.00 60.62 378 ILE A N 1
ATOM 2991 C CA . ILE A 1 378 ? 20.165 0.389 5.855 1.00 60.62 378 ILE A CA 1
ATOM 2992 C C . ILE A 1 378 ? 20.360 -0.967 5.193 1.00 60.62 378 ILE A C 1
ATOM 2994 O O . ILE A 1 378 ? 21.331 -1.169 4.465 1.00 60.62 378 ILE A O 1
ATOM 2998 N N . ILE A 1 379 ? 19.413 -1.871 5.439 1.00 62.19 379 ILE A N 1
ATOM 2999 C CA . ILE A 1 379 ? 19.456 -3.214 4.878 1.00 62.19 379 ILE A CA 1
ATOM 3000 C C . ILE A 1 379 ? 19.250 -3.110 3.374 1.00 62.19 379 ILE A C 1
ATOM 3002 O O . ILE A 1 379 ? 18.160 -2.784 2.884 1.00 62.19 379 ILE A O 1
ATOM 3006 N N . GLY A 1 380 ? 20.312 -3.405 2.638 1.00 60.56 380 GLY A N 1
ATOM 3007 C CA . GLY A 1 380 ? 20.236 -3.545 1.200 1.00 60.56 380 GLY A CA 1
ATOM 3008 C C . GLY A 1 380 ? 19.522 -4.843 0.834 1.00 60.56 380 GLY A C 1
ATOM 3009 O O . GLY A 1 380 ? 19.709 -5.877 1.462 1.00 60.56 380 GLY A O 1
ATOM 3010 N N . TRP A 1 381 ? 18.761 -4.850 -0.256 1.00 59.38 381 TRP A N 1
ATOM 3011 C CA . TRP A 1 381 ? 18.104 -6.070 -0.761 1.00 59.38 381 TRP A CA 1
ATOM 3012 C C . TRP A 1 381 ? 19.056 -7.231 -1.064 1.00 59.38 381 TRP A C 1
ATOM 3014 O O . TRP A 1 381 ? 18.652 -8.387 -1.102 1.00 59.38 381 TRP A O 1
ATOM 3024 N N . TYR A 1 382 ? 20.322 -6.910 -1.315 1.00 62.09 382 TYR A N 1
ATOM 3025 C CA . TYR A 1 382 ? 21.395 -7.864 -1.574 1.00 62.09 382 TYR A CA 1
ATOM 3026 C C . TYR A 1 382 ? 21.962 -8.495 -0.295 1.00 62.09 382 TYR A C 1
ATOM 3028 O O . TYR A 1 382 ? 22.779 -9.403 -0.392 1.00 62.09 382 TYR A O 1
ATOM 3036 N N . GLU A 1 383 ? 21.564 -8.012 0.882 1.00 67.31 383 GLU A N 1
ATOM 3037 C CA . GLU A 1 383 ? 21.985 -8.551 2.175 1.00 67.31 383 GLU A CA 1
ATOM 3038 C C . GLU A 1 383 ? 21.055 -9.672 2.657 1.00 67.31 383 GLU A C 1
ATOM 3040 O O . GLU A 1 383 ? 21.248 -10.186 3.750 1.00 67.31 383 GLU A O 1
ATOM 3045 N N . LEU A 1 384 ? 20.055 -10.083 1.868 1.00 67.62 384 LEU A N 1
ATOM 3046 C CA . LEU A 1 384 ? 19.192 -11.218 2.195 1.00 67.62 384 LEU A CA 1
ATOM 3047 C C . LEU A 1 384 ? 19.942 -12.550 2.039 1.00 67.62 384 LEU A C 1
ATOM 3049 O O . LEU A 1 384 ? 20.360 -12.910 0.940 1.00 67.62 384 LEU A O 1
ATOM 3053 N N . LYS A 1 385 ? 20.070 -13.307 3.134 1.00 67.88 385 LYS A N 1
ATOM 3054 C CA . LYS A 1 385 ? 20.690 -14.643 3.177 1.00 67.88 385 LYS A CA 1
ATOM 3055 C C . LYS A 1 385 ? 19.785 -15.717 2.587 1.00 67.88 385 LYS A C 1
ATOM 3057 O O . LYS A 1 385 ? 20.265 -16.647 1.946 1.00 67.88 385 LYS A O 1
ATOM 3062 N N . THR A 1 386 ? 18.487 -15.605 2.842 1.00 67.94 386 THR A N 1
ATOM 3063 C CA . THR A 1 386 ? 17.467 -16.542 2.375 1.00 67.94 386 THR A CA 1
ATOM 3064 C C . THR A 1 386 ? 16.286 -15.779 1.807 1.00 67.94 386 THR A C 1
ATOM 3066 O O . THR A 1 386 ? 15.997 -14.651 2.215 1.00 67.94 386 THR A O 1
ATOM 3069 N N . PHE A 1 387 ? 15.598 -16.399 0.852 1.00 70.25 387 PHE A N 1
ATOM 3070 C CA . PHE A 1 387 ? 14.332 -15.868 0.372 1.00 70.25 387 PHE A CA 1
ATOM 3071 C C . PHE A 1 387 ? 13.268 -16.006 1.458 1.00 70.25 387 PHE A C 1
ATOM 3073 O O . PHE A 1 387 ? 13.215 -17.009 2.169 1.00 70.25 387 PHE A O 1
ATOM 3080 N N . LEU A 1 388 ? 12.443 -14.970 1.587 1.00 80.31 388 LEU A N 1
ATOM 3081 C CA . LEU A 1 388 ? 11.279 -14.974 2.462 1.00 80.31 388 LEU A CA 1
ATOM 3082 C C . LEU A 1 388 ? 10.157 -15.758 1.782 1.00 80.31 388 LEU A C 1
ATOM 3084 O O . LEU A 1 388 ? 9.912 -15.577 0.587 1.00 80.31 388 LEU A O 1
ATOM 3088 N N . THR A 1 389 ? 9.458 -16.602 2.536 1.00 85.31 389 THR A N 1
ATOM 3089 C CA . THR A 1 389 ? 8.221 -17.215 2.040 1.00 85.31 389 THR A CA 1
ATOM 3090 C C . THR A 1 389 ? 7.103 -16.170 1.969 1.00 85.31 389 THR A C 1
ATOM 3092 O O . THR A 1 389 ? 7.157 -15.143 2.650 1.00 85.31 389 THR A O 1
ATOM 3095 N N . GLU A 1 390 ? 6.038 -16.428 1.203 1.00 85.75 390 GLU A N 1
ATOM 3096 C CA . GLU A 1 390 ? 4.854 -15.549 1.190 1.00 85.75 390 GLU A CA 1
ATOM 3097 C C . GLU A 1 390 ? 4.252 -15.373 2.595 1.00 85.75 390 GLU A C 1
ATOM 3099 O O . GLU A 1 390 ? 3.780 -14.290 2.951 1.00 85.75 390 GLU A O 1
ATOM 3104 N N . ARG A 1 391 ? 4.327 -16.418 3.430 1.00 88.56 391 ARG A N 1
ATOM 3105 C CA . ARG A 1 391 ? 3.894 -16.381 4.832 1.00 88.56 391 ARG A CA 1
ATOM 3106 C C . ARG A 1 391 ? 4.773 -15.454 5.669 1.00 88.56 391 ARG A C 1
ATOM 3108 O O . ARG A 1 391 ? 4.238 -14.617 6.397 1.00 88.56 391 ARG A O 1
ATOM 3115 N N . ASP A 1 392 ? 6.096 -15.577 5.553 1.00 87.88 392 ASP A N 1
ATOM 3116 C CA . ASP A 1 392 ? 7.034 -14.690 6.254 1.00 87.88 392 ASP A CA 1
ATOM 3117 C C . ASP A 1 392 ? 6.804 -13.243 5.836 1.00 87.88 392 ASP A C 1
ATOM 3119 O O . ASP A 1 392 ? 6.734 -12.350 6.677 1.00 87.88 392 ASP A O 1
ATOM 3123 N N . CYS A 1 393 ? 6.607 -13.023 4.538 1.00 88.38 393 CYS A N 1
ATOM 3124 C CA . CYS A 1 393 ? 6.346 -11.708 3.990 1.00 88.38 393 CYS A CA 1
ATOM 3125 C C . CYS A 1 393 ? 5.050 -11.094 4.489 1.00 88.38 393 CYS A C 1
ATOM 3127 O O . CYS A 1 393 ? 5.062 -9.953 4.942 1.00 88.38 393 CYS A O 1
ATOM 3129 N N . THR A 1 394 ? 3.957 -11.852 4.477 1.00 91.88 394 THR A N 1
ATOM 3130 C CA . THR A 1 394 ? 2.667 -11.402 5.011 1.00 91.88 394 THR A CA 1
ATOM 3131 C C . THR A 1 394 ? 2.796 -10.995 6.479 1.00 91.88 394 THR A C 1
ATOM 3133 O O . THR A 1 394 ? 2.374 -9.905 6.865 1.00 91.88 394 THR A O 1
ATOM 3136 N N . ARG A 1 395 ? 3.464 -11.823 7.294 1.00 91.56 395 ARG A N 1
ATOM 3137 C CA . ARG A 1 395 ? 3.660 -11.543 8.720 1.00 91.56 395 ARG A CA 1
ATOM 3138 C C . ARG A 1 395 ? 4.551 -10.326 8.961 1.00 91.56 395 ARG A C 1
ATOM 3140 O O . ARG A 1 395 ? 4.167 -9.450 9.727 1.00 91.56 395 ARG A O 1
ATOM 3147 N N . LEU A 1 396 ? 5.709 -10.250 8.305 1.00 89.31 396 LEU A N 1
ATOM 3148 C CA . LEU A 1 396 ? 6.662 -9.149 8.473 1.00 89.31 396 LEU A CA 1
ATOM 3149 C C . LEU A 1 396 ? 6.110 -7.820 7.954 1.00 89.31 396 LEU A C 1
ATOM 3151 O O . LEU A 1 396 ? 6.331 -6.786 8.577 1.00 89.31 396 LEU A O 1
ATOM 3155 N N . LEU A 1 397 ? 5.391 -7.826 6.827 1.00 90.69 397 LEU A N 1
ATOM 3156 C CA . LEU A 1 397 ? 4.736 -6.629 6.297 1.00 90.69 397 LEU A CA 1
ATOM 3157 C C . LEU A 1 397 ? 3.680 -6.098 7.254 1.00 90.69 397 LEU A C 1
ATOM 3159 O O . LEU A 1 397 ? 3.627 -4.890 7.471 1.00 90.69 397 LEU A O 1
ATOM 3163 N N . SER A 1 398 ? 2.883 -7.000 7.820 1.00 92.44 398 SER A N 1
ATOM 3164 C CA . SER A 1 398 ? 1.865 -6.648 8.796 1.00 92.44 398 SER A CA 1
ATOM 3165 C C . SER A 1 398 ? 2.511 -6.154 10.097 1.00 92.44 398 SER A C 1
ATOM 3167 O O . SER A 1 398 ? 2.173 -5.078 10.569 1.00 92.44 398 SER A O 1
ATOM 3169 N N . ASP A 1 399 ? 3.550 -6.821 10.614 1.00 90.81 399 ASP A N 1
ATOM 3170 C CA . ASP A 1 399 ? 4.297 -6.345 11.791 1.00 90.81 399 ASP A CA 1
ATOM 3171 C C . ASP A 1 399 ? 4.885 -4.934 11.556 1.00 90.81 399 ASP A C 1
ATOM 3173 O O . ASP A 1 399 ? 4.723 -4.033 12.378 1.00 90.81 399 ASP A O 1
ATOM 3177 N N . CYS A 1 400 ? 5.502 -4.692 10.393 1.00 88.12 400 CYS A N 1
ATOM 3178 C CA . CYS A 1 400 ? 6.010 -3.367 10.023 1.00 88.12 400 CYS A CA 1
ATOM 3179 C C . CYS A 1 400 ? 4.915 -2.302 9.865 1.00 88.12 400 CYS A C 1
ATOM 3181 O O . CYS A 1 400 ? 5.228 -1.117 9.954 1.00 88.12 400 CYS A O 1
ATOM 3183 N N . PHE A 1 401 ? 3.673 -2.688 9.572 1.00 89.75 401 PHE A N 1
ATOM 3184 C CA . PHE A 1 401 ? 2.557 -1.757 9.420 1.00 89.75 401 PHE A CA 1
ATOM 3185 C C . PHE A 1 401 ? 2.141 -1.164 10.775 1.00 89.75 401 PHE A C 1
ATOM 3187 O O . PHE A 1 401 ? 1.960 0.050 10.881 1.00 89.75 401 PHE A O 1
ATOM 3194 N N . TYR A 1 402 ? 2.071 -1.993 11.821 1.00 89.06 402 TYR A N 1
ATOM 3195 C CA . TYR A 1 402 ? 1.685 -1.560 13.171 1.00 89.06 402 TYR A CA 1
ATOM 3196 C C . TYR A 1 402 ? 2.819 -0.886 13.944 1.00 89.06 402 TYR A C 1
ATOM 3198 O O . TYR A 1 402 ? 2.583 0.089 14.652 1.00 89.06 402 TYR A O 1
ATOM 3206 N N . PHE A 1 403 ? 4.055 -1.360 13.784 1.00 82.38 403 PHE A N 1
ATOM 3207 C CA . PHE A 1 403 ? 5.194 -0.910 14.598 1.00 82.38 403 PHE A CA 1
ATOM 3208 C C . PHE A 1 403 ? 6.099 0.099 13.879 1.00 82.38 403 PHE A C 1
ATOM 3210 O O . PHE A 1 403 ? 7.285 0.225 14.179 1.00 82.38 403 PHE A O 1
ATOM 3217 N N . LYS A 1 404 ? 5.570 0.815 12.883 1.00 71.81 404 LYS A N 1
ATOM 3218 C CA . LYS A 1 404 ? 6.341 1.812 12.135 1.00 71.81 404 LYS A CA 1
ATOM 3219 C C . LYS A 1 404 ? 6.679 3.017 13.023 1.00 71.81 404 LYS A C 1
ATOM 3221 O O . LYS A 1 404 ? 5.777 3.712 13.474 1.00 71.81 404 LYS A O 1
ATOM 3226 N N . GLY A 1 405 ? 7.971 3.321 13.167 1.00 58.81 405 GLY A N 1
ATOM 3227 C CA . GLY A 1 405 ? 8.450 4.505 13.897 1.00 58.81 405 GLY A CA 1
ATOM 3228 C C . GLY A 1 405 ? 8.576 4.322 15.412 1.00 58.81 405 GLY A C 1
ATOM 3229 O O . GLY A 1 405 ? 8.686 5.329 16.106 1.00 58.81 405 GLY A O 1
ATOM 3230 N N . GLN A 1 406 ? 8.535 3.071 15.883 1.00 52.72 406 GLN A N 1
ATOM 3231 C CA . GLN A 1 406 ? 8.855 2.658 17.254 1.00 52.72 406 GLN A CA 1
ATOM 3232 C C . GLN A 1 406 ? 10.330 2.277 17.388 1.00 52.72 406 GLN A C 1
ATOM 3234 O O . GLN A 1 406 ? 10.895 1.781 16.379 1.00 52.72 406 GLN A O 1
#

Radius of gyration: 25.44 Å; chains: 1; bounding box: 69×42×66 Å

Secondary structure (DSSP, 8-state):
-GGGS--SS--S-TTTGGGGGGGTT-HHHHHHHHHHHHHHHHHTT--HHHH-HHHHHHHSHHHHHHHHHHHHHHHHHHHHHHHHHHHHHHHS-GGG--HHHHHHHHHHHHHTTT-GGGHHHHHHHHHHHHHHHHHHHHHHHHHHHHTT--SHHHHHHHHHHHHHHHTTT-HHHHHHHH-HHHHHHHHHHHHHHHHHHHHHHHHT-SS-HHHHHHHHHHHHHHHGGGS-GGG---HHHHHHHHHTTT-----TT-S--TTSPPPPHHHHTTHHHHHHHHHHTT-----PPP--HHHHHHHHTTSTT--SSHHHHHHHHHHHHHHHHTT-HHHHTTEETTEE-HHHHHHHHHHHHHHHHHHHHHHHHHHTTBS---TTS---GGGBSSPPPHHHHHHHHHHHHHSTT-

Sequence (406 aa):
MTLCGRWRGRLSGGLHLHRERKMRKNQQACKERLKKHCDELNDANLNAEEIHGKLKDLCDNKKSQEKCQNLKSKLQNECDTFKTPLSDAVKKGISKLEDSDCANEKKCVFLEGACLTLAEDCNKLRNLCYQKERNKVAEKALSRVLNGNFQTNVCKEKLKKACIELREESDELLKLCLYQDETCKKIEKEEKNNCQSLKTEIDGLKSKLKEKCPSLLERCHFYGENCKKSTKPDCEKLIKNCKAKNVTYIAPNLDFDPIKPETTLTEKIDLKNLYEKAAMKGIHIGKPPARDETALLALLIQDSTHSGNSKDKCEDVFKKNCKSFKDYKTLKGLCDGDKANENGTKICKELEKELSESAQIVSKKIKKHLLTSTPNNIIGWYELKTFLTERDCTRLLSDCFYFKGQ

pLDDT: mean 82.2, std 13.67, range [25.83, 96.25]

Organism: Pneumocystis jirovecii (strain RU7) (NCBI:txid1408657)

InterPro domains:
  IPR003330 Major surface glycoprotein MSG [PF02349] (99-166)
  IPR003330 Major surface glycoprotein MSG [PF02349] (209-326)